Protein AF-0000000075463882 (afdb_homodimer)

Radius of gyration: 28.19 Å; Cα contacts (8 Å, |Δi|>4): 488; chains: 2; bounding box: 68×89×63 Å

Structure (mmCIF, N/CA/C/O backbone):
data_AF-0000000075463882-model_v1
#
loop_
_entity.id
_entity.type
_entity.pdbx_description
1 polymer 'BTB domain-containing protein'
#
loop_
_atom_site.group_PDB
_atom_site.id
_atom_site.type_symbol
_atom_site.label_atom_id
_atom_site.label_alt_id
_atom_site.label_comp_id
_atom_site.label_asym_id
_atom_site.label_entity_id
_atom_site.label_seq_id
_atom_site.pdbx_PDB_ins_code
_atom_site.Cartn_x
_atom_site.Cartn_y
_atom_site.Cartn_z
_atom_site.occupancy
_atom_site.B_iso_or_equiv
_atom_site.auth_seq_id
_atom_site.auth_comp_id
_atom_site.auth_asym_id
_atom_site.auth_atom_id
_atom_site.pdbx_PDB_model_num
ATOM 1 N N . MET A 1 1 ? 25.156 35.656 31.516 1 33.91 1 MET A N 1
ATOM 2 C CA . MET A 1 1 ? 25.359 34.312 30.984 1 33.91 1 MET A CA 1
ATOM 3 C C . MET A 1 1 ? 24.266 33.969 29.984 1 33.91 1 MET A C 1
ATOM 5 O O . MET A 1 1 ? 23.078 34.031 30.312 1 33.91 1 MET A O 1
ATOM 9 N N . LEU A 1 2 ? 24.516 34.094 28.703 1 40.22 2 LEU A N 1
ATOM 10 C CA . LEU A 1 2 ? 23.516 33.75 27.703 1 40.22 2 LEU A CA 1
ATOM 11 C C . LEU A 1 2 ? 22.953 32.375 27.953 1 40.22 2 LEU A C 1
ATOM 13 O O . LEU A 1 2 ? 23.688 31.375 27.969 1 40.22 2 LEU A O 1
ATOM 17 N N . LEU A 1 3 ? 21.969 32.25 28.719 1 50.84 3 LEU A N 1
ATOM 18 C CA . LEU A 1 3 ? 21.312 31 29.016 1 50.84 3 LEU A CA 1
ATOM 19 C C . LEU A 1 3 ? 20.828 30.312 27.734 1 50.84 3 LEU A C 1
ATOM 21 O O . LEU A 1 3 ? 20.047 30.891 26.984 1 50.84 3 LEU A O 1
ATOM 25 N N . VAL A 1 4 ? 21.766 29.484 27.25 1 63.72 4 VAL A N 1
ATOM 26 C CA . VAL A 1 4 ? 21.359 28.688 26.094 1 63.72 4 VAL A CA 1
ATOM 27 C C . VAL A 1 4 ? 20.578 27.469 26.562 1 63.72 4 VAL A C 1
ATOM 29 O O . VAL A 1 4 ? 21.031 26.75 27.453 1 63.72 4 VAL A O 1
ATOM 32 N N . ARG A 1 5 ? 19.359 27.438 26.453 1 72.44 5 ARG A N 1
ATOM 33 C CA . ARG A 1 5 ? 18.375 26.453 26.891 1 72.44 5 ARG A CA 1
ATOM 34 C C . ARG A 1 5 ? 18.75 25.047 26.406 1 72.44 5 ARG A C 1
ATOM 36 O O . ARG A 1 5 ? 18.359 24.047 27.016 1 72.44 5 ARG A O 1
ATOM 43 N N . GLU A 1 6 ? 19.781 25 25.625 1 82.19 6 GLU A N 1
ATOM 44 C CA . GLU A 1 6 ? 20.062 23.688 25.031 1 82.19 6 GLU A CA 1
ATOM 45 C C . GLU A 1 6 ? 21.125 22.938 25.828 1 82.19 6 GLU A C 1
ATOM 47 O O . GLU A 1 6 ? 22.062 23.547 26.344 1 82.19 6 GLU A O 1
ATOM 52 N N . HIS A 1 7 ? 20.969 21.625 25.984 1 87.56 7 HIS A N 1
ATOM 53 C CA . HIS A 1 7 ? 21.984 20.719 26.531 1 87.56 7 HIS A CA 1
ATOM 54 C C . HIS A 1 7 ? 23.297 20.828 25.75 1 87.56 7 HIS A C 1
ATOM 56 O O . HIS A 1 7 ? 23.281 21.125 24.547 1 87.56 7 HIS A O 1
ATOM 62 N N . SER A 1 8 ? 24.406 20.609 26.438 1 89.62 8 SER A N 1
ATOM 63 C CA . SER A 1 8 ? 25.719 20.781 25.844 1 89.62 8 SER A CA 1
ATOM 64 C C . SER A 1 8 ? 25.859 19.938 24.578 1 89.62 8 SER A C 1
ATOM 66 O O . SER A 1 8 ? 26.438 20.391 23.578 1 89.62 8 SER A O 1
ATOM 68 N N . GLN A 1 9 ? 25.391 18.781 24.562 1 92.81 9 GLN A N 1
ATOM 69 C CA . GLN A 1 9 ? 25.5 17.906 23.406 1 92.81 9 GLN A CA 1
ATOM 70 C C . GLN A 1 9 ? 24.766 18.484 22.203 1 92.81 9 GLN A C 1
ATOM 72 O O . GLN A 1 9 ? 25.234 18.391 21.078 1 92.81 9 GLN A O 1
ATOM 77 N N . VAL A 1 10 ? 23.688 19.062 22.453 1 95.81 10 VAL A N 1
ATOM 78 C CA . VAL A 1 10 ? 22.891 19.688 21.406 1 95.81 10 VAL A CA 1
ATOM 79 C C . VAL A 1 10 ? 23.609 20.922 20.859 1 95.81 10 VAL A C 1
ATOM 81 O O . VAL A 1 10 ? 23.703 21.109 19.641 1 95.81 10 VAL A O 1
ATOM 84 N N . LEU A 1 11 ? 24.156 21.703 21.734 1 94.69 11 LEU A N 1
ATOM 85 C CA . LEU A 1 11 ? 24.859 22.922 21.359 1 94.69 11 LEU A CA 1
ATOM 86 C C . LEU A 1 11 ? 26.062 22.594 20.484 1 94.69 11 LEU A C 1
ATOM 88 O O . LEU A 1 11 ? 26.375 23.328 19.531 1 94.69 11 LEU A O 1
ATOM 92 N N . ASN A 1 12 ? 26.719 21.516 20.812 1 94.25 12 ASN A N 1
ATOM 93 C CA . ASN A 1 12 ? 27.859 21.094 20.016 1 94.25 12 ASN A CA 1
ATOM 94 C C . ASN A 1 12 ? 27.469 20.844 18.562 1 94.25 12 ASN A C 1
ATOM 96 O O . ASN A 1 12 ? 28.141 21.312 17.641 1 94.25 12 ASN A O 1
ATOM 100 N N . VAL A 1 13 ? 26.438 20.156 18.328 1 95.56 13 VAL A N 1
ATOM 101 C CA . VAL A 1 13 ? 25.953 19.844 16.984 1 95.56 13 VAL A CA 1
ATOM 102 C C . VAL A 1 13 ? 25.562 21.141 16.281 1 95.56 13 VAL A C 1
ATOM 104 O O . VAL A 1 13 ? 25.906 21.344 15.109 1 95.56 13 VAL A O 1
ATOM 107 N N . ILE A 1 14 ? 24.859 22.062 17 1 95.81 14 ILE A N 1
ATOM 108 C CA . ILE A 1 14 ? 24.391 23.312 16.422 1 95.81 14 ILE A CA 1
ATOM 109 C C . ILE A 1 14 ? 25.578 24.156 15.961 1 95.81 14 ILE A C 1
ATOM 111 O O . ILE A 1 14 ? 25.625 24.594 14.805 1 95.81 14 ILE A O 1
ATOM 115 N N . LEU A 1 15 ? 26.531 24.312 16.812 1 94.81 15 LEU A N 1
ATOM 116 C CA . LEU A 1 15 ? 27.672 25.156 16.516 1 94.81 15 LEU A CA 1
ATOM 117 C C . LEU A 1 15 ? 28.5 24.578 15.367 1 94.81 15 LEU A C 1
ATOM 119 O O . LEU A 1 15 ? 28.875 25.312 14.445 1 94.81 15 LEU A O 1
ATOM 123 N N . HIS A 1 16 ? 28.797 23.297 15.445 1 95.56 16 HIS A N 1
ATOM 124 C CA . HIS A 1 16 ? 29.562 22.672 14.3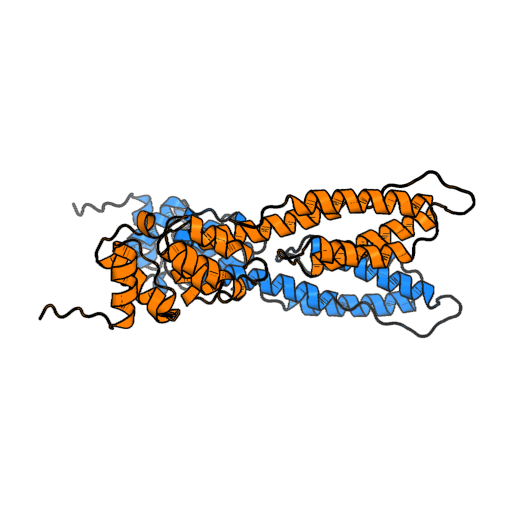91 1 95.56 16 HIS A CA 1
ATOM 125 C C . HIS A 1 16 ? 28.844 22.734 13.047 1 95.56 16 HIS A C 1
ATOM 127 O O . HIS A 1 16 ? 29.469 22.906 12 1 95.56 16 HIS A O 1
ATOM 133 N N . THR A 1 17 ? 27.562 22.625 13.055 1 95.12 17 THR A N 1
ATOM 134 C CA . THR A 1 17 ? 26.766 22.719 11.836 1 95.12 17 THR A CA 1
ATOM 135 C C . THR A 1 17 ? 26.859 24.125 11.242 1 95.12 17 THR A C 1
ATOM 137 O O . THR A 1 17 ? 27.109 24.281 10.047 1 95.12 17 THR A O 1
ATOM 140 N N . ILE A 1 18 ? 26.703 25.141 12.031 1 94.69 18 ILE A N 1
ATOM 141 C CA . ILE A 1 18 ? 26.719 26.531 11.578 1 94.69 18 ILE A CA 1
ATOM 142 C C . ILE A 1 18 ? 28.078 26.875 11 1 94.69 18 ILE A C 1
ATOM 144 O O . ILE A 1 18 ? 28.188 27.609 10.008 1 94.69 18 ILE A O 1
ATOM 148 N N . TYR A 1 19 ? 29.078 26.25 11.562 1 93.88 19 TYR A N 1
ATOM 149 C CA . TYR A 1 19 ? 30.438 26.547 11.133 1 93.88 19 TYR A CA 1
ATOM 150 C C . TYR A 1 19 ? 30.875 25.594 10.023 1 93.88 19 TYR A C 1
ATOM 152 O O . TYR A 1 19 ? 32 25.672 9.539 1 93.88 19 TYR A O 1
ATOM 160 N N . GLY A 1 20 ? 30.078 24.672 9.68 1 93.56 20 GLY A N 1
ATOM 161 C CA . GLY A 1 20 ? 30.375 23.766 8.594 1 93.56 20 GLY A CA 1
ATOM 162 C C . GLY A 1 20 ? 31.422 22.719 8.953 1 93.56 20 GLY A C 1
ATOM 163 O O . GLY A 1 20 ? 32.25 22.344 8.117 1 93.56 20 GLY A O 1
ATOM 164 N N . ARG A 1 21 ? 31.375 22.375 10.219 1 94.81 21 ARG A N 1
ATOM 165 C CA . ARG A 1 21 ? 32.344 21.406 10.711 1 94.81 21 ARG A CA 1
ATOM 166 C C . ARG A 1 21 ? 31.656 20.094 11.07 1 94.81 21 ARG A C 1
ATOM 168 O O . ARG A 1 21 ? 30.5 20.078 11.477 1 94.81 21 ARG A O 1
ATOM 175 N N . PRO A 1 22 ? 32.438 18.984 10.906 1 95 22 PRO A N 1
ATOM 176 C CA . PRO A 1 22 ? 31.859 17.688 11.289 1 95 22 PRO A CA 1
ATOM 177 C C . PRO A 1 22 ? 31.625 17.562 12.797 1 95 22 PRO A C 1
ATOM 179 O O . PRO A 1 22 ? 32.344 18.188 13.586 1 95 22 PRO A O 1
ATOM 182 N N . CYS A 1 23 ? 30.609 16.875 13.148 1 92.69 23 CYS A N 1
ATOM 183 C CA . CYS A 1 23 ? 30.312 16.672 14.562 1 92.69 23 CYS A CA 1
ATOM 184 C C . CYS A 1 23 ? 30.312 15.18 14.906 1 92.69 23 CYS A C 1
ATOM 186 O O . CYS A 1 23 ? 29.797 14.789 15.961 1 92.69 23 CYS A O 1
ATOM 188 N N . ASP A 1 24 ? 30.875 14.328 14.125 1 92.12 24 ASP A N 1
ATOM 189 C CA . ASP A 1 24 ? 30.922 12.875 14.297 1 92.12 24 ASP A CA 1
ATOM 190 C C . ASP A 1 24 ? 31.594 12.5 15.617 1 92.12 24 ASP A C 1
ATOM 192 O O . ASP A 1 24 ? 31.219 11.523 16.266 1 92.12 24 ASP A O 1
ATOM 196 N N . GLN A 1 25 ? 32.5 13.297 15.922 1 91.81 25 GLN A N 1
ATOM 197 C CA . GLN A 1 25 ? 33.312 12.969 17.078 1 91.81 25 GLN A CA 1
ATOM 198 C C . GLN A 1 25 ? 32.5 12.945 18.359 1 91.81 25 GLN A C 1
ATOM 200 O O . GLN A 1 25 ? 32.875 12.312 19.344 1 91.81 25 GLN A O 1
ATOM 205 N N . PHE A 1 26 ? 31.406 13.602 18.328 1 92.31 26 PHE A N 1
ATOM 206 C CA . PHE A 1 26 ? 30.578 13.664 19.531 1 92.31 26 PHE A CA 1
ATOM 207 C C . PHE A 1 26 ? 29.609 12.477 19.578 1 92.31 26 PHE A C 1
ATOM 209 O O . PHE A 1 26 ? 28.938 12.266 20.594 1 92.31 26 PHE A O 1
ATOM 216 N N . SER A 1 27 ? 29.453 11.703 18.531 1 91.88 27 SER A N 1
ATOM 217 C CA . SER A 1 27 ? 28.562 10.555 18.422 1 91.88 27 SER A CA 1
ATOM 218 C C . SER A 1 27 ? 27.172 10.891 18.953 1 91.88 27 SER A C 1
ATOM 220 O O . SER A 1 27 ? 26.656 10.203 19.844 1 91.88 27 SER A O 1
ATOM 222 N N . PRO A 1 28 ? 26.672 11.945 18.438 1 95 28 PRO A N 1
ATOM 223 C CA . PRO A 1 28 ? 25.359 12.352 18.953 1 95 28 PRO A CA 1
ATOM 224 C C . PRO A 1 28 ? 24.297 11.273 18.781 1 95 28 PRO A C 1
ATOM 226 O O . PRO A 1 28 ? 24.297 10.555 17.781 1 95 28 PRO A O 1
ATOM 229 N N . THR A 1 29 ? 23.438 11.117 19.766 1 95.56 29 THR A N 1
ATOM 230 C CA . THR A 1 29 ? 22.312 10.195 19.672 1 95.56 29 THR A CA 1
ATOM 231 C C . THR A 1 29 ? 21.25 10.734 18.734 1 95.56 29 THR A C 1
ATOM 233 O O . THR A 1 29 ? 21.297 11.898 18.328 1 95.56 29 THR A O 1
ATOM 236 N N . ASN A 1 30 ? 20.297 9.914 18.438 1 95.38 30 ASN A N 1
ATOM 237 C CA . ASN A 1 30 ? 19.172 10.344 17.625 1 95.38 30 ASN A CA 1
ATOM 238 C C . ASN A 1 30 ? 18.406 11.477 18.281 1 95.38 30 ASN A C 1
ATOM 240 O O . ASN A 1 30 ? 17.984 12.43 17.625 1 95.38 30 ASN A O 1
ATOM 244 N N . ASP A 1 31 ? 18.266 11.359 19.516 1 95.12 31 ASP A N 1
ATOM 245 C CA . ASP A 1 31 ? 17.562 12.398 20.266 1 95.12 31 ASP A CA 1
ATOM 246 C C . ASP A 1 31 ? 18.297 13.727 20.203 1 95.12 31 ASP A C 1
ATOM 248 O O . ASP A 1 31 ? 17.688 14.781 20.016 1 95.12 31 ASP A O 1
ATOM 252 N N . THR A 1 32 ? 19.562 13.609 20.328 1 96.12 32 THR A N 1
ATOM 253 C CA . THR A 1 32 ? 20.391 14.812 20.266 1 96.12 32 THR A CA 1
ATOM 254 C C . THR A 1 32 ? 20.297 15.461 18.875 1 96.12 32 THR A C 1
ATOM 256 O O . THR A 1 32 ? 20.156 16.672 18.766 1 96.12 32 THR A O 1
ATOM 259 N N . LEU A 1 33 ? 20.391 14.641 17.875 1 96.62 33 LEU A N 1
ATOM 260 C CA . LEU A 1 33 ? 20.281 15.141 16.5 1 96.62 33 LEU A CA 1
ATOM 261 C C . LEU A 1 33 ? 18.938 15.797 16.266 1 96.62 33 LEU A C 1
ATOM 263 O O . LEU A 1 33 ? 18.859 16.891 15.688 1 96.62 33 LEU A O 1
ATOM 267 N N . SER A 1 34 ? 17.891 15.164 16.703 1 96.44 34 SER A N 1
ATOM 268 C CA . SER A 1 34 ? 16.547 15.711 16.562 1 96.44 34 SER A CA 1
ATOM 269 C C . SER A 1 34 ? 16.422 17.062 17.25 1 96.44 34 SER A C 1
ATOM 271 O O . SER A 1 34 ? 15.906 18.016 16.656 1 96.44 34 SER A O 1
ATOM 273 N N . ALA A 1 35 ? 16.922 17.109 18.406 1 96.44 35 ALA A N 1
ATOM 274 C CA . ALA A 1 35 ? 16.859 18.359 19.172 1 96.44 35 ALA A CA 1
ATOM 275 C C . ALA A 1 35 ? 17.672 19.453 18.5 1 96.44 35 ALA A C 1
ATOM 277 O O . ALA A 1 35 ? 17.25 20.609 18.469 1 96.44 35 ALA A O 1
ATOM 278 N N . ALA A 1 36 ? 18.812 19.094 18.047 1 96.94 36 ALA A N 1
ATOM 279 C CA . ALA A 1 36 ? 19.672 20.062 17.406 1 96.94 36 ALA A CA 1
ATOM 280 C C . ALA A 1 36 ? 19.031 20.641 16.141 1 96.94 36 ALA A C 1
ATOM 282 O O . ALA A 1 36 ? 19.031 21.859 15.93 1 96.94 36 ALA A O 1
ATOM 283 N N . ILE A 1 37 ? 18.469 19.797 15.32 1 97.19 37 ILE A N 1
ATOM 284 C CA . ILE A 1 37 ? 17.844 20.234 14.078 1 97.19 37 ILE A CA 1
ATOM 285 C C . ILE A 1 37 ? 16.609 21.078 14.383 1 97.19 37 ILE A C 1
ATOM 287 O O . ILE A 1 37 ? 16.391 22.109 13.742 1 97.19 37 ILE A O 1
ATOM 291 N N . ALA A 1 38 ? 15.883 20.672 15.383 1 96.38 38 ALA A N 1
ATOM 292 C CA . ALA A 1 38 ? 14.734 21.469 15.82 1 96.38 38 ALA A CA 1
ATOM 293 C C . ALA A 1 38 ? 15.18 22.859 16.266 1 96.38 38 ALA A C 1
ATOM 295 O O . ALA A 1 38 ? 14.531 23.859 15.938 1 96.38 38 ALA A O 1
ATOM 296 N N . ALA A 1 39 ? 16.219 22.906 16.984 1 96 39 ALA A N 1
ATOM 297 C CA . ALA A 1 39 ? 16.734 24.172 17.469 1 96 39 ALA A CA 1
ATOM 298 C C . ALA A 1 39 ? 17.219 25.047 16.312 1 96 39 ALA A C 1
ATOM 300 O O . ALA A 1 39 ? 16.938 26.25 16.281 1 96 39 ALA A O 1
ATOM 301 N N . LEU A 1 40 ? 17.938 24.422 15.43 1 96.5 40 LEU A N 1
ATOM 302 C CA . LEU A 1 40 ? 18.406 25.156 14.258 1 96.5 40 LEU A CA 1
ATOM 303 C C . LEU A 1 40 ? 17.234 25.797 13.516 1 96.5 40 LEU A C 1
ATOM 305 O O . LEU A 1 40 ? 17.297 26.969 13.141 1 96.5 40 LEU A O 1
ATOM 309 N N . TYR A 1 41 ? 16.219 25.047 13.336 1 95.75 41 TYR A N 1
ATOM 310 C CA . TYR A 1 41 ? 15.023 25.531 12.664 1 95.75 41 TYR A CA 1
ATOM 311 C C . TYR A 1 41 ? 14.398 26.688 13.43 1 95.75 41 TYR A C 1
ATOM 313 O O . TYR A 1 41 ? 14.062 27.719 12.836 1 95.75 41 TYR A O 1
ATOM 321 N N . THR A 1 42 ? 14.336 26.531 14.711 1 94.88 42 THR A N 1
ATOM 322 C CA . THR A 1 42 ? 13.719 27.547 15.562 1 94.88 42 THR A CA 1
ATOM 323 C C . THR A 1 42 ? 14.516 28.844 15.539 1 94.88 42 THR A C 1
ATOM 325 O O . THR A 1 42 ? 13.945 29.938 15.594 1 94.88 42 THR A O 1
ATOM 328 N N . TYR A 1 43 ? 15.789 28.688 15.445 1 93.75 43 TYR A N 1
ATOM 329 C CA . TYR A 1 43 ? 16.688 29.844 15.461 1 93.75 43 TYR A CA 1
ATOM 330 C C . TYR A 1 43 ? 16.734 30.5 14.094 1 93.75 43 TYR A C 1
ATOM 332 O O . TYR A 1 43 ? 17.391 31.531 13.914 1 93.75 43 TYR A O 1
ATOM 340 N N . GLY A 1 44 ? 16.047 29.938 13.094 1 95.06 44 GLY A N 1
ATOM 341 C CA . GLY A 1 44 ? 15.977 30.547 11.781 1 95.06 44 GLY A CA 1
ATOM 342 C C . GLY A 1 44 ? 17.141 30.188 10.883 1 95.06 44 GLY A C 1
ATOM 343 O O . GLY A 1 44 ? 17.391 30.844 9.867 1 95.06 44 GLY A O 1
ATOM 344 N N . VAL A 1 45 ? 17.906 29.266 11.328 1 94.75 45 VAL A N 1
ATOM 345 C CA . VAL A 1 45 ? 19 28.781 10.5 1 94.75 45 VAL A CA 1
ATOM 346 C C . VAL A 1 45 ? 18.438 28.047 9.281 1 94.75 45 VAL A C 1
ATOM 348 O O . VAL A 1 45 ? 17.562 27.203 9.414 1 94.75 45 VAL A O 1
ATOM 351 N N . PRO A 1 46 ? 18.922 28.391 8.109 1 96.38 46 PRO A N 1
ATOM 352 C CA . PRO A 1 46 ? 18.422 27.719 6.91 1 96.38 46 PRO A CA 1
ATOM 353 C C . PRO A 1 46 ? 18.875 26.266 6.809 1 96.38 46 PRO A C 1
ATOM 355 O O . PRO A 1 46 ? 20 26 6.363 1 96.38 46 PRO A O 1
ATOM 358 N N . LEU A 1 47 ? 18.031 25.375 7.113 1 96.38 47 LEU A N 1
ATOM 359 C CA . LEU A 1 47 ? 18.359 23.953 7.16 1 96.38 47 LEU A CA 1
ATOM 360 C C . LEU A 1 47 ? 18.719 23.438 5.77 1 96.38 47 LEU A C 1
ATOM 362 O O . LEU A 1 47 ? 19.594 22.578 5.629 1 96.38 47 LEU A O 1
ATOM 366 N N . ALA A 1 48 ? 18.062 23.938 4.805 1 94.44 48 ALA A N 1
ATOM 367 C CA . ALA A 1 48 ? 18.281 23.484 3.432 1 94.44 48 ALA A CA 1
ATOM 368 C C . ALA A 1 48 ? 19.734 23.703 3.01 1 94.44 48 ALA A C 1
ATOM 370 O O . ALA A 1 48 ? 20.266 22.969 2.17 1 94.44 48 ALA A O 1
ATOM 371 N N . VAL A 1 49 ? 20.328 24.719 3.576 1 95 49 VAL A N 1
ATOM 372 C CA . VAL A 1 49 ? 21.719 25.047 3.262 1 95 49 VAL A CA 1
ATOM 373 C C . VAL A 1 49 ? 22.656 24.172 4.082 1 95 49 VAL A C 1
ATOM 375 O O . VAL A 1 49 ? 23.594 23.578 3.539 1 95 49 VAL A O 1
ATOM 378 N N . HIS A 1 50 ? 22.391 24.031 5.305 1 95.56 50 HIS A N 1
ATOM 379 C CA . HIS A 1 50 ? 23.312 23.375 6.227 1 95.56 50 HIS A CA 1
ATOM 380 C C . HIS A 1 50 ? 23.141 21.859 6.207 1 95.56 50 HIS A C 1
ATOM 382 O O . HIS A 1 50 ? 24 21.125 6.695 1 95.56 50 HIS A O 1
ATOM 388 N N . LEU A 1 51 ? 22.062 21.391 5.66 1 96.69 51 LEU A N 1
ATOM 389 C CA . LEU A 1 51 ? 21.797 19.953 5.527 1 96.69 51 LEU A CA 1
ATOM 390 C C . LEU A 1 51 ? 21.688 19.562 4.059 1 96.69 51 LEU A C 1
ATOM 392 O O . LEU A 1 51 ? 20.969 18.625 3.721 1 96.69 51 LEU A O 1
ATOM 396 N N . ALA A 1 52 ? 22.375 20.266 3.314 1 96.19 52 ALA A N 1
ATOM 397 C CA . ALA A 1 52 ? 22.484 19.938 1.897 1 96.19 52 ALA A CA 1
ATOM 398 C C . ALA A 1 52 ? 23.547 18.859 1.67 1 96.19 52 ALA A C 1
ATOM 400 O O . ALA A 1 52 ? 24.438 18.672 2.506 1 96.19 52 ALA A O 1
ATOM 401 N N . PRO A 1 53 ? 23.391 18.156 0.482 1 96.38 53 PRO A N 1
ATOM 402 C CA . PRO A 1 53 ? 24.484 17.234 0.136 1 96.38 53 PRO A CA 1
ATOM 403 C C . PRO A 1 53 ? 25.844 17.906 0.135 1 96.38 53 PRO A C 1
ATOM 405 O O . PRO A 1 53 ? 26 19.031 -0.356 1 96.38 53 PRO A O 1
ATOM 408 N N . GLY A 1 54 ? 26.812 17.266 0.664 1 94.81 54 GLY A N 1
ATOM 409 C CA . GLY A 1 54 ? 28.156 17.812 0.739 1 94.81 54 GLY A CA 1
ATOM 410 C C . GLY A 1 54 ? 28.484 18.422 2.094 1 94.81 54 GLY A C 1
ATOM 411 O O . GLY A 1 54 ? 29.641 18.641 2.414 1 94.81 54 GLY A O 1
ATOM 412 N N . MET A 1 55 ? 27.438 18.797 2.883 1 96.25 55 MET A N 1
ATOM 413 C CA . MET A 1 55 ? 27.641 19.375 4.207 1 96.25 55 MET A CA 1
ATOM 414 C C . MET A 1 55 ? 27.906 18.297 5.242 1 96.25 55 MET A C 1
ATOM 416 O O . MET A 1 55 ? 27.406 17.172 5.113 1 96.25 55 MET A O 1
ATOM 420 N N . PRO A 1 56 ? 28.609 18.609 6.254 1 96.81 56 PRO A N 1
ATOM 421 C CA . PRO A 1 56 ? 29.031 17.609 7.238 1 96.81 56 PRO A CA 1
ATOM 422 C C . PRO A 1 56 ? 27.844 16.969 7.957 1 96.81 56 PRO A C 1
ATOM 424 O O . PRO A 1 56 ? 27.797 15.742 8.133 1 96.81 56 PRO A O 1
ATOM 427 N N . LEU A 1 57 ? 26.906 17.719 8.367 1 96.88 57 LEU A N 1
ATOM 428 C CA . LEU A 1 57 ? 25.781 17.156 9.094 1 96.88 57 LEU A CA 1
ATOM 429 C C . LEU A 1 57 ? 24.953 16.25 8.195 1 96.88 57 LEU A C 1
ATOM 431 O O . LEU A 1 57 ? 24.422 15.227 8.641 1 96.88 57 LEU A O 1
ATOM 435 N N . PHE A 1 58 ? 24.844 16.625 6.938 1 97.31 58 PHE A N 1
ATOM 436 C CA . PHE A 1 58 ? 24.172 15.781 5.957 1 97.31 58 PHE A CA 1
ATOM 437 C C . PHE A 1 58 ? 24.859 14.422 5.859 1 97.31 58 PHE A C 1
ATOM 439 O O . PHE A 1 58 ? 24.203 13.383 5.926 1 97.31 58 PHE A O 1
ATOM 446 N N . ALA A 1 59 ? 26.109 14.484 5.742 1 97 59 ALA A N 1
ATOM 447 C CA . ALA A 1 59 ? 26.891 13.258 5.617 1 97 59 ALA A CA 1
ATOM 448 C C . ALA A 1 59 ? 26.719 12.367 6.844 1 97 59 ALA A C 1
ATOM 450 O O . ALA A 1 59 ? 26.609 11.141 6.723 1 97 59 ALA A O 1
ATOM 451 N N . LEU A 1 60 ? 26.719 12.953 7.934 1 97 60 LEU A N 1
ATOM 452 C CA . LEU A 1 60 ? 26.531 12.211 9.172 1 97 60 LEU A CA 1
ATOM 453 C C . LEU A 1 60 ? 25.172 11.516 9.188 1 97 60 LEU A C 1
ATOM 455 O O . LEU A 1 60 ? 25.078 10.336 9.531 1 97 60 LEU A O 1
ATOM 459 N N . LEU A 1 61 ? 24.156 12.227 8.844 1 97.5 61 LEU A N 1
ATOM 460 C CA . LEU A 1 61 ? 22.797 11.688 8.844 1 97.5 61 LEU A CA 1
ATOM 461 C C . LEU A 1 61 ? 22.656 10.578 7.805 1 97.5 61 LEU A C 1
ATOM 463 O O . LEU A 1 61 ? 22.031 9.547 8.07 1 97.5 61 LEU A O 1
ATOM 467 N N . VAL A 1 62 ? 23.25 10.789 6.645 1 97.31 62 VAL A N 1
ATOM 468 C CA . VAL A 1 62 ? 23.219 9.766 5.598 1 97.31 62 VAL A CA 1
ATOM 469 C C . VAL A 1 62 ? 23.891 8.492 6.098 1 97.31 62 VAL A C 1
ATOM 471 O O . VAL A 1 62 ? 23.375 7.391 5.895 1 97.31 62 VAL A O 1
ATOM 474 N N . ALA A 1 63 ? 24.922 8.648 6.762 1 96.31 63 ALA A N 1
ATOM 475 C CA . ALA A 1 63 ? 25.672 7.508 7.273 1 96.31 63 ALA A CA 1
ATOM 476 C C . ALA A 1 63 ? 24.859 6.727 8.297 1 96.31 63 ALA A C 1
ATOM 478 O O . ALA A 1 63 ? 25.062 5.531 8.492 1 96.31 63 ALA A O 1
ATOM 479 N N . ARG A 1 64 ? 23.938 7.352 8.891 1 95.94 64 ARG A N 1
ATOM 480 C CA . ARG A 1 64 ? 23.125 6.742 9.93 1 95.94 64 ARG A CA 1
ATOM 481 C C . ARG A 1 64 ? 21.891 6.074 9.336 1 95.94 64 ARG A C 1
ATOM 483 O O . ARG A 1 64 ? 21.172 5.348 10.031 1 95.94 64 ARG A O 1
ATOM 490 N N . THR A 1 65 ? 21.609 6.25 8.102 1 96.88 65 THR A N 1
ATOM 491 C CA . THR A 1 65 ? 20.375 5.84 7.465 1 96.88 65 THR A CA 1
ATOM 492 C C . THR A 1 65 ? 20.188 4.324 7.543 1 96.88 65 THR A C 1
ATOM 494 O O . THR A 1 65 ? 19.125 3.838 7.898 1 96.88 65 THR A O 1
ATOM 497 N N . PRO A 1 66 ? 21.219 3.516 7.352 1 96 66 PRO A N 1
ATOM 498 C CA . PRO A 1 66 ? 21.016 2.066 7.402 1 96 66 PRO A CA 1
ATOM 499 C C . PRO A 1 66 ? 20.562 1.583 8.781 1 96 66 PRO A C 1
ATOM 501 O O . PRO A 1 66 ? 19.75 0.664 8.883 1 96 66 PRO A O 1
ATOM 504 N N . GLY A 1 67 ? 20.953 2.244 9.75 1 96 67 GLY A N 1
ATOM 505 C CA . GLY A 1 67 ? 20.656 1.808 11.102 1 96 67 GLY A CA 1
ATOM 506 C C . GLY A 1 67 ? 19.359 2.373 11.641 1 96 67 GLY A C 1
ATOM 507 O O . GLY A 1 67 ? 18.766 1.822 12.578 1 96 67 GLY A O 1
ATOM 508 N N . ALA A 1 68 ? 18.922 3.428 11.055 1 97 68 ALA A N 1
ATOM 509 C CA . ALA A 1 68 ? 17.719 4.094 11.547 1 97 68 ALA A CA 1
ATOM 510 C C . ALA A 1 68 ? 16.984 4.812 10.414 1 97 68 ALA A C 1
ATOM 512 O O . ALA A 1 68 ? 16.75 6.02 10.492 1 97 68 ALA A O 1
ATOM 513 N N . PRO A 1 69 ? 16.578 4.059 9.445 1 97.19 69 PRO A N 1
ATOM 514 C CA . PRO A 1 69 ? 16.031 4.695 8.234 1 97.19 69 PRO A CA 1
ATOM 515 C C . PRO A 1 69 ? 14.742 5.461 8.492 1 97.19 69 PRO A C 1
ATOM 517 O O . PRO A 1 69 ? 14.57 6.57 7.988 1 97.19 69 PRO A O 1
ATOM 520 N N . LEU A 1 70 ? 13.859 4.926 9.305 1 97.56 70 LEU A N 1
ATOM 521 C CA . LEU A 1 70 ? 12.586 5.598 9.555 1 97.56 70 LEU A CA 1
ATOM 522 C C . LEU A 1 70 ? 12.805 6.891 10.336 1 97.56 70 LEU A C 1
ATOM 524 O O . LEU A 1 70 ? 12.148 7.898 10.078 1 97.56 70 LEU A O 1
ATOM 528 N N . PHE A 1 71 ? 13.711 6.871 11.258 1 97.38 71 PHE A N 1
ATOM 529 C CA . PHE A 1 71 ? 14.039 8.062 12.023 1 97.38 71 PHE A CA 1
ATOM 530 C C . PHE A 1 71 ? 14.547 9.172 11.102 1 97.38 71 PHE A C 1
ATOM 532 O O . PHE A 1 71 ? 14.047 10.305 11.156 1 97.38 71 PHE A O 1
ATOM 539 N N . ILE A 1 72 ? 15.484 8.812 10.273 1 98.25 72 ILE A N 1
ATOM 540 C CA . ILE A 1 72 ? 16.094 9.805 9.391 1 98.25 72 ILE A CA 1
ATOM 541 C C . ILE A 1 72 ? 15.047 10.32 8.406 1 98.25 72 ILE A C 1
ATOM 543 O O . ILE A 1 72 ? 14.984 11.523 8.133 1 98.25 72 ILE A O 1
ATOM 547 N N . TYR A 1 73 ? 14.258 9.43 7.863 1 98.38 73 TYR A N 1
ATOM 548 C CA . TYR A 1 73 ? 13.211 9.828 6.93 1 98.38 73 TYR A CA 1
ATOM 549 C C . TYR A 1 73 ? 12.219 10.781 7.59 1 98.38 73 TYR A C 1
ATOM 551 O O . TYR A 1 73 ? 11.836 11.797 7 1 98.38 73 TYR A O 1
ATOM 559 N N . THR A 1 74 ? 11.812 10.461 8.773 1 97.94 74 THR A N 1
ATOM 560 C CA . THR A 1 74 ? 10.875 11.305 9.508 1 97.94 74 THR A CA 1
ATOM 561 C C . THR A 1 74 ? 11.469 12.688 9.758 1 97.94 74 THR A C 1
ATOM 563 O O . THR A 1 74 ? 10.805 13.703 9.547 1 97.94 74 THR A O 1
ATOM 566 N N . LEU A 1 75 ? 12.695 12.672 10.195 1 97.62 75 LEU A N 1
ATOM 567 C CA . LEU A 1 75 ? 13.398 13.93 10.445 1 97.62 75 LEU A CA 1
ATOM 568 C C . LEU A 1 75 ? 13.492 14.766 9.18 1 97.62 75 LEU A C 1
ATOM 570 O O . LEU A 1 75 ? 13.211 15.969 9.195 1 97.62 75 LEU A O 1
ATOM 574 N N . ALA A 1 76 ? 13.867 14.156 8.117 1 98.19 76 ALA A N 1
ATOM 575 C CA . ALA A 1 76 ? 14 14.836 6.832 1 98.19 76 ALA A CA 1
ATOM 576 C C . ALA A 1 76 ? 12.648 15.383 6.363 1 98.19 76 ALA A C 1
ATOM 578 O O . ALA A 1 76 ? 12.562 16.531 5.922 1 98.19 76 ALA A O 1
ATOM 579 N N . ALA A 1 77 ? 11.656 14.609 6.488 1 97.06 77 ALA A N 1
ATOM 580 C CA . ALA A 1 77 ? 10.312 14.984 6.031 1 97.06 77 ALA A CA 1
ATOM 581 C C . ALA A 1 77 ? 9.773 16.156 6.836 1 97.06 77 ALA A C 1
ATOM 583 O O . ALA A 1 77 ? 9.172 17.078 6.273 1 97.06 77 ALA A O 1
ATOM 584 N N . GLN A 1 78 ? 9.977 16.109 8.094 1 96.25 78 GLN A N 1
ATOM 585 C CA . GLN A 1 78 ? 9.461 17.125 9 1 96.25 78 GLN A CA 1
ATOM 586 C C . GLN A 1 78 ? 9.953 18.516 8.594 1 96.25 78 GLN A C 1
ATOM 588 O O . GLN A 1 78 ? 9.234 19.5 8.766 1 96.25 78 GLN A O 1
ATOM 593 N N . TYR A 1 79 ? 11.094 18.562 8.039 1 96.88 79 TYR A N 1
ATOM 594 C CA . TYR A 1 79 ? 11.68 19.859 7.711 1 96.88 79 TYR A CA 1
ATOM 595 C C . TYR A 1 79 ? 11.859 20 6.203 1 96.88 79 TYR A C 1
ATOM 597 O O . TYR A 1 79 ? 12.648 20.844 5.75 1 96.88 79 TYR A O 1
ATOM 605 N N . ASP A 1 80 ? 11.211 19.109 5.438 1 95.81 80 ASP A N 1
ATOM 606 C CA . ASP A 1 80 ? 11.172 19.156 3.979 1 95.81 80 ASP A CA 1
ATOM 607 C C . ASP A 1 80 ? 12.578 19.125 3.383 1 95.81 80 ASP A C 1
ATOM 609 O O . ASP A 1 80 ? 12.914 19.938 2.521 1 95.81 80 ASP A O 1
ATOM 613 N N . LEU A 1 81 ? 13.391 18.297 3.934 1 97.5 81 LEU A N 1
ATOM 614 C CA . LEU A 1 81 ? 14.727 18.047 3.396 1 97.5 81 LEU A CA 1
ATOM 615 C C . LEU A 1 81 ? 14.703 16.891 2.396 1 97.5 81 LEU A C 1
ATOM 617 O O . LEU A 1 81 ? 15.047 15.758 2.738 1 97.5 81 LEU A O 1
ATOM 621 N N . TYR A 1 82 ? 14.492 17.188 1.181 1 97.31 82 TYR A N 1
ATOM 622 C CA . TYR A 1 82 ? 14.172 16.172 0.168 1 97.31 82 TYR A CA 1
ATOM 623 C C . TYR A 1 82 ? 15.367 15.266 -0.084 1 97.31 82 TYR A C 1
ATOM 625 O O . TYR A 1 82 ? 15.219 14.039 -0.155 1 97.31 82 TYR A O 1
ATOM 633 N N . ASP A 1 83 ? 16.5 15.867 -0.242 1 97.81 83 ASP A N 1
ATOM 634 C CA . ASP A 1 83 ? 17.672 15.062 -0.587 1 97.81 83 ASP A CA 1
ATOM 635 C C . ASP A 1 83 ? 17.969 14.023 0.492 1 97.81 83 ASP A C 1
ATOM 637 O O . ASP A 1 83 ? 18.312 12.883 0.184 1 97.81 83 ASP A O 1
ATOM 641 N N . LEU A 1 84 ? 17.812 14.438 1.705 1 98.19 84 LEU A N 1
ATOM 642 C CA . LEU A 1 84 ? 18.031 13.516 2.814 1 98.19 84 LEU A CA 1
ATOM 643 C C . LEU A 1 84 ? 16.938 12.453 2.857 1 98.19 84 LEU A C 1
ATOM 645 O O . LEU A 1 84 ? 17.219 11.273 3.074 1 98.19 84 LEU A O 1
ATOM 649 N N . ALA A 1 85 ? 15.695 12.844 2.645 1 98.12 85 ALA A N 1
ATOM 650 C CA . ALA A 1 85 ? 14.578 11.898 2.604 1 98.12 85 ALA A CA 1
ATOM 651 C C . ALA A 1 85 ? 14.766 10.867 1.492 1 98.12 85 ALA A C 1
ATOM 653 O O . ALA A 1 85 ? 14.484 9.688 1.681 1 98.12 85 ALA A O 1
ATOM 654 N N . ALA A 1 86 ? 15.258 11.352 0.375 1 97.94 86 ALA A N 1
ATOM 655 C CA . ALA A 1 86 ? 15.5 10.469 -0.764 1 97.94 86 ALA A CA 1
ATOM 656 C C . ALA A 1 86 ? 16.547 9.414 -0.426 1 97.94 86 ALA A C 1
ATOM 658 O O . ALA A 1 86 ? 16.359 8.234 -0.738 1 97.94 86 ALA A O 1
ATOM 659 N N . GLN A 1 87 ? 17.531 9.789 0.252 1 97.06 87 GLN A N 1
ATOM 660 C CA . GLN A 1 87 ? 18.578 8.844 0.644 1 97.06 87 GLN A CA 1
ATOM 661 C C . GLN A 1 87 ? 18.047 7.812 1.629 1 97.06 87 GLN A C 1
ATOM 663 O O . GLN A 1 87 ? 18.344 6.625 1.516 1 97.06 87 GLN A O 1
ATOM 668 N N . ALA A 1 88 ? 17.234 8.242 2.488 1 97.88 88 ALA A N 1
ATOM 669 C CA . ALA A 1 88 ? 16.688 7.352 3.514 1 97.88 88 ALA A CA 1
ATOM 670 C C . ALA A 1 88 ? 15.664 6.395 2.92 1 97.88 88 ALA A C 1
ATOM 672 O O . ALA A 1 88 ? 15.5 5.27 3.402 1 97.88 88 ALA A O 1
ATOM 673 N N . SER A 1 89 ? 14.969 6.828 1.88 1 97.69 89 SER A N 1
ATOM 674 C CA . SER A 1 89 ? 13.867 6.062 1.313 1 97.69 89 SER A CA 1
ATOM 675 C C . SER A 1 89 ? 14.352 4.734 0.741 1 97.69 89 SER A C 1
ATOM 677 O O . SER A 1 89 ? 13.617 3.748 0.728 1 97.69 89 SER A O 1
ATOM 679 N N . THR A 1 90 ? 15.602 4.664 0.333 1 95.75 90 THR A N 1
ATOM 680 C CA . THR A 1 90 ? 16.156 3.438 -0.225 1 95.75 90 THR A CA 1
ATOM 681 C C . THR A 1 90 ? 16.156 2.318 0.814 1 95.75 90 THR A C 1
ATOM 683 O O . THR A 1 90 ? 15.969 1.148 0.472 1 95.75 90 THR A O 1
ATOM 686 N N . PHE A 1 91 ? 16.234 2.725 2.008 1 96.56 91 PHE A N 1
ATOM 687 C CA . PHE A 1 91 ? 16.328 1.754 3.092 1 96.56 91 PHE A CA 1
ATOM 688 C C . PHE A 1 91 ? 14.945 1.452 3.666 1 96.56 91 PHE A C 1
ATOM 690 O O . PHE A 1 91 ? 14.82 0.669 4.609 1 96.56 91 PHE A O 1
ATOM 697 N N . LEU A 1 92 ? 13.938 2.08 3.113 1 96.94 92 LEU A N 1
ATOM 698 C CA . LEU A 1 92 ? 12.586 1.901 3.631 1 96.94 92 LEU A CA 1
ATOM 699 C C . LEU A 1 92 ? 11.758 1.021 2.701 1 96.94 92 LEU A C 1
ATOM 701 O O . LEU A 1 92 ? 10.555 0.854 2.906 1 96.94 92 LEU A O 1
ATOM 705 N N . LEU A 1 93 ? 12.367 0.446 1.774 1 95.56 93 LEU A N 1
ATOM 706 C CA . LEU A 1 93 ? 11.656 -0.409 0.834 1 95.56 93 LEU A CA 1
ATOM 707 C C . LEU A 1 93 ? 11.156 -1.675 1.521 1 95.56 93 LEU A C 1
ATOM 709 O O . LEU A 1 93 ? 10.156 -2.264 1.099 1 95.56 93 LEU A O 1
ATOM 713 N N . SER A 1 94 ? 11.82 -2.049 2.549 1 92.12 94 SER A N 1
ATOM 714 C CA . SER A 1 94 ? 11.43 -3.262 3.26 1 92.12 94 SER A CA 1
ATOM 715 C C . SER A 1 94 ? 10.406 -2.959 4.348 1 92.12 94 SER A C 1
ATOM 717 O O . SER A 1 94 ? 9.867 -3.875 4.977 1 92.12 94 SER A O 1
ATOM 719 N N . LEU A 1 95 ? 10.172 -1.73 4.574 1 93.75 95 LEU A N 1
ATOM 720 C CA . LEU A 1 95 ? 9.242 -1.332 5.625 1 93.75 95 LEU A CA 1
ATOM 721 C C . LEU A 1 95 ? 7.797 -1.552 5.191 1 93.75 95 LEU A C 1
ATOM 723 O O . LEU A 1 95 ? 7.422 -1.199 4.074 1 93.75 95 LEU A O 1
ATOM 727 N N . LYS A 1 96 ? 7 -2.18 6.074 1 92.75 96 LYS A N 1
ATOM 728 C CA . LYS A 1 96 ? 5.555 -2.154 5.863 1 92.75 96 LYS A CA 1
ATOM 729 C C . LYS A 1 96 ? 4.961 -0.81 6.277 1 92.75 96 LYS A C 1
ATOM 731 O O . LYS A 1 96 ? 5.176 -0.352 7.402 1 92.75 96 LYS A O 1
ATOM 736 N N . LEU A 1 97 ? 4.25 -0.28 5.359 1 93.06 97 LEU A N 1
ATOM 737 C CA . LEU A 1 97 ? 3.711 1.053 5.609 1 93.06 97 LEU A CA 1
ATOM 738 C C . LEU A 1 97 ? 2.84 1.06 6.863 1 93.06 97 LEU A C 1
ATOM 740 O O . LEU A 1 97 ? 2.77 2.068 7.57 1 93.06 97 LEU A O 1
ATOM 744 N N . VAL A 1 98 ? 2.234 -0.031 7.172 1 91.75 98 VAL A N 1
ATOM 745 C CA . VAL A 1 98 ? 1.359 -0.156 8.328 1 91.75 98 VAL A CA 1
ATOM 746 C C . VAL A 1 98 ? 2.182 -0.044 9.617 1 91.75 98 VAL A C 1
ATOM 748 O O . VAL A 1 98 ? 1.641 0.249 10.68 1 91.75 98 VAL A O 1
ATOM 751 N N . ASP A 1 99 ? 3.443 -0.244 9.484 1 92.94 99 ASP A N 1
ATOM 752 C CA . ASP A 1 99 ? 4.309 -0.217 10.664 1 92.94 99 ASP A CA 1
ATOM 753 C C . ASP A 1 99 ? 4.684 1.216 11.039 1 92.94 99 ASP A C 1
ATOM 755 O O . ASP A 1 99 ? 5.27 1.454 12.094 1 92.94 99 ASP A O 1
ATOM 759 N N . ILE A 1 100 ? 4.324 2.088 10.188 1 93.81 100 ILE A N 1
ATOM 760 C CA . ILE A 1 100 ? 4.492 3.496 10.531 1 93.81 100 ILE A CA 1
ATOM 761 C C . ILE A 1 100 ? 3.416 3.91 11.531 1 93.81 100 ILE A C 1
ATOM 763 O O . ILE A 1 100 ? 2.236 4.008 11.188 1 93.81 100 ILE A O 1
ATOM 767 N N . GLY A 1 101 ? 3.803 4.047 12.766 1 87.25 101 GLY A N 1
ATOM 768 C CA . GLY A 1 101 ? 2.855 4.461 13.789 1 87.25 101 GLY A CA 1
ATOM 769 C C . GLY A 1 101 ? 2.258 5.832 13.531 1 87.25 101 GLY A C 1
ATOM 770 O O . GLY A 1 101 ? 2.771 6.594 12.711 1 87.25 101 GLY A O 1
ATOM 771 N N . GLN A 1 102 ? 1.24 6.156 14.242 1 86.31 102 GLN A N 1
ATOM 772 C CA . GLN A 1 102 ? 0.5 7.398 14.055 1 86.31 102 GLN A CA 1
ATOM 773 C C . GLN A 1 102 ? 1.383 8.609 14.328 1 86.31 102 GLN A C 1
ATOM 775 O O . GLN A 1 102 ? 1.374 9.578 13.562 1 86.31 102 GLN A O 1
ATOM 780 N N . GLU A 1 103 ? 2.043 8.57 15.375 1 89.38 103 GLU A N 1
ATOM 781 C CA . GLU A 1 103 ? 2.904 9.695 15.734 1 89.38 103 GLU A CA 1
ATOM 782 C C . GLU A 1 103 ? 3.953 9.953 14.656 1 89.38 103 GLU A C 1
ATOM 784 O O . GLU A 1 103 ? 4.188 11.094 14.266 1 89.38 103 GLU A O 1
ATOM 789 N N . CYS A 1 104 ? 4.559 8.867 14.25 1 93 104 CYS A N 1
ATOM 790 C CA . CYS A 1 104 ? 5.559 8.977 13.188 1 93 104 CYS A CA 1
ATOM 791 C C . CYS A 1 104 ? 4.938 9.508 11.906 1 93 104 CYS A C 1
ATOM 793 O O . CYS A 1 104 ? 5.512 10.375 11.25 1 93 104 CYS A O 1
ATOM 795 N N . ALA A 1 105 ? 3.789 9.062 11.602 1 92.56 105 ALA A N 1
ATOM 796 C CA . ALA A 1 105 ? 3.078 9.508 10.406 1 92.56 105 ALA A CA 1
ATOM 797 C C . ALA A 1 105 ? 2.789 11.008 10.469 1 92.56 105 ALA A C 1
ATOM 799 O O . ALA A 1 105 ? 2.914 11.711 9.469 1 92.56 105 ALA A O 1
ATOM 800 N N . ASP A 1 106 ? 2.432 11.469 11.586 1 92.31 106 ASP A N 1
ATOM 801 C CA . ASP A 1 106 ? 2.148 12.883 11.781 1 92.31 106 ASP A CA 1
ATOM 802 C C . ASP A 1 106 ? 3.387 13.734 11.508 1 92.31 106 ASP A C 1
ATOM 804 O O . ASP A 1 106 ? 3.291 14.812 10.914 1 92.31 106 ASP A O 1
ATOM 808 N N . ARG A 1 107 ? 4.438 13.211 11.922 1 93.94 107 ARG A N 1
ATOM 809 C CA . ARG A 1 107 ? 5.688 13.938 11.734 1 93.94 107 ARG A CA 1
ATOM 810 C C . ARG A 1 107 ? 6.129 13.898 10.273 1 93.94 107 ARG A C 1
ATOM 812 O O . ARG A 1 107 ? 6.645 14.883 9.742 1 93.94 107 ARG A O 1
ATOM 819 N N . ILE A 1 108 ? 5.992 12.766 9.688 1 95.12 108 ILE A N 1
ATOM 820 C CA . ILE A 1 108 ? 6.367 12.609 8.289 1 95.12 108 ILE A CA 1
ATOM 821 C C . ILE A 1 108 ? 5.516 13.531 7.414 1 95.12 108 ILE A C 1
ATOM 823 O O . ILE A 1 108 ? 6.023 14.156 6.484 1 95.12 108 ILE A O 1
ATOM 827 N N . GLY A 1 109 ? 4.215 13.633 7.777 1 92.62 109 GLY A N 1
ATOM 828 C CA . GLY A 1 109 ? 3.301 14.453 6.992 1 92.62 109 GLY A CA 1
ATOM 829 C C . GLY A 1 109 ? 2.771 13.734 5.762 1 92.62 109 GLY A C 1
ATOM 830 O O . GLY A 1 109 ? 3.293 12.688 5.371 1 92.62 109 GLY A O 1
ATOM 831 N N . PRO A 1 110 ? 1.766 14.219 5.164 1 89.81 110 PRO A N 1
ATOM 832 C CA . PRO A 1 110 ? 1.061 13.539 4.078 1 89.81 110 PRO A CA 1
ATOM 833 C C . PRO A 1 110 ? 1.876 13.484 2.787 1 89.81 110 PRO A C 1
ATOM 835 O O . PRO A 1 110 ? 1.808 12.5 2.047 1 89.81 110 PRO A O 1
ATOM 838 N N . VAL A 1 111 ? 2.656 14.508 2.543 1 91.19 111 VAL A N 1
ATOM 839 C CA . VAL A 1 111 ? 3.395 14.594 1.286 1 91.19 111 VAL A CA 1
ATOM 840 C C . VAL A 1 111 ? 4.434 13.477 1.215 1 91.19 111 VAL A C 1
ATOM 842 O O . VAL A 1 111 ? 4.453 12.703 0.257 1 91.19 111 VAL A O 1
ATOM 845 N N . TYR A 1 112 ? 5.262 13.406 2.195 1 93.62 112 TYR A N 1
ATOM 846 C CA . TYR A 1 112 ? 6.336 12.422 2.182 1 93.62 112 TYR A CA 1
ATOM 847 C C . TYR A 1 112 ? 5.789 11.016 2.414 1 93.62 112 TYR A C 1
ATOM 849 O O . TYR A 1 112 ? 6.363 10.031 1.945 1 93.62 112 TYR A O 1
ATOM 857 N N . LEU A 1 113 ? 4.68 10.922 3.121 1 93.62 113 LEU A N 1
ATOM 858 C CA . LEU A 1 113 ? 4.016 9.625 3.223 1 93.62 113 LEU A CA 1
ATOM 859 C C . LEU A 1 113 ? 3.541 9.156 1.854 1 93.62 113 LEU A C 1
ATOM 861 O O . LEU A 1 113 ? 3.74 7.992 1.491 1 93.62 113 LEU A O 1
ATOM 865 N N . GLN A 1 114 ? 3 10.062 1.159 1 92 114 GLN A N 1
ATOM 866 C CA . GLN A 1 114 ? 2.512 9.734 -0.176 1 92 114 GLN A CA 1
ATOM 867 C C . GLN A 1 114 ? 3.662 9.367 -1.106 1 92 114 GLN A C 1
ATOM 869 O O . GLN A 1 114 ? 3.52 8.484 -1.957 1 92 114 GLN A O 1
ATOM 874 N N . ARG A 1 115 ? 4.746 9.977 -0.984 1 93.81 115 ARG A N 1
ATOM 875 C CA . ARG A 1 115 ? 5.906 9.648 -1.806 1 93.81 115 ARG A CA 1
ATOM 876 C C . ARG A 1 115 ? 6.414 8.242 -1.506 1 93.81 115 ARG A C 1
ATOM 878 O O . ARG A 1 115 ? 6.793 7.508 -2.418 1 93.81 115 ARG A O 1
ATOM 885 N N . LEU A 1 116 ? 6.387 7.969 -0.256 1 94.75 116 LEU A N 1
ATOM 886 C CA . LEU A 1 116 ? 6.828 6.633 0.131 1 94.75 116 LEU A CA 1
ATOM 887 C C . LEU A 1 116 ? 5.859 5.57 -0.378 1 94.75 116 LEU A C 1
ATOM 889 O O . LEU A 1 116 ? 6.281 4.531 -0.887 1 94.75 116 LEU A O 1
ATOM 893 N N . ILE A 1 117 ? 4.586 5.832 -0.288 1 93.62 117 ILE A N 1
ATOM 894 C CA . ILE A 1 117 ? 3.553 4.949 -0.816 1 93.62 117 ILE A CA 1
ATOM 895 C C . ILE A 1 117 ? 3.756 4.758 -2.316 1 93.62 117 ILE A C 1
ATOM 897 O O . ILE A 1 117 ? 3.725 3.631 -2.814 1 93.62 117 ILE A O 1
ATOM 901 N N . SER A 1 118 ? 3.959 5.832 -2.992 1 94.38 118 SER A N 1
ATOM 902 C CA . SER A 1 118 ? 4.145 5.809 -4.441 1 94.38 118 SER A CA 1
ATOM 903 C C . SER A 1 118 ? 5.375 4.996 -4.828 1 94.38 118 SER A C 1
ATOM 905 O O . SER A 1 118 ? 5.34 4.227 -5.789 1 94.38 118 SER A O 1
ATOM 907 N N . LEU A 1 119 ? 6.391 5.184 -4.105 1 96.38 119 LEU A N 1
ATOM 908 C CA . LEU A 1 119 ? 7.625 4.461 -4.391 1 96.38 119 LEU A CA 1
ATOM 909 C C . LEU A 1 119 ? 7.414 2.955 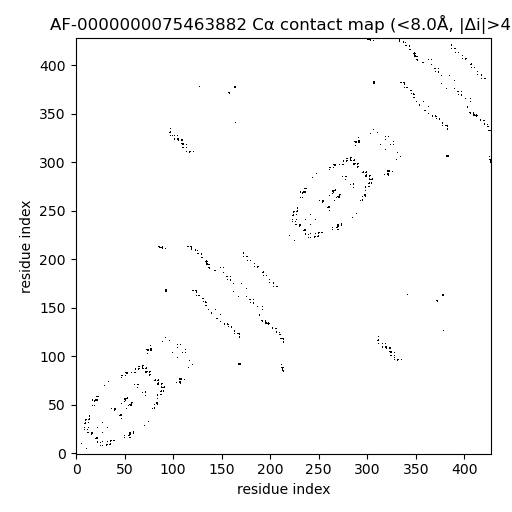-4.258 1 96.38 119 LEU A C 1
ATOM 911 O O . LEU A 1 119 ? 7.742 2.195 -5.172 1 96.38 119 LEU A O 1
ATOM 915 N N . GLN A 1 120 ? 6.879 2.504 -3.172 1 94.81 120 GLN A N 1
ATOM 916 C CA . GLN A 1 120 ? 6.699 1.074 -2.939 1 94.81 120 GLN A CA 1
ATOM 917 C C . GLN A 1 120 ? 5.684 0.483 -3.912 1 94.81 120 GLN A C 1
ATOM 919 O O . GLN A 1 120 ? 5.871 -0.625 -4.418 1 94.81 120 GLN A O 1
ATOM 924 N N . HIS A 1 121 ? 4.691 1.222 -4.172 1 93.19 121 HIS A N 1
ATOM 925 C CA . HIS A 1 121 ? 3.699 0.776 -5.145 1 93.19 121 HIS A CA 1
ATOM 926 C C . HIS A 1 121 ? 4.316 0.615 -6.531 1 93.19 121 HIS A C 1
ATOM 928 O O . HIS A 1 121 ? 4.07 -0.383 -7.211 1 93.19 121 HIS A O 1
ATOM 934 N N . ALA A 1 122 ? 5.039 1.586 -6.93 1 95.12 122 ALA A N 1
ATOM 935 C CA . ALA A 1 122 ? 5.66 1.56 -8.25 1 95.12 122 ALA A CA 1
ATOM 936 C C . ALA A 1 122 ? 6.578 0.35 -8.406 1 95.12 122 ALA A C 1
ATOM 938 O O . ALA A 1 122 ? 6.613 -0.281 -9.461 1 95.12 122 ALA A O 1
ATOM 939 N N . ARG A 1 123 ? 7.262 0.035 -7.434 1 95.19 123 ARG A N 1
ATOM 940 C CA . ARG A 1 123 ? 8.188 -1.089 -7.5 1 95.19 123 ARG A CA 1
ATOM 941 C C . ARG A 1 123 ? 7.438 -2.414 -7.59 1 95.19 123 ARG A C 1
ATOM 943 O O . ARG A 1 123 ? 7.801 -3.287 -8.383 1 95.19 123 ARG A O 1
ATOM 950 N N . VAL A 1 124 ? 6.391 -2.57 -6.812 1 93.19 124 VAL A N 1
ATOM 951 C CA . VAL A 1 124 ? 5.605 -3.799 -6.855 1 93.19 124 VAL A CA 1
ATOM 952 C C . VAL A 1 124 ? 4.941 -3.939 -8.227 1 93.19 124 VAL A C 1
ATOM 954 O O . VAL A 1 124 ? 4.953 -5.02 -8.82 1 93.19 124 VAL A O 1
ATOM 957 N N . GLU A 1 125 ? 4.434 -2.861 -8.695 1 93.75 125 GLU A N 1
ATOM 958 C CA . GLU A 1 125 ? 3.791 -2.887 -10 1 93.75 125 GLU A CA 1
ATOM 959 C C . GLU A 1 125 ? 4.801 -3.201 -11.102 1 93.75 125 GLU A C 1
ATOM 961 O O . GLU A 1 125 ? 4.488 -3.928 -12.047 1 93.75 125 GLU A O 1
ATOM 966 N N . ALA A 1 126 ? 5.93 -2.619 -10.984 1 95.88 126 ALA A N 1
ATOM 967 C CA . ALA A 1 126 ? 6.98 -2.922 -11.953 1 95.88 126 ALA A CA 1
ATOM 968 C C . ALA A 1 126 ? 7.352 -4.402 -11.914 1 95.88 126 ALA A C 1
ATOM 970 O O . ALA A 1 126 ? 7.555 -5.023 -12.961 1 95.88 126 ALA A O 1
ATOM 971 N N . MET A 1 127 ? 7.449 -4.941 -10.727 1 94.5 127 MET A N 1
ATOM 972 C CA . MET A 1 127 ? 7.754 -6.363 -10.594 1 94.5 127 MET A CA 1
ATOM 973 C C . MET A 1 127 ? 6.703 -7.215 -11.297 1 94.5 127 MET A C 1
ATOM 975 O O . MET A 1 127 ? 7.039 -8.133 -12.047 1 94.5 127 MET A O 1
ATOM 979 N N . LYS A 1 128 ? 5.469 -6.93 -11.07 1 93.81 128 LYS A N 1
ATOM 980 C CA . LYS A 1 128 ? 4.375 -7.652 -11.711 1 93.81 128 LYS A CA 1
ATOM 981 C C . LYS A 1 128 ? 4.484 -7.59 -13.234 1 93.81 128 LYS A C 1
ATOM 983 O O . LYS A 1 128 ? 4.34 -8.609 -13.914 1 93.81 128 LYS A O 1
ATOM 988 N N . GLU A 1 129 ? 4.742 -6.438 -13.695 1 95.25 129 GLU A N 1
ATOM 989 C CA . GLU A 1 129 ? 4.816 -6.234 -15.133 1 95.25 129 GLU A CA 1
ATOM 990 C C . GLU A 1 129 ? 6 -6.988 -15.734 1 95.25 129 GLU A C 1
ATOM 992 O O . GLU A 1 129 ? 5.863 -7.641 -16.781 1 95.25 129 GLU A O 1
ATOM 997 N N . ILE A 1 130 ? 7.066 -6.891 -15.086 1 96.38 130 ILE A N 1
ATOM 998 C CA . ILE A 1 130 ? 8.297 -7.5 -15.57 1 96.38 130 ILE A CA 1
ATOM 999 C C . ILE A 1 130 ? 8.141 -9.023 -15.602 1 96.38 130 ILE A C 1
ATOM 1001 O O . ILE A 1 130 ? 8.633 -9.68 -16.516 1 96.38 130 ILE A O 1
ATOM 1005 N N . LEU A 1 131 ? 7.438 -9.586 -14.633 1 94.94 131 LEU A N 1
ATOM 1006 C CA . LEU A 1 131 ? 7.398 -11.039 -14.469 1 94.94 131 LEU A CA 1
ATOM 1007 C C . LEU A 1 131 ? 6.164 -11.625 -15.148 1 94.94 131 LEU A C 1
ATOM 1009 O O . LEU A 1 131 ? 5.992 -12.844 -15.18 1 94.94 131 LEU A O 1
ATOM 1013 N N . ARG A 1 132 ? 5.371 -10.789 -15.695 1 92.5 132 ARG A N 1
ATOM 1014 C CA . ARG A 1 132 ? 4.078 -11.188 -16.234 1 92.5 132 ARG A CA 1
ATOM 1015 C C . ARG A 1 132 ? 4.254 -12.188 -17.375 1 92.5 132 ARG A C 1
ATOM 1017 O O . ARG A 1 132 ? 3.523 -13.172 -17.469 1 92.5 132 ARG A O 1
ATOM 1024 N N . GLU A 1 133 ? 5.258 -11.938 -18.219 1 93.31 133 GLU A N 1
ATOM 1025 C CA . GLU A 1 133 ? 5.414 -12.734 -19.422 1 93.31 133 GLU A CA 1
ATOM 1026 C C . GLU A 1 133 ? 6.402 -13.875 -19.203 1 93.31 133 GLU A C 1
ATOM 1028 O O . GLU A 1 133 ? 7.551 -13.648 -18.828 1 93.31 133 GLU A O 1
ATOM 1033 N N . PRO A 1 134 ? 5.988 -15.055 -19.484 1 94.62 134 PRO A N 1
ATOM 1034 C CA . PRO A 1 134 ? 6.91 -16.188 -19.375 1 94.62 134 PRO A CA 1
ATOM 1035 C C . PRO A 1 134 ? 7.855 -16.281 -20.578 1 94.62 134 PRO A C 1
ATOM 1037 O O . PRO A 1 134 ? 7.734 -15.516 -21.531 1 94.62 134 PRO A O 1
ATOM 1040 N N . PRO A 1 135 ? 8.828 -17.219 -20.438 1 94.06 135 PRO A N 1
ATOM 1041 C CA . PRO A 1 135 ? 9.711 -17.438 -21.578 1 94.06 135 PRO A CA 1
ATOM 1042 C C . PRO A 1 135 ? 8.961 -17.844 -22.844 1 94.06 135 PRO A C 1
ATOM 1044 O O . PRO A 1 135 ? 7.91 -18.484 -22.75 1 94.06 135 PRO A O 1
ATOM 1047 N N . GLY A 1 136 ? 9.492 -17.438 -23.922 1 92.25 136 GLY A N 1
ATOM 1048 C CA . GLY A 1 136 ? 8.898 -17.797 -25.203 1 92.25 136 GLY A CA 1
ATOM 1049 C C . GLY A 1 136 ? 9 -19.281 -25.5 1 92.25 136 GLY A C 1
ATOM 1050 O O . GLY A 1 136 ? 9.656 -20.031 -24.766 1 92.25 136 GLY A O 1
ATOM 1051 N N . GLU A 1 137 ? 8.336 -19.625 -26.562 1 91.19 137 GLU A N 1
ATOM 1052 C CA . GLU A 1 137 ? 8.352 -21.016 -27.016 1 91.19 137 GLU A CA 1
ATOM 1053 C C . GLU A 1 137 ? 9.344 -21.234 -28.156 1 91.19 137 GLU A C 1
ATOM 1055 O O . GLU A 1 137 ? 9.766 -20.266 -28.797 1 91.19 137 GLU A O 1
ATOM 1060 N N . HIS A 1 138 ? 9.859 -22.438 -28.234 1 91.31 138 HIS A N 1
ATOM 1061 C CA . HIS A 1 138 ? 10.656 -22.844 -29.391 1 91.31 138 HIS A CA 1
ATOM 1062 C C . HIS A 1 138 ? 9.953 -23.906 -30.203 1 91.31 138 HIS A C 1
ATOM 1064 O O . HIS A 1 138 ? 9.008 -24.547 -29.719 1 91.31 138 HIS A O 1
ATOM 1070 N N . PRO A 1 139 ? 10.305 -24.094 -31.531 1 91.38 139 PRO A N 1
ATOM 1071 C CA . PRO A 1 139 ? 9.695 -25.156 -32.312 1 91.38 139 PRO A CA 1
ATOM 1072 C C . PRO A 1 139 ? 9.891 -26.547 -31.703 1 91.38 139 PRO A C 1
ATOM 1074 O O . PRO A 1 139 ? 10.945 -26.828 -31.125 1 91.38 139 PRO A O 1
ATOM 1077 N N . PRO A 1 140 ? 8.828 -27.391 -31.797 1 90.31 140 PRO A N 1
ATOM 1078 C CA . PRO A 1 140 ? 8.938 -28.719 -31.203 1 90.31 140 PRO A CA 1
ATOM 1079 C C . PRO A 1 140 ? 10.086 -29.531 -31.797 1 90.31 140 PRO A C 1
ATOM 1081 O O . PRO A 1 140 ? 10.406 -29.406 -32.969 1 90.31 140 PRO A O 1
ATOM 1084 N N . THR A 1 141 ? 10.758 -30.203 -30.906 1 88.88 141 THR A N 1
ATOM 1085 C CA . THR A 1 141 ? 11.812 -31.141 -31.297 1 88.88 141 THR A CA 1
ATOM 1086 C C . THR A 1 141 ? 11.453 -32.562 -30.891 1 88.88 141 THR A C 1
ATOM 1088 O O . THR A 1 141 ? 10.367 -32.812 -30.359 1 88.88 141 THR A O 1
ATOM 1091 N N . ASP A 1 142 ? 12.305 -33.594 -31.203 1 86.88 142 ASP A N 1
ATOM 1092 C CA . ASP A 1 142 ? 12.07 -35 -30.891 1 86.88 142 ASP A CA 1
ATOM 1093 C C . ASP A 1 142 ? 11.992 -35.219 -29.391 1 86.88 142 ASP A C 1
ATOM 1095 O O . ASP A 1 142 ? 11.344 -36.188 -28.922 1 86.88 142 ASP A O 1
ATOM 1099 N N . HIS A 1 143 ? 12.594 -34.312 -28.578 1 87.75 143 HIS A N 1
ATOM 1100 C CA . HIS A 1 143 ? 12.703 -34.562 -27.156 1 87.75 143 HIS A CA 1
ATOM 1101 C C . HIS A 1 143 ? 11.984 -33.5 -26.344 1 87.75 143 HIS A C 1
ATOM 1103 O O . HIS A 1 143 ? 11.992 -33.531 -25.109 1 87.75 143 HIS A O 1
ATOM 1109 N N . CYS A 1 144 ? 11.359 -32.531 -27.031 1 92.5 144 CYS A N 1
ATOM 1110 C CA . CYS A 1 144 ? 10.672 -31.438 -26.328 1 92.5 144 CYS A CA 1
ATOM 1111 C C . CYS A 1 144 ? 9.398 -31.047 -27.062 1 92.5 144 CYS A C 1
ATOM 1113 O O . CYS A 1 144 ? 9.453 -30.453 -28.141 1 92.5 144 CYS A O 1
ATOM 1115 N N . ASP A 1 145 ? 8.336 -31.375 -26.5 1 90.88 145 ASP A N 1
ATOM 1116 C CA . ASP A 1 145 ? 7.047 -31.125 -27.125 1 90.88 145 ASP A CA 1
ATOM 1117 C C . ASP A 1 145 ? 6.309 -29.984 -26.422 1 90.88 145 ASP A C 1
ATOM 1119 O O . ASP A 1 145 ? 6.879 -29.312 -25.562 1 90.88 145 ASP A O 1
ATOM 1123 N N . ALA A 1 146 ? 5.102 -29.766 -26.891 1 89.88 146 ALA A N 1
ATOM 1124 C CA . ALA A 1 146 ? 4.285 -28.672 -26.375 1 89.88 146 ALA A CA 1
ATOM 1125 C C . ALA A 1 146 ? 4.02 -28.828 -24.891 1 89.88 146 ALA A C 1
ATOM 1127 O O . ALA A 1 146 ? 3.975 -27.844 -24.141 1 89.88 146 ALA A O 1
ATOM 1128 N N . GLU A 1 147 ? 3.926 -30 -24.484 1 86.62 147 GLU A N 1
ATOM 1129 C CA . GLU A 1 147 ? 3.633 -30.266 -23.078 1 86.62 147 GLU A CA 1
ATOM 1130 C C . GLU A 1 147 ? 4.828 -29.922 -22.188 1 86.62 147 GLU A C 1
ATOM 1132 O O . GLU A 1 147 ? 4.66 -29.359 -21.109 1 86.62 147 GLU A O 1
ATOM 1137 N N . THR A 1 148 ? 5.953 -30.312 -22.656 1 87.56 148 THR A N 1
ATOM 1138 C CA . THR A 1 148 ? 7.172 -29.969 -21.922 1 87.56 148 THR A CA 1
ATOM 1139 C C . THR A 1 148 ? 7.336 -28.469 -21.797 1 87.56 148 THR A C 1
ATOM 1141 O O . THR A 1 148 ? 7.656 -27.953 -20.719 1 87.56 148 THR A O 1
ATOM 1144 N N . GLN A 1 149 ? 7.031 -27.781 -22.859 1 91.5 149 GLN A N 1
ATOM 1145 C CA . GLN A 1 149 ? 7.18 -26.328 -22.844 1 91.5 149 GLN A CA 1
ATOM 1146 C C . GLN A 1 149 ? 6.121 -25.672 -21.969 1 91.5 149 GLN A C 1
ATOM 1148 O O . GLN A 1 149 ? 6.387 -24.656 -21.312 1 91.5 149 GLN A O 1
ATOM 1153 N N . ALA A 1 150 ? 4.965 -26.25 -21.984 1 88.12 150 ALA A N 1
ATOM 1154 C CA . ALA A 1 150 ? 3.926 -25.766 -21.078 1 88.12 150 ALA A CA 1
ATOM 1155 C C . ALA A 1 150 ? 4.355 -25.922 -19.625 1 88.12 150 ALA A C 1
ATOM 1157 O O . ALA A 1 150 ? 4.008 -25.094 -18.781 1 88.12 150 ALA A O 1
ATOM 1158 N N . GLY A 1 151 ? 5.051 -26.953 -19.359 1 86.62 151 GLY A N 1
ATOM 1159 C CA . GLY A 1 151 ? 5.59 -27.156 -18.031 1 86.62 151 GLY A CA 1
ATOM 1160 C C . GLY A 1 151 ? 6.543 -26.062 -17.594 1 86.62 151 GLY A C 1
ATOM 1161 O O . GLY A 1 151 ? 6.5 -25.594 -16.453 1 86.62 151 GLY A O 1
ATOM 1162 N N . MET A 1 152 ? 7.363 -25.672 -18.484 1 89.38 152 MET A N 1
ATOM 1163 C CA . MET A 1 152 ? 8.297 -24.578 -18.219 1 89.38 152 MET A CA 1
ATOM 1164 C C . MET A 1 152 ? 7.547 -23.281 -17.938 1 89.38 152 MET A C 1
ATOM 1166 O O . MET A 1 152 ? 7.891 -22.547 -17.016 1 89.38 152 MET A O 1
ATOM 1170 N N . THR A 1 153 ? 6.543 -23.016 -18.75 1 90.81 153 THR A N 1
ATOM 1171 C CA . THR A 1 153 ? 5.711 -21.828 -18.578 1 90.81 153 THR A CA 1
ATOM 1172 C C . THR A 1 153 ? 5.051 -21.844 -17.188 1 90.81 153 THR A C 1
ATOM 1174 O O . THR A 1 153 ? 5.051 -20.828 -16.5 1 90.81 153 THR A O 1
ATOM 1177 N N . ARG A 1 154 ? 4.57 -22.953 -16.859 1 87.88 154 ARG A N 1
ATOM 1178 C CA . ARG A 1 154 ? 3.93 -23.078 -15.555 1 87.88 154 ARG A CA 1
ATOM 1179 C C . ARG A 1 154 ? 4.93 -22.844 -14.43 1 87.88 154 ARG A C 1
ATOM 1181 O O . ARG A 1 154 ? 4.609 -22.203 -13.43 1 87.88 154 ARG A O 1
ATOM 1188 N N . ALA A 1 155 ? 6.062 -23.391 -14.586 1 89.25 155 ALA A N 1
ATOM 1189 C CA . ALA A 1 155 ? 7.098 -23.203 -13.578 1 89.25 155 ALA A CA 1
ATOM 1190 C C . ALA A 1 155 ? 7.457 -21.734 -13.414 1 89.25 155 ALA A C 1
ATOM 1192 O O . ALA A 1 155 ? 7.637 -21.25 -12.297 1 89.25 155 ALA A O 1
ATOM 1193 N N . TRP A 1 156 ? 7.574 -21.031 -14.523 1 93 156 TRP A N 1
ATOM 1194 C CA . TRP A 1 156 ? 7.836 -19.594 -14.484 1 93 156 TRP A CA 1
ATOM 1195 C C . TRP A 1 156 ? 6.719 -18.859 -13.75 1 93 156 TRP A C 1
ATOM 1197 O O . TRP A 1 156 ? 6.98 -18.062 -12.859 1 93 156 TRP A O 1
ATOM 1207 N N . MET A 1 157 ? 5.555 -19.203 -14.141 1 90.94 157 MET A N 1
ATOM 1208 C CA . MET A 1 157 ? 4.402 -18.5 -13.578 1 90.94 157 MET A CA 1
ATOM 1209 C C . MET A 1 157 ? 4.293 -18.734 -12.078 1 90.94 157 MET A C 1
ATOM 1211 O O . MET A 1 157 ? 3.98 -17.828 -11.312 1 90.94 157 MET A O 1
ATOM 1215 N N . LEU A 1 158 ? 4.562 -19.875 -11.672 1 89.12 158 LEU A N 1
ATOM 1216 C CA . LEU A 1 158 ? 4.496 -20.203 -10.25 1 89.12 158 LEU A CA 1
ATOM 1217 C C . LEU A 1 158 ? 5.602 -19.5 -9.477 1 89.12 158 LEU A C 1
ATOM 1219 O O . LEU A 1 158 ? 5.371 -19 -8.367 1 89.12 158 LEU A O 1
ATOM 1223 N N . THR A 1 159 ? 6.77 -19.5 -10.055 1 91.06 159 THR A N 1
ATOM 1224 C CA . THR A 1 159 ? 7.875 -18.812 -9.398 1 91.06 159 THR A CA 1
ATOM 1225 C C . THR A 1 159 ? 7.59 -17.312 -9.305 1 91.06 159 THR A C 1
ATOM 1227 O O . THR A 1 159 ? 7.812 -16.688 -8.266 1 91.06 159 THR A O 1
ATOM 1230 N N . ALA A 1 160 ? 7.102 -16.734 -10.398 1 92 160 ALA A N 1
ATOM 1231 C CA . ALA A 1 160 ? 6.711 -15.32 -10.406 1 92 160 ALA A CA 1
ATOM 1232 C C . ALA A 1 160 ? 5.645 -15.039 -9.352 1 92 160 ALA A C 1
ATOM 1234 O O . ALA A 1 160 ? 5.715 -14.039 -8.633 1 92 160 ALA A O 1
ATOM 1235 N N . ALA A 1 161 ? 4.719 -15.938 -9.305 1 89.25 161 ALA A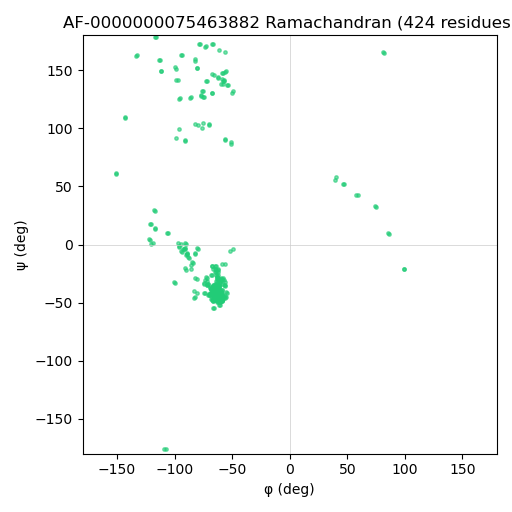 N 1
ATOM 1236 C CA . ALA A 1 161 ? 3.648 -15.797 -8.328 1 89.25 161 ALA A CA 1
ATOM 1237 C C . ALA A 1 161 ? 4.203 -15.797 -6.902 1 89.25 161 ALA A C 1
ATOM 1239 O O . ALA A 1 161 ? 3.74 -15.039 -6.051 1 89.25 161 ALA A O 1
ATOM 1240 N N . TYR A 1 162 ? 5.145 -16.641 -6.699 1 87.19 162 TYR A N 1
ATOM 1241 C CA . TYR A 1 162 ? 5.785 -16.688 -5.391 1 87.19 162 TYR A CA 1
ATOM 1242 C C . TYR A 1 162 ? 6.438 -15.352 -5.047 1 87.19 162 TYR A C 1
ATOM 1244 O O . TYR A 1 162 ? 6.289 -14.852 -3.93 1 87.19 162 TYR A O 1
ATOM 1252 N N . LEU A 1 163 ? 7.059 -14.758 -5.938 1 89.56 163 LEU A N 1
ATOM 1253 C CA . LEU A 1 163 ? 7.727 -13.484 -5.707 1 89.56 163 LEU A CA 1
ATOM 1254 C C . LEU A 1 163 ? 6.707 -12.375 -5.461 1 89.56 163 LEU A C 1
ATOM 1256 O O . LEU A 1 163 ? 6.898 -11.531 -4.578 1 89.56 163 LEU A O 1
ATOM 1260 N N . ILE A 1 164 ? 5.648 -12.477 -6.195 1 87.94 164 ILE A N 1
ATOM 1261 C CA . ILE A 1 164 ? 4.629 -11.438 -6.082 1 87.94 164 ILE A CA 1
ATOM 1262 C C . ILE A 1 164 ? 3.857 -11.617 -4.773 1 87.94 164 ILE A C 1
ATOM 1264 O O . ILE A 1 164 ? 3.457 -10.633 -4.145 1 87.94 164 ILE A O 1
ATOM 1268 N N . TRP A 1 165 ? 3.695 -12.82 -4.359 1 86.19 165 TRP A N 1
ATOM 1269 C CA . TRP A 1 165 ? 3.041 -13.125 -3.092 1 86.19 165 TRP A CA 1
ATOM 1270 C C . TRP A 1 165 ? 3.748 -12.43 -1.935 1 86.19 165 TRP A C 1
ATOM 1272 O O . TRP A 1 165 ? 3.098 -11.898 -1.028 1 86.19 165 TRP A O 1
ATOM 1282 N N . GLU A 1 166 ? 4.934 -12.336 -2.051 1 81.44 166 GLU A N 1
ATOM 1283 C CA . GLU A 1 166 ? 5.703 -11.695 -0.99 1 81.44 166 GLU A CA 1
ATOM 1284 C C . GLU A 1 166 ? 5.734 -10.18 -1.173 1 81.44 166 GLU A C 1
ATOM 1286 O O . GLU A 1 166 ? 5.918 -9.438 -0.207 1 81.44 166 GLU A O 1
ATOM 1291 N N . ALA A 1 167 ? 5.477 -9.734 -2.432 1 75.56 167 ALA A N 1
ATOM 1292 C CA . ALA A 1 167 ? 5.391 -8.328 -2.801 1 75.56 167 ALA A CA 1
ATOM 1293 C C . ALA A 1 167 ? 6.453 -7.5 -2.084 1 75.56 167 ALA A C 1
ATOM 1295 O O . ALA A 1 167 ? 6.137 -6.5 -1.433 1 75.56 167 ALA A O 1
ATOM 1296 N N . ARG A 1 168 ? 7.723 -7.855 -2.223 1 83.44 168 ARG A N 1
ATOM 1297 C CA . ARG A 1 168 ? 8.836 -7.215 -1.526 1 83.44 168 ARG A CA 1
ATOM 1298 C C . ARG A 1 168 ? 9.484 -6.148 -2.398 1 83.44 168 ARG A C 1
ATOM 1300 O O . ARG A 1 168 ? 10.32 -6.465 -3.252 1 83.44 168 ARG A O 1
ATOM 1307 N N . PRO A 1 169 ? 9.086 -4.863 -2.121 1 90.75 169 PRO A N 1
ATOM 1308 C CA . PRO A 1 169 ? 9.703 -3.795 -2.916 1 90.75 169 PRO A CA 1
ATOM 1309 C C . PRO A 1 169 ? 11.219 -3.766 -2.791 1 90.75 169 PRO A C 1
ATOM 1311 O O . PRO A 1 169 ? 11.898 -3.15 -3.617 1 90.75 169 PRO A O 1
ATOM 1314 N N . GLU A 1 170 ? 11.727 -4.402 -1.812 1 91.69 170 GLU A N 1
ATOM 1315 C CA . GLU A 1 170 ? 13.164 -4.371 -1.545 1 91.69 170 GLU A CA 1
ATOM 1316 C C . GLU A 1 170 ? 13.883 -5.516 -2.258 1 91.69 170 GLU A C 1
ATOM 1318 O O . GLU A 1 170 ? 15.094 -5.684 -2.109 1 91.69 170 GLU A O 1
ATOM 1323 N N . LEU A 1 171 ? 13.164 -6.34 -3.02 1 93.19 171 LEU A N 1
ATOM 1324 C CA . LEU A 1 171 ? 13.75 -7.48 -3.721 1 93.19 171 LEU A CA 1
ATOM 1325 C C . LEU A 1 171 ? 14.992 -7.062 -4.496 1 93.19 171 LEU A C 1
ATOM 1327 O O . LEU A 1 171 ? 14.984 -6.039 -5.188 1 93.19 171 LEU A O 1
ATOM 1331 N N . THR A 1 172 ? 16.031 -7.789 -4.355 1 93.5 172 THR A N 1
ATOM 1332 C CA . THR A 1 172 ? 17.266 -7.512 -5.09 1 93.5 172 THR A CA 1
ATOM 1333 C C . THR A 1 172 ? 17.328 -8.344 -6.367 1 93.5 172 THR A C 1
ATOM 1335 O O . THR A 1 172 ? 16.625 -9.344 -6.5 1 93.5 172 THR A O 1
ATOM 1338 N N . THR A 1 173 ? 18.172 -7.953 -7.25 1 95.06 173 THR A N 1
ATOM 1339 C CA . THR A 1 173 ? 18.375 -8.711 -8.484 1 95.06 173 THR A CA 1
ATOM 1340 C C . THR A 1 173 ? 18.953 -10.086 -8.18 1 95.06 173 THR A C 1
ATOM 1342 O O . THR A 1 173 ? 18.594 -11.078 -8.812 1 95.06 173 THR A O 1
ATOM 1345 N N . THR A 1 174 ? 19.75 -10.156 -7.23 1 94.94 174 THR A N 1
ATOM 1346 C CA . THR A 1 174 ? 20.391 -11.414 -6.848 1 94.94 174 THR A CA 1
ATOM 1347 C C . THR A 1 174 ? 19.359 -12.391 -6.301 1 94.94 174 THR A C 1
ATOM 1349 O O . THR A 1 174 ? 19.344 -13.562 -6.684 1 94.94 174 THR A O 1
ATOM 1352 N N . SER A 1 175 ? 18.547 -11.953 -5.434 1 93.12 175 SER A N 1
ATOM 1353 C CA . SER A 1 175 ? 17.516 -12.805 -4.855 1 93.12 175 SER A CA 1
ATOM 1354 C C . SER A 1 175 ? 16.547 -13.312 -5.93 1 93.12 175 SER A C 1
ATOM 1356 O O . SER A 1 175 ? 16.125 -14.469 -5.902 1 93.12 175 SER A O 1
ATOM 1358 N N . MET A 1 176 ? 16.172 -12.438 -6.836 1 94.19 176 MET A N 1
ATOM 1359 C CA . MET A 1 176 ? 15.32 -12.836 -7.953 1 94.19 176 MET A CA 1
ATOM 1360 C C . MET A 1 176 ? 15.992 -13.914 -8.797 1 94.19 176 MET A C 1
ATOM 1362 O O . MET A 1 176 ? 15.367 -14.922 -9.141 1 94.19 176 MET A O 1
ATOM 1366 N N . GLU A 1 177 ? 17.219 -13.711 -9.055 1 94.88 177 GLU A N 1
ATOM 1367 C CA . GLU A 1 177 ? 17.984 -14.656 -9.859 1 94.88 177 GLU A CA 1
ATOM 1368 C C . GLU A 1 177 ? 18.047 -16.031 -9.203 1 94.88 177 GLU A C 1
ATOM 1370 O O . GLU A 1 177 ? 17.781 -17.047 -9.852 1 94.88 177 GLU A O 1
ATOM 1375 N N . VAL A 1 178 ? 18.312 -16.062 -7.992 1 93.69 178 VAL A N 1
ATOM 1376 C CA . VAL A 1 178 ? 18.438 -17.312 -7.25 1 93.69 178 VAL A CA 1
ATOM 1377 C C . VAL A 1 178 ? 17.094 -18.047 -7.262 1 93.69 178 VAL A C 1
ATOM 1379 O O . VAL A 1 178 ? 17.062 -19.281 -7.434 1 93.69 178 VAL A O 1
ATOM 1382 N N . THR A 1 179 ? 16.047 -17.359 -7.098 1 92.12 179 THR A N 1
ATOM 1383 C CA . THR A 1 179 ? 14.711 -17.938 -7.074 1 92.12 179 THR A CA 1
ATOM 1384 C C . THR A 1 179 ? 14.391 -18.625 -8.398 1 92.12 179 THR A C 1
ATOM 1386 O O . THR A 1 179 ? 13.883 -19.75 -8.422 1 92.12 179 THR A O 1
ATOM 1389 N N . PHE A 1 180 ? 14.766 -18 -9.484 1 93.88 180 PHE A N 1
ATOM 1390 C CA . PHE A 1 180 ? 14.453 -18.547 -10.797 1 93.88 180 PHE A CA 1
ATOM 1391 C C . PHE A 1 180 ? 15.469 -19.609 -11.188 1 93.88 180 PHE A C 1
ATOM 1393 O O . PHE A 1 180 ? 15.164 -20.516 -11.969 1 93.88 180 PHE A O 1
ATOM 1400 N N . GLU A 1 181 ? 16.672 -19.531 -10.727 1 88.88 181 GLU A N 1
ATOM 1401 C CA . GLU A 1 181 ? 17.688 -20.531 -11.023 1 88.88 181 GLU A CA 1
ATOM 1402 C C . GLU A 1 181 ? 17.297 -21.906 -10.484 1 88.88 181 GLU A C 1
ATOM 1404 O O . GLU A 1 181 ? 17.594 -22.922 -11.102 1 88.88 181 GLU A O 1
ATOM 1409 N N . ASN A 1 182 ? 16.625 -21.922 -9.406 1 85.06 182 ASN A N 1
ATOM 1410 C CA . ASN A 1 182 ? 16.109 -23.172 -8.852 1 85.06 182 ASN A CA 1
ATOM 1411 C C . ASN A 1 182 ? 15.125 -23.844 -9.812 1 85.06 182 ASN A C 1
ATOM 1413 O O . ASN A 1 182 ? 15.094 -25.062 -9.914 1 85.06 182 ASN A O 1
ATOM 1417 N N . VAL A 1 183 ? 14.453 -23.109 -10.562 1 85.44 183 VAL A N 1
ATOM 1418 C CA . VAL A 1 183 ? 13.508 -23.609 -11.555 1 85.44 183 VAL A CA 1
ATOM 1419 C C . VAL A 1 183 ? 14.266 -24.047 -12.812 1 85.44 183 VAL A C 1
ATOM 1421 O O . VAL A 1 183 ? 13.977 -25.094 -13.383 1 85.44 183 VAL A O 1
ATOM 1424 N N . ALA A 1 184 ? 15.234 -23.281 -13.219 1 85.94 184 ALA A N 1
ATOM 1425 C CA . ALA A 1 184 ? 16.031 -23.531 -14.422 1 85.94 184 ALA A CA 1
ATOM 1426 C C . ALA A 1 184 ? 16.75 -24.859 -14.328 1 85.94 184 ALA A C 1
ATOM 1428 O O . ALA A 1 184 ? 16.938 -25.547 -15.344 1 85.94 184 ALA A O 1
ATOM 1429 N N . GLY A 1 185 ? 17.047 -25.203 -13.133 1 85.56 185 GLY A N 1
ATOM 1430 C CA . GLY A 1 185 ? 17.766 -26.438 -12.93 1 85.56 185 GLY A CA 1
ATOM 1431 C C . GLY A 1 185 ? 16.969 -27.672 -13.297 1 85.56 185 GLY A C 1
ATOM 1432 O O . GLY A 1 185 ? 17.531 -28.734 -13.594 1 85.56 185 GLY A O 1
ATOM 1433 N N . SER A 1 186 ? 15.703 -27.562 -13.328 1 83.75 186 SER A N 1
ATOM 1434 C CA . SER A 1 186 ? 14.836 -28.703 -13.602 1 83.75 186 SER A CA 1
ATOM 1435 C C . SER A 1 186 ? 14.555 -28.828 -15.094 1 83.75 186 SER A C 1
ATOM 1437 O O . SER A 1 186 ? 13.961 -29.828 -15.531 1 83.75 186 SER A O 1
ATOM 1439 N N . ILE A 1 187 ? 15.047 -27.891 -15.859 1 88.81 187 ILE A N 1
ATOM 1440 C CA . ILE A 1 187 ? 14.797 -27.891 -17.297 1 88.81 187 ILE A CA 1
ATOM 1441 C C . ILE A 1 187 ? 15.836 -28.766 -18 1 88.81 187 ILE A C 1
ATOM 1443 O O . ILE A 1 187 ? 17.031 -28.562 -17.828 1 88.81 187 ILE A O 1
ATOM 1447 N N . ARG A 1 188 ? 15.414 -29.734 -18.812 1 88.12 188 ARG A N 1
ATOM 1448 C CA . ARG A 1 188 ? 16.297 -30.703 -19.453 1 88.12 188 ARG A CA 1
ATOM 1449 C C . ARG A 1 188 ? 16.578 -30.328 -20.906 1 88.12 188 ARG A C 1
ATOM 1451 O O . ARG A 1 188 ? 17.688 -30.516 -21.391 1 88.12 188 ARG A O 1
ATOM 1458 N N . CYS A 1 189 ? 15.648 -29.734 -21.531 1 91.56 189 CYS A N 1
ATOM 1459 C CA . CYS A 1 189 ? 15.789 -29.359 -22.938 1 91.56 189 CYS A CA 1
ATOM 1460 C C . CYS A 1 189 ? 16.703 -28.141 -23.094 1 91.56 189 CYS A C 1
ATOM 1462 O O . CYS A 1 189 ? 16.484 -27.109 -22.453 1 91.56 189 CYS A O 1
ATOM 1464 N N . THR A 1 190 ? 17.703 -28.297 -23.953 1 91.5 190 THR A N 1
ATOM 1465 C CA . THR A 1 190 ? 18.703 -27.25 -24.141 1 91.5 190 THR A CA 1
ATOM 1466 C C . THR A 1 190 ? 18.062 -26 -24.719 1 91.5 190 THR A C 1
ATOM 1468 O O . THR A 1 190 ? 18.406 -24.875 -24.344 1 91.5 190 THR A O 1
ATOM 1471 N N . ALA A 1 191 ? 17.141 -26.172 -25.656 1 93.12 191 ALA A N 1
ATOM 1472 C CA . ALA A 1 191 ? 16.453 -25.031 -26.234 1 93.12 191 ALA A CA 1
ATOM 1473 C C . ALA A 1 191 ? 15.609 -24.297 -25.203 1 93.12 191 ALA A C 1
ATOM 1475 O O . ALA A 1 191 ? 15.57 -23.062 -25.172 1 93.12 191 ALA A O 1
ATOM 1476 N N . CYS A 1 192 ? 14.938 -25 -24.375 1 94 192 CYS A N 1
ATOM 1477 C CA . CYS A 1 192 ? 14.148 -24.422 -23.297 1 94 192 CYS A CA 1
ATOM 1478 C C . CYS A 1 192 ? 15.039 -23.641 -22.344 1 94 192 CYS A C 1
ATOM 1480 O O . CYS A 1 192 ? 14.672 -22.547 -21.906 1 94 192 CYS A O 1
ATOM 1482 N N . LYS A 1 193 ? 16.203 -24.188 -22.047 1 92.75 193 LYS A N 1
ATOM 1483 C CA . LYS A 1 193 ? 17.141 -23.531 -21.141 1 92.75 193 LYS A CA 1
ATOM 1484 C C . LYS A 1 193 ? 17.594 -22.172 -21.703 1 92.75 193 LYS A C 1
ATOM 1486 O O . LYS A 1 193 ? 17.703 -21.203 -20.969 1 92.75 193 LYS A O 1
ATOM 1491 N N . THR A 1 194 ? 17.781 -22.203 -22.969 1 93.56 194 THR A N 1
ATOM 1492 C CA . THR A 1 194 ? 18.25 -20.984 -23.625 1 93.56 194 THR A CA 1
ATOM 1493 C C . THR A 1 194 ? 17.172 -19.906 -23.562 1 93.56 194 THR A C 1
ATOM 1495 O O . THR A 1 194 ? 17.453 -18.766 -23.172 1 93.56 194 THR A O 1
ATOM 1498 N N . VAL A 1 195 ? 15.953 -20.234 -23.906 1 94.12 195 VAL A N 1
ATOM 1499 C CA . VAL A 1 195 ? 14.883 -19.25 -23.938 1 94.12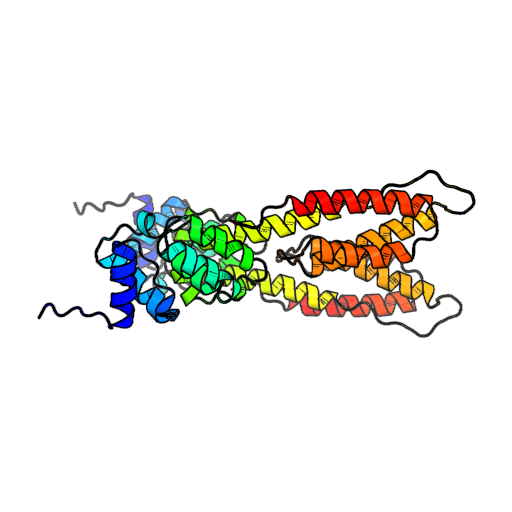 195 VAL A CA 1
ATOM 1500 C C . VAL A 1 195 ? 14.57 -18.781 -22.516 1 94.12 195 VAL A C 1
ATOM 1502 O O . VAL A 1 195 ? 14.266 -17.609 -22.297 1 94.12 195 VAL A O 1
ATOM 1505 N N . PHE A 1 196 ? 14.641 -19.688 -21.594 1 95.62 196 PHE A N 1
ATOM 1506 C CA . PHE A 1 196 ? 14.43 -19.359 -20.188 1 95.62 196 PHE A CA 1
ATOM 1507 C C . PHE A 1 196 ? 15.484 -18.375 -19.703 1 95.62 196 PHE A C 1
ATOM 1509 O O . PHE A 1 196 ? 15.156 -17.375 -19.062 1 95.62 196 PHE A O 1
ATOM 1516 N N . GLY A 1 197 ? 16.734 -18.672 -20 1 94.88 197 GLY A N 1
ATOM 1517 C CA . GLY A 1 197 ? 17.828 -17.812 -19.594 1 94.88 197 GLY A CA 1
ATOM 1518 C C . GLY A 1 197 ? 17.734 -16.406 -20.188 1 94.88 197 GLY A C 1
ATOM 1519 O O . GLY A 1 197 ? 18.016 -15.43 -19.5 1 94.88 197 GLY A O 1
ATOM 1520 N N . GLU A 1 198 ? 17.359 -16.359 -21.406 1 96 198 GLU A N 1
ATOM 1521 C CA . GLU A 1 198 ? 17.219 -15.055 -22.062 1 96 198 GLU A CA 1
ATOM 1522 C C . GLU A 1 198 ? 16.109 -14.234 -21.406 1 96 198 GLU A C 1
ATOM 1524 O O . GLU A 1 198 ? 16.266 -13.031 -21.172 1 96 198 GLU A O 1
ATOM 1529 N N . ARG A 1 199 ? 15.023 -14.844 -21.141 1 96.81 199 ARG A N 1
ATOM 1530 C CA . ARG A 1 199 ? 13.906 -14.164 -20.5 1 96.81 199 ARG A CA 1
ATOM 1531 C C . ARG A 1 199 ? 14.289 -13.672 -19.109 1 96.81 199 ARG A C 1
ATOM 1533 O O . ARG A 1 199 ? 13.969 -12.547 -18.734 1 96.81 199 ARG A O 1
ATOM 1540 N N . LEU A 1 200 ? 14.961 -14.477 -18.391 1 96.75 200 LEU A N 1
ATOM 1541 C CA . LEU A 1 200 ? 15.398 -14.109 -17.047 1 96.75 200 LEU A CA 1
ATOM 1542 C C . LEU A 1 200 ? 16.359 -12.93 -17.078 1 96.75 200 LEU A C 1
ATOM 1544 O O . LEU A 1 200 ? 16.234 -12 -16.281 1 96.75 200 LEU A O 1
ATOM 1548 N N . ALA A 1 201 ? 17.266 -12.992 -18.047 1 97 201 ALA A N 1
ATOM 1549 C CA . ALA A 1 201 ? 18.219 -11.898 -18.188 1 97 201 ALA A CA 1
ATOM 1550 C C . ALA A 1 201 ? 17.5 -10.578 -18.453 1 97 201 ALA A C 1
ATOM 1552 O O . ALA A 1 201 ? 17.859 -9.539 -17.891 1 97 201 ALA A O 1
ATOM 1553 N N . ARG A 1 202 ? 16.516 -10.641 -19.266 1 97.5 202 ARG A N 1
ATOM 1554 C CA . ARG A 1 202 ? 15.742 -9.438 -19.578 1 97.5 202 ARG A CA 1
ATOM 1555 C C . ARG A 1 202 ? 15.008 -8.938 -18.344 1 97.5 202 ARG A C 1
ATOM 1557 O O . ARG A 1 202 ? 14.961 -7.727 -18.094 1 97.5 202 ARG A O 1
ATOM 1564 N N . ALA A 1 203 ? 14.461 -9.852 -17.641 1 97.56 203 ALA A N 1
ATOM 1565 C CA . ALA A 1 203 ? 13.742 -9.492 -16.422 1 97.56 203 ALA A CA 1
ATOM 1566 C C . ALA A 1 203 ? 14.68 -8.844 -15.398 1 97.56 203 ALA A C 1
ATOM 1568 O O . ALA A 1 203 ? 14.344 -7.816 -14.805 1 97.56 203 ALA A O 1
ATOM 1569 N N . LEU A 1 204 ? 15.836 -9.406 -15.25 1 97.44 204 LEU A N 1
ATOM 1570 C CA . LEU A 1 204 ? 16.812 -8.898 -14.289 1 97.44 204 LEU A CA 1
ATOM 1571 C C . LEU A 1 204 ? 17.297 -7.504 -14.688 1 97.44 204 LEU A C 1
ATOM 1573 O O . LEU A 1 204 ? 17.438 -6.625 -13.828 1 97.44 204 LEU A O 1
ATOM 1577 N N . ASN A 1 205 ? 17.5 -7.332 -15.93 1 97.94 205 ASN A N 1
ATOM 1578 C CA . ASN A 1 205 ? 17.938 -6.027 -16.422 1 97.94 205 ASN A CA 1
ATOM 1579 C C . ASN A 1 205 ? 16.859 -4.961 -16.188 1 97.94 205 ASN A C 1
ATOM 1581 O O . ASN A 1 205 ? 17.172 -3.848 -15.766 1 97.94 205 ASN A O 1
ATOM 1585 N N . SER A 1 206 ? 15.648 -5.309 -16.531 1 97.69 206 SER A N 1
ATOM 1586 C CA . SER A 1 206 ? 14.539 -4.375 -16.328 1 97.69 206 SER A CA 1
ATOM 1587 C C . SER A 1 206 ? 14.375 -4.047 -14.844 1 97.69 206 SER A C 1
ATOM 1589 O O . SER A 1 206 ? 14.133 -2.895 -14.484 1 97.69 206 SER A O 1
ATOM 1591 N N . TRP A 1 207 ? 14.547 -5.031 -13.984 1 96.75 207 TRP A N 1
ATOM 1592 C CA . TRP A 1 207 ? 14.367 -4.836 -12.547 1 96.75 207 TRP A CA 1
ATOM 1593 C C . TRP A 1 207 ? 15.469 -3.945 -11.977 1 96.75 207 TRP A C 1
ATOM 1595 O O . TRP A 1 207 ? 15.203 -3.082 -11.141 1 96.75 207 TRP A O 1
ATOM 1605 N N . ALA A 1 208 ? 16.656 -4.094 -12.484 1 96.38 208 ALA A N 1
ATOM 1606 C CA . ALA A 1 208 ? 17.812 -3.33 -12.008 1 96.38 208 ALA A CA 1
ATOM 1607 C C . ALA A 1 208 ? 17.641 -1.841 -12.289 1 96.38 208 ALA A C 1
ATOM 1609 O O . ALA A 1 208 ? 18.25 -1.001 -11.625 1 96.38 208 ALA A O 1
ATOM 1610 N N . GLN A 1 209 ? 16.766 -1.498 -13.172 1 96.88 209 GLN A N 1
ATOM 1611 C CA . GLN A 1 209 ? 16.578 -0.112 -13.594 1 96.88 209 GLN A CA 1
ATOM 1612 C C . GLN A 1 209 ? 15.484 0.574 -12.781 1 96.88 209 GLN A C 1
ATOM 1614 O O . GLN A 1 209 ? 15.289 1.786 -12.891 1 96.88 209 GLN A O 1
ATOM 1619 N N . GLN A 1 210 ? 14.828 -0.189 -11.969 1 96.5 210 GLN A N 1
ATOM 1620 C CA . GLN A 1 210 ? 13.719 0.393 -11.227 1 96.5 210 GLN A CA 1
ATOM 1621 C C . GLN A 1 210 ? 14.219 1.336 -10.133 1 96.5 210 GLN A C 1
ATOM 1623 O O . GLN A 1 210 ? 15.227 1.062 -9.484 1 96.5 210 GLN A O 1
ATOM 1628 N N . ARG A 1 211 ? 13.5 2.418 -9.992 1 94.88 211 ARG A N 1
ATOM 1629 C CA . ARG A 1 211 ? 13.844 3.438 -9 1 94.88 211 ARG A CA 1
ATOM 1630 C C . ARG A 1 211 ? 13.773 2.873 -7.586 1 94.88 211 ARG A C 1
ATOM 1632 O O . ARG A 1 211 ? 12.875 2.096 -7.266 1 94.88 211 ARG A O 1
ATOM 1639 N N . ARG A 1 212 ? 14.758 3.383 -6.746 1 94.62 212 ARG A N 1
ATOM 1640 C CA . ARG A 1 212 ? 14.812 2.869 -5.383 1 94.62 212 ARG A CA 1
ATOM 1641 C C . ARG A 1 212 ? 14.656 3.996 -4.367 1 94.62 212 ARG A C 1
ATOM 1643 O O . ARG A 1 212 ? 14.812 3.779 -3.162 1 94.62 212 ARG A O 1
ATOM 1650 N N . THR A 1 213 ? 14.422 5.203 -4.879 1 95.38 213 THR A N 1
ATOM 1651 C CA . THR A 1 213 ? 14.227 6.34 -3.986 1 95.38 213 THR A CA 1
ATOM 1652 C C . THR A 1 213 ? 13 7.145 -4.395 1 95.38 213 THR A C 1
ATOM 1654 O O . THR A 1 213 ? 12.5 7.004 -5.512 1 95.38 213 THR A O 1
ATOM 1657 N N . ILE A 1 214 ? 12.562 7.891 -3.588 1 95.94 214 ILE A N 1
ATOM 1658 C CA . ILE A 1 214 ? 11.398 8.734 -3.848 1 95.94 214 ILE A CA 1
ATOM 1659 C C . ILE A 1 214 ? 11.766 9.828 -4.848 1 95.94 214 ILE A C 1
ATOM 1661 O O . ILE A 1 214 ? 12.945 10.148 -5.02 1 95.94 214 ILE A O 1
ATOM 1665 N N . MET B 1 1 ? -29.516 43.938 8.305 1 33.56 1 MET B N 1
ATOM 1666 C CA . MET B 1 1 ? -29.547 42.656 7.551 1 33.56 1 MET B CA 1
ATOM 1667 C C . MET B 1 1 ? -28.344 41.812 7.914 1 33.56 1 MET B C 1
ATOM 1669 O O . MET B 1 1 ? -27.203 42.25 7.801 1 33.56 1 MET B O 1
ATOM 1673 N N . LEU B 1 2 ? -28.5 40.844 8.797 1 40.94 2 LEU B N 1
ATOM 1674 C CA . LEU B 1 2 ? -27.406 39.969 9.188 1 40.94 2 LEU B CA 1
ATOM 1675 C C . LEU B 1 2 ? -26.719 39.375 7.957 1 40.94 2 LEU B C 1
ATOM 1677 O O . LEU B 1 2 ? -27.344 38.688 7.168 1 40.94 2 LEU B O 1
ATOM 1681 N N . LEU B 1 3 ? -25.797 40.031 7.414 1 51 3 LEU B N 1
ATOM 1682 C CA . LEU B 1 3 ? -25.047 39.531 6.258 1 51 3 LEU B CA 1
ATOM 1683 C C . LEU B 1 3 ? -24.406 38.188 6.547 1 51 3 LEU B C 1
ATOM 1685 O O . LEU B 1 3 ? -23.625 38.062 7.492 1 51 3 LEU B O 1
ATOM 1689 N N . VAL B 1 4 ? -25.234 37.188 6.227 1 63.53 4 VAL B N 1
ATOM 1690 C CA . VAL B 1 4 ? -24.656 35.844 6.348 1 63.53 4 VAL B CA 1
ATOM 1691 C C . VAL B 1 4 ? -23.781 35.531 5.129 1 63.53 4 VAL B C 1
ATOM 1693 O O . VAL B 1 4 ? -24.219 35.75 3.988 1 63.53 4 VAL B O 1
ATOM 1696 N N . ARG B 1 5 ? -22.578 35.594 5.211 1 72.31 5 ARG B N 1
ATOM 1697 C CA . ARG B 1 5 ? -21.516 35.438 4.223 1 72.31 5 ARG B CA 1
ATOM 1698 C C . ARG B 1 5 ? -21.719 34.156 3.41 1 72.31 5 ARG B C 1
ATOM 1700 O O . ARG B 1 5 ? -21.266 34.062 2.264 1 72.31 5 ARG B O 1
ATOM 1707 N N . GLU B 1 6 ? -22.719 33.406 3.785 1 81.5 6 GLU B N 1
ATOM 1708 C CA . GLU B 1 6 ? -22.828 32.125 3.1 1 81.5 6 GLU B CA 1
ATOM 1709 C C . GLU B 1 6 ? -23.859 32.188 1.98 1 81.5 6 GLU B C 1
ATOM 1711 O O . GLU B 1 6 ? -24.875 32.875 2.107 1 81.5 6 GLU B O 1
ATOM 1716 N N . HIS B 1 7 ? -23.578 31.531 0.841 1 87.31 7 HIS B N 1
ATOM 1717 C CA . HIS B 1 7 ? -24.516 31.328 -0.247 1 87.31 7 HIS B CA 1
ATOM 1718 C C . HIS B 1 7 ? -25.781 30.641 0.25 1 87.31 7 HIS B C 1
ATOM 1720 O O . HIS B 1 7 ? -25.75 29.875 1.218 1 87.31 7 HIS B O 1
ATOM 1726 N N . SER B 1 8 ? -26.891 30.953 -0.386 1 89.56 8 SER B N 1
ATOM 1727 C CA . SER B 1 8 ? -28.203 30.453 0.049 1 89.56 8 SER B CA 1
ATOM 1728 C C . SER B 1 8 ? -28.203 28.938 0.148 1 89.56 8 SER B C 1
ATOM 1730 O O . SER B 1 8 ? -28.781 28.359 1.083 1 89.56 8 SER B O 1
ATOM 1732 N N . GLN B 1 9 ? -27.625 28.266 -0.748 1 92.69 9 GLN B N 1
ATOM 1733 C CA . GLN B 1 9 ? -27.594 26.812 -0.745 1 92.69 9 GLN B CA 1
ATOM 1734 C C . GLN B 1 9 ? -26.875 26.281 0.485 1 92.69 9 GLN B C 1
ATOM 1736 O O . GLN B 1 9 ? -27.281 25.281 1.074 1 92.69 9 GLN B O 1
ATOM 1741 N N . VAL B 1 10 ? -25.875 26.906 0.842 1 95.69 10 VAL B N 1
ATOM 1742 C CA . VAL B 1 10 ? -25.094 26.516 2.008 1 95.69 10 VAL B CA 1
ATOM 1743 C C . VAL B 1 10 ? -25.891 26.766 3.281 1 95.69 10 VAL B C 1
ATOM 1745 O O . VAL B 1 10 ? -25.938 25.906 4.168 1 95.69 10 VAL B O 1
ATOM 1748 N N . LEU B 1 11 ? -26.547 27.891 3.344 1 94.62 11 LEU B N 1
ATOM 1749 C CA . LEU B 1 11 ? -27.344 28.25 4.512 1 94.62 11 LEU B CA 1
ATOM 1750 C C . LEU B 1 11 ? -28.484 27.25 4.73 1 94.62 11 LEU B C 1
ATOM 1752 O O . LEU B 1 11 ? -28.812 26.922 5.871 1 94.62 11 LEU B O 1
ATOM 1756 N N . ASN B 1 12 ? -29.031 26.812 3.645 1 94.19 12 ASN B N 1
ATOM 1757 C CA . ASN B 1 12 ? -30.094 25.828 3.744 1 94.19 12 ASN B CA 1
ATOM 1758 C C . ASN B 1 12 ? -29.625 24.562 4.438 1 94.19 12 ASN B C 1
ATOM 1760 O O . ASN B 1 12 ? -30.297 24.047 5.336 1 94.19 12 ASN B O 1
ATOM 1764 N N . VAL B 1 13 ? -28.516 24.047 4.082 1 95.56 13 VAL B N 1
ATOM 1765 C CA . VAL B 1 13 ? -27.953 22.844 4.676 1 95.56 13 VAL B CA 1
ATOM 1766 C C . VAL B 1 13 ? -27.641 23.094 6.152 1 95.56 13 VAL B C 1
ATOM 1768 O O . VAL B 1 13 ? -27.969 22.266 7.008 1 95.56 13 VAL B O 1
ATOM 1771 N N . ILE B 1 14 ? -27.078 24.281 6.469 1 95.75 14 ILE B N 1
ATOM 1772 C CA . ILE B 1 14 ? -26.688 24.609 7.836 1 95.75 14 ILE B CA 1
ATOM 1773 C C . ILE B 1 14 ? -27.938 24.641 8.727 1 95.75 14 ILE B C 1
ATOM 1775 O O . ILE B 1 14 ? -27.969 23.984 9.773 1 95.75 14 ILE B O 1
ATOM 1779 N N . LEU B 1 15 ? -28.922 25.328 8.305 1 94.75 15 LEU B N 1
ATOM 1780 C CA . LEU B 1 15 ? -30.125 25.484 9.102 1 94.75 15 LEU B CA 1
ATOM 1781 C C . LEU B 1 15 ? -30.844 24.156 9.297 1 94.75 15 LEU B C 1
ATOM 1783 O O . LEU B 1 15 ? -31.25 23.812 10.414 1 94.75 15 LEU B O 1
ATOM 1787 N N . HIS B 1 16 ? -31.016 23.422 8.211 1 95.5 16 HIS B N 1
ATOM 1788 C CA . HIS B 1 16 ? -31.672 22.125 8.32 1 95.5 16 HIS B CA 1
ATOM 1789 C C . HIS B 1 16 ? -30.891 21.172 9.219 1 95.5 16 HIS B C 1
ATOM 1791 O O . HIS B 1 16 ? -31.484 20.375 9.953 1 95.5 16 HIS B O 1
ATOM 1797 N N . THR B 1 17 ? -29.625 21.234 9.18 1 95 17 THR B N 1
ATOM 1798 C CA . THR B 1 17 ? -28.781 20.406 10.031 1 95 17 THR B CA 1
ATOM 1799 C C . THR B 1 17 ? -28.969 20.766 11.5 1 95 17 THR B C 1
ATOM 1801 O O . THR B 1 17 ? -29.172 19.875 12.344 1 95 17 THR B O 1
ATOM 1804 N N . ILE B 1 18 ? -28.953 22.016 11.844 1 94.62 18 ILE B N 1
ATOM 1805 C CA . ILE B 1 18 ? -29.062 22.484 13.219 1 94.62 18 ILE B CA 1
ATOM 1806 C C . ILE B 1 18 ? -30.438 22.109 13.781 1 94.62 18 ILE B C 1
ATOM 1808 O O . ILE B 1 18 ? -30.547 21.75 14.953 1 94.62 18 ILE B O 1
ATOM 1812 N N . TYR B 1 19 ? -31.391 22.078 12.898 1 93.75 19 TYR B N 1
ATOM 1813 C CA . TYR B 1 19 ? -32.75 21.797 13.336 1 93.75 19 TYR B CA 1
ATOM 1814 C C . TYR B 1 19 ? -33.031 20.297 13.227 1 93.75 19 TYR B C 1
ATOM 1816 O O . TYR B 1 19 ? -34.156 19.859 13.531 1 93.75 19 TYR B O 1
ATOM 1824 N N . GLY B 1 20 ? -32.156 19.562 12.742 1 93.56 20 GLY B N 1
ATOM 1825 C CA . GLY B 1 20 ? -32.312 18.109 12.656 1 93.56 20 GLY B CA 1
ATOM 1826 C C . GLY B 1 20 ? -33.281 17.688 11.562 1 93.56 20 GLY B C 1
ATOM 1827 O O . GLY B 1 20 ? -34.031 16.719 11.734 1 93.56 20 GLY B O 1
ATOM 1828 N N . ARG B 1 21 ? -33.25 18.484 10.531 1 94.69 21 ARG B N 1
ATOM 1829 C CA . ARG B 1 21 ? -34.156 18.203 9.422 1 94.69 21 ARG B CA 1
ATOM 1830 C C . ARG B 1 21 ? -33.375 17.766 8.188 1 94.69 21 ARG B C 1
ATOM 1832 O O . ARG B 1 21 ? -32.219 18.188 7.98 1 94.69 21 ARG B O 1
ATOM 1839 N N . PRO B 1 22 ? -34.031 16.891 7.375 1 94.88 22 PRO B N 1
ATOM 1840 C CA . PRO B 1 22 ? -33.375 16.469 6.137 1 94.88 22 PRO B CA 1
ATOM 1841 C C . PRO B 1 22 ? -33.188 17.609 5.141 1 94.88 22 PRO B C 1
ATOM 1843 O O . PRO B 1 22 ? -34 18.547 5.125 1 94.88 22 PRO B O 1
ATOM 1846 N N . CYS B 1 23 ? -32.125 17.562 4.418 1 92.62 23 CYS B N 1
ATOM 1847 C CA . CYS B 1 23 ? -31.891 18.594 3.416 1 92.62 23 CYS B CA 1
ATOM 1848 C C . CYS B 1 23 ? -31.766 17.984 2.025 1 92.62 23 CYS B C 1
ATOM 1850 O O . CYS B 1 23 ? -31.266 18.625 1.103 1 92.62 23 CYS B O 1
ATOM 1852 N N . ASP B 1 24 ? -32.188 16.781 1.787 1 92.06 24 ASP B N 1
ATOM 1853 C CA . ASP B 1 24 ? -32.125 16.047 0.53 1 92.06 24 ASP B CA 1
ATOM 1854 C C . ASP B 1 24 ? -32.812 16.812 -0.598 1 92.06 24 ASP B C 1
ATOM 1856 O O . ASP B 1 24 ? -32.375 16.766 -1.746 1 92.06 24 ASP B O 1
ATOM 1860 N N . GLN B 1 25 ? -33.812 17.438 -0.2 1 91.81 25 GLN B N 1
ATOM 1861 C CA . GLN B 1 25 ? -34.625 18.094 -1.199 1 91.81 25 GLN B CA 1
ATOM 1862 C C . GLN B 1 25 ? -33.875 19.172 -1.955 1 91.81 25 GLN B C 1
ATOM 1864 O O . GLN B 1 25 ? -34.219 19.531 -3.074 1 91.81 25 GLN B O 1
ATOM 1869 N N . PHE B 1 26 ? -32.844 19.641 -1.365 1 92.25 26 PHE B N 1
ATOM 1870 C CA . PHE B 1 26 ? -32.062 20.703 -1.998 1 92.25 26 PHE B CA 1
ATOM 1871 C C . PHE B 1 26 ? -31 20.125 -2.924 1 92.25 26 PHE B C 1
ATOM 1873 O O . PHE B 1 26 ? -30.359 20.859 -3.674 1 92.25 26 PHE B O 1
ATOM 1880 N N . SER B 1 27 ? -30.734 18.828 -2.895 1 91.81 27 SER B N 1
ATOM 1881 C CA . SER B 1 27 ? -29.734 18.141 -3.701 1 91.81 27 SER B CA 1
ATOM 1882 C C . SER B 1 27 ? -28.406 18.891 -3.699 1 91.81 27 SER B C 1
ATOM 1884 O O . SER B 1 27 ? -27.875 19.219 -4.762 1 91.81 27 SER B O 1
ATOM 1886 N N . PRO B 1 28 ? -27.984 19.156 -2.523 1 94.94 28 PRO B N 1
ATOM 1887 C CA . PRO B 1 28 ? -26.75 19.938 -2.455 1 94.94 28 PRO B CA 1
ATOM 1888 C C . PRO B 1 28 ? -25.578 19.266 -3.162 1 94.94 28 PRO B C 1
ATOM 1890 O O . PRO B 1 28 ? -25.453 18.031 -3.123 1 94.94 28 PRO B O 1
ATOM 1893 N N . THR B 1 29 ? -24.75 20.031 -3.822 1 95.44 29 THR B N 1
ATOM 1894 C CA . THR B 1 29 ? -23.547 19.516 -4.449 1 95.44 29 THR B CA 1
ATOM 1895 C C . THR B 1 29 ? -22.484 19.188 -3.4 1 95.44 29 THR B C 1
ATOM 1897 O O . THR B 1 29 ? -22.625 19.562 -2.232 1 95.44 29 THR B O 1
ATOM 1900 N N . ASN B 1 30 ? -21.469 18.547 -3.836 1 95.31 30 ASN B N 1
ATOM 1901 C CA . ASN B 1 30 ? -20.359 18.25 -2.938 1 95.31 30 ASN B CA 1
ATOM 1902 C C . ASN B 1 30 ? -19.719 19.531 -2.406 1 95.31 30 ASN B C 1
ATOM 1904 O O . ASN B 1 30 ? -19.359 19.609 -1.228 1 95.31 30 ASN B O 1
ATOM 1908 N N . ASP B 1 31 ? -19.625 20.453 -3.24 1 95.06 31 ASP B N 1
ATOM 1909 C CA . ASP B 1 31 ? -19.047 21.734 -2.832 1 95.06 31 ASP B CA 1
ATOM 1910 C C . ASP B 1 31 ? -19.906 22.406 -1.767 1 95.06 31 ASP B C 1
ATOM 1912 O O . ASP B 1 31 ? -19.391 22.953 -0.794 1 95.06 31 ASP B O 1
ATOM 1916 N N . THR B 1 32 ? -21.156 22.328 -1.991 1 96.06 32 THR B N 1
ATOM 1917 C CA . THR B 1 32 ? -22.094 22.906 -1.037 1 96.06 32 THR B CA 1
ATOM 1918 C C . THR B 1 32 ? -22 22.219 0.316 1 96.06 32 THR B C 1
ATOM 1920 O O . THR B 1 32 ? -21.969 22.875 1.359 1 96.06 32 THR B O 1
ATOM 1923 N N . LEU B 1 33 ? -21.953 20.922 0.255 1 96.56 33 LEU B N 1
ATOM 1924 C CA . LEU B 1 33 ? -21.844 20.141 1.483 1 96.56 33 LEU B CA 1
ATOM 1925 C C . LEU B 1 33 ? -20.547 20.469 2.219 1 96.56 33 LEU B C 1
ATOM 1927 O O . LEU B 1 33 ? -20.562 20.672 3.434 1 96.56 33 LEU B O 1
ATOM 1931 N N . SER B 1 34 ? -19.484 20.531 1.508 1 96.44 34 SER B N 1
ATOM 1932 C CA . SER B 1 34 ? -18.188 20.875 2.092 1 96.44 34 SER B CA 1
ATOM 1933 C C . SER B 1 34 ? -18.219 22.234 2.752 1 96.44 34 SER B C 1
ATOM 1935 O O . SER B 1 34 ? -17.781 22.406 3.889 1 96.44 34 SER B O 1
ATOM 1937 N N . ALA B 1 35 ? -18.766 23.141 2.062 1 96.44 35 ALA B N 1
ATOM 1938 C CA . ALA B 1 35 ? -18.859 24.516 2.582 1 96.44 35 ALA B CA 1
ATOM 1939 C C . ALA B 1 35 ? -19.734 24.562 3.826 1 96.44 35 ALA B C 1
ATOM 1941 O O . ALA B 1 35 ? -19.422 25.266 4.785 1 96.44 35 ALA B O 1
ATOM 1942 N N . ALA B 1 36 ? -20.812 23.875 3.764 1 96.94 36 ALA B N 1
ATOM 1943 C CA . ALA B 1 36 ? -21.75 23.875 4.891 1 96.94 36 ALA B CA 1
ATOM 1944 C C . ALA B 1 36 ? -21.094 23.281 6.137 1 96.94 36 ALA B C 1
ATOM 1946 O O . ALA B 1 36 ? -21.203 23.844 7.23 1 96.94 36 ALA B O 1
ATOM 1947 N N . ILE B 1 37 ? -20.422 22.172 5.984 1 97.19 37 ILE B N 1
ATOM 1948 C CA . ILE B 1 37 ? -19.781 21.516 7.117 1 97.19 37 ILE B CA 1
ATOM 1949 C C . ILE B 1 37 ? -18.656 22.375 7.656 1 97.19 37 ILE B C 1
ATOM 1951 O O . ILE B 1 37 ? -18.484 22.516 8.875 1 97.19 37 ILE B O 1
ATOM 1955 N N . ALA B 1 38 ? -17.938 23 6.766 1 96.38 38 ALA B N 1
ATOM 1956 C CA . ALA B 1 38 ? -16.891 23.922 7.184 1 96.38 38 ALA B CA 1
ATOM 1957 C C . ALA B 1 38 ? -17.484 25.078 7.996 1 96.38 38 ALA B C 1
ATOM 1959 O O . ALA B 1 38 ? -16.922 25.484 9.016 1 96.38 38 ALA B O 1
ATOM 1960 N N . ALA B 1 39 ? -18.562 25.578 7.555 1 96 39 ALA B N 1
ATOM 1961 C CA . ALA B 1 39 ? -19.219 26.672 8.242 1 96 39 ALA B CA 1
ATOM 1962 C C . ALA B 1 39 ? -19.734 26.25 9.617 1 96 39 ALA B C 1
ATOM 1964 O O . ALA B 1 39 ? -19.562 26.953 10.602 1 96 39 ALA B O 1
ATOM 1965 N N . LEU B 1 40 ? -20.344 25.094 9.617 1 96.44 40 LEU B N 1
ATOM 1966 C CA . LEU B 1 40 ? -20.812 24.578 10.891 1 96.44 40 LEU B CA 1
ATOM 1967 C C . LEU B 1 40 ? -19.672 24.469 11.898 1 96.44 40 LEU B C 1
ATOM 1969 O O . LEU B 1 40 ? -19.812 24.875 13.055 1 96.44 40 LEU B O 1
ATOM 1973 N N . TYR B 1 41 ? -18.578 23.969 11.453 1 95.69 41 TYR B N 1
ATOM 1974 C CA . TYR B 1 41 ? -17.391 23.844 12.297 1 95.69 41 TYR B CA 1
ATOM 1975 C C . TYR B 1 41 ? -16.922 25.203 12.781 1 95.69 41 TYR B C 1
ATOM 1977 O O . TYR B 1 41 ? -16.641 25.391 13.969 1 95.69 41 TYR B O 1
ATOM 1985 N N . THR B 1 42 ? -16.906 26.141 11.891 1 94.88 42 THR B N 1
ATOM 1986 C CA . THR B 1 42 ? -16.422 27.469 12.195 1 94.88 42 THR B CA 1
ATOM 1987 C C . THR B 1 42 ? -17.344 28.156 13.211 1 94.88 42 THR B C 1
ATOM 1989 O O . THR B 1 42 ? -16.875 28.906 14.07 1 94.88 42 THR B O 1
ATOM 1992 N N . TYR B 1 43 ? -18.594 27.875 13.078 1 93.69 43 TYR B N 1
ATOM 1993 C CA . TYR B 1 43 ? -19.594 28.5 13.953 1 93.69 43 TYR B CA 1
ATOM 1994 C C . TYR B 1 43 ? -19.625 27.797 15.312 1 93.69 43 TYR B C 1
ATOM 1996 O O . TYR B 1 43 ? -20.375 28.219 16.203 1 93.69 43 TYR B O 1
ATOM 2004 N N . GLY B 1 44 ? -18.859 26.734 15.492 1 95 44 GLY B N 1
ATOM 2005 C CA . GLY B 1 44 ? -18.781 26.062 16.781 1 95 44 GLY B CA 1
ATOM 2006 C C . GLY B 1 44 ? -19.859 25.016 16.984 1 95 44 GLY B C 1
ATOM 2007 O O . GLY B 1 44 ? -20.109 24.594 18.109 1 95 44 GLY B O 1
ATOM 2008 N N . VAL B 1 45 ? -20.547 24.75 15.945 1 94.62 45 VAL B N 1
ATOM 2009 C CA . VAL B 1 45 ? -21.562 23.703 16.016 1 94.62 45 VAL B CA 1
ATOM 2010 C C . VAL B 1 45 ? -20.875 22.344 16.203 1 94.62 45 VAL B C 1
ATOM 2012 O O . VAL B 1 45 ? -19.938 22.016 15.484 1 94.62 45 VAL B O 1
ATOM 2015 N N . PRO B 1 46 ? -21.328 21.578 17.172 1 96.38 46 PRO B N 1
ATOM 2016 C CA . PRO B 1 46 ? -20.703 20.281 17.375 1 96.38 46 PRO B CA 1
ATOM 2017 C C . PRO B 1 46 ? -21.016 19.281 16.266 1 96.38 46 PRO B C 1
ATOM 2019 O O . PRO B 1 46 ? -22.078 18.656 16.281 1 96.38 46 PRO B O 1
ATOM 2022 N N . LEU B 1 47 ? -20.109 19.047 15.414 1 96.31 47 LEU B N 1
ATOM 2023 C CA . LEU B 1 47 ? -20.328 18.203 14.25 1 96.31 47 LEU B CA 1
ATOM 2024 C C . LEU B 1 47 ? -20.562 16.75 14.664 1 96.31 47 LEU B C 1
ATOM 2026 O O . LEU B 1 47 ? -21.328 16.031 14.031 1 96.31 47 LEU B O 1
ATOM 2030 N N . ALA B 1 48 ? -19.906 16.359 15.68 1 94.44 48 ALA B N 1
ATOM 2031 C CA . ALA B 1 48 ? -20.016 14.977 16.141 1 94.44 48 ALA B CA 1
ATOM 2032 C C . ALA B 1 48 ? -21.453 14.641 16.516 1 94.44 48 ALA B C 1
ATOM 2034 O O . ALA B 1 48 ? -21.875 13.484 16.422 1 94.44 48 ALA B O 1
ATOM 2035 N N . VAL B 1 49 ? -22.172 15.656 16.938 1 94.94 49 VAL B N 1
ATOM 2036 C CA . VAL B 1 49 ? -23.562 15.477 17.328 1 94.94 49 VAL B CA 1
ATOM 2037 C C . VAL B 1 49 ? -24.453 15.508 16.094 1 94.94 49 VAL B C 1
ATOM 2039 O O . VAL B 1 49 ? -25.312 14.633 15.898 1 94.94 49 VAL B O 1
ATOM 2042 N N . HIS B 1 50 ? -24.25 16.422 15.25 1 95.5 50 HIS B N 1
ATOM 2043 C CA . HIS B 1 50 ? -25.156 16.688 14.133 1 95.5 50 HIS B CA 1
ATOM 2044 C C . HIS B 1 50 ? -24.844 15.773 12.953 1 95.5 50 HIS B C 1
ATOM 2046 O O . HIS B 1 50 ? -25.656 15.641 12.031 1 95.5 50 HIS B O 1
ATOM 2052 N N . LEU B 1 51 ? -23.688 15.148 12.945 1 96.62 51 LEU B N 1
ATOM 2053 C CA . LEU B 1 51 ? -23.297 14.211 11.906 1 96.62 51 LEU B CA 1
ATOM 2054 C C . LEU B 1 51 ? -23.094 12.812 12.484 1 96.62 51 LEU B C 1
ATOM 2056 O O . LEU B 1 51 ? -22.281 12.039 11.961 1 96.62 51 LEU B O 1
ATOM 2060 N N . ALA B 1 52 ? -23.797 12.594 13.477 1 96.19 52 ALA B N 1
ATOM 2061 C CA . ALA B 1 52 ? -23.797 11.25 14.062 1 96.19 52 ALA B CA 1
ATOM 2062 C C . ALA B 1 52 ? -24.75 10.328 13.297 1 96.19 52 ALA B C 1
ATOM 2064 O O . ALA B 1 52 ? -25.656 10.797 12.609 1 96.19 52 ALA B O 1
ATOM 2065 N N . PRO B 1 53 ? -24.484 8.992 13.477 1 96.31 53 PRO B N 1
ATOM 2066 C CA . PRO B 1 53 ? -25.453 8.055 12.898 1 96.31 53 PRO B CA 1
ATOM 2067 C C . PRO B 1 53 ? -26.875 8.32 13.367 1 96.31 53 PRO B C 1
ATOM 2069 O O . PRO B 1 53 ? -27.109 8.594 14.555 1 96.31 53 PRO B O 1
ATOM 2072 N N . GLY B 1 54 ? -27.781 8.266 12.492 1 94.81 54 GLY B N 1
ATOM 2073 C CA . GLY B 1 54 ? -29.188 8.523 12.812 1 94.81 54 GLY B CA 1
ATOM 2074 C C . GLY B 1 54 ? -29.625 9.93 12.453 1 94.81 54 GLY B C 1
ATOM 2075 O O . GLY B 1 54 ? -30.828 10.203 12.383 1 94.81 54 GLY B O 1
ATOM 2076 N N . MET B 1 55 ? -28.672 10.883 12.32 1 96.12 55 MET B N 1
ATOM 2077 C CA . MET B 1 55 ? -28.984 12.266 11.969 1 96.12 55 MET B CA 1
ATOM 2078 C C . MET B 1 55 ? -29.188 12.406 10.469 1 96.12 55 MET B C 1
ATOM 2080 O O . MET B 1 55 ? -28.594 11.68 9.68 1 96.12 55 MET B O 1
ATOM 2084 N N . PRO B 1 56 ? -29.969 13.328 10.078 1 96.69 56 PRO B N 1
ATOM 2085 C CA . PRO B 1 56 ? -30.328 13.469 8.664 1 96.69 56 PRO B CA 1
ATOM 2086 C C . PRO B 1 56 ? -29.125 13.773 7.773 1 96.69 56 PRO B C 1
ATOM 2088 O O . PRO B 1 56 ? -28.984 13.18 6.699 1 96.69 56 PRO B O 1
ATOM 2091 N N . LEU B 1 57 ? -28.297 14.625 8.156 1 96.81 57 LEU B N 1
ATOM 2092 C CA . LEU B 1 57 ? -27.156 14.977 7.324 1 96.81 57 LEU B CA 1
ATOM 2093 C C . LEU B 1 57 ? -26.203 13.789 7.191 1 96.81 57 LEU B C 1
ATOM 2095 O O . LEU B 1 57 ? -25.609 13.586 6.129 1 96.81 57 LEU B O 1
ATOM 2099 N N . PHE B 1 58 ? -26.078 13.031 8.258 1 97.31 58 PHE B N 1
ATOM 2100 C CA . PHE B 1 58 ? -25.297 11.805 8.219 1 97.31 58 PHE B CA 1
ATOM 2101 C C . PHE B 1 58 ? -25.844 10.852 7.164 1 97.31 58 PHE B C 1
ATOM 2103 O O . PHE B 1 58 ? -25.094 10.336 6.328 1 97.31 58 PHE B O 1
ATOM 2110 N N . ALA B 1 59 ? -27.078 10.68 7.223 1 97 59 ALA B N 1
ATOM 2111 C CA . ALA B 1 59 ? -27.734 9.773 6.293 1 97 59 ALA B CA 1
ATOM 2112 C C . ALA B 1 59 ? -27.547 10.227 4.848 1 97 59 ALA B C 1
ATOM 2114 O O . ALA B 1 59 ? -27.312 9.406 3.959 1 97 59 ALA B O 1
ATOM 2115 N N . LEU B 1 60 ? -27.641 11.438 4.656 1 97 60 LEU B N 1
ATOM 2116 C CA . LEU B 1 60 ? -27.438 11.992 3.324 1 97 60 LEU B CA 1
ATOM 2117 C C . LEU B 1 60 ? -26.031 11.711 2.826 1 97 60 LEU B C 1
ATOM 2119 O O . LEU B 1 60 ? -25.844 11.281 1.686 1 97 60 LEU B O 1
ATOM 2123 N N . LEU B 1 61 ? -25.078 11.961 3.635 1 97.5 61 LEU B N 1
ATOM 2124 C CA . LEU B 1 61 ? -23.688 11.758 3.271 1 97.5 61 LEU B CA 1
ATOM 2125 C C . LEU B 1 61 ? -23.391 10.281 3.023 1 97.5 61 LEU B C 1
ATOM 2127 O O . LEU B 1 61 ? -22.688 9.93 2.072 1 97.5 61 LEU B O 1
ATOM 2131 N N . VAL B 1 62 ? -23.953 9.422 3.873 1 97.31 62 VAL B N 1
ATOM 2132 C CA . VAL B 1 62 ? -23.766 7.988 3.695 1 97.31 62 VAL B CA 1
ATOM 2133 C C . VAL B 1 62 ? -24.344 7.559 2.348 1 97.31 62 VAL B C 1
ATOM 2135 O O . VAL B 1 62 ? -23.719 6.781 1.62 1 97.31 62 VAL B O 1
ATOM 2138 N N . ALA B 1 63 ? -25.422 8.086 2.039 1 96.31 63 ALA B N 1
ATOM 2139 C CA . ALA B 1 63 ? -26.078 7.738 0.786 1 96.31 63 ALA B CA 1
ATOM 2140 C C . ALA B 1 63 ? -25.234 8.156 -0.416 1 96.31 63 ALA B C 1
ATOM 2142 O O . ALA B 1 63 ? -25.359 7.574 -1.496 1 96.31 63 ALA B O 1
ATOM 2143 N N . ARG B 1 64 ? -24.406 9.086 -0.249 1 95.94 64 ARG B N 1
ATOM 2144 C CA . ARG B 1 64 ? -23.594 9.625 -1.327 1 95.94 64 ARG B CA 1
ATOM 2145 C C . ARG B 1 64 ? -22.281 8.859 -1.445 1 95.94 64 ARG B C 1
ATOM 2147 O O . ARG B 1 64 ? -21.531 9.039 -2.412 1 95.94 64 ARG B O 1
ATOM 2154 N N . THR B 1 65 ? -21.969 8.008 -0.554 1 96.94 65 THR B N 1
ATOM 2155 C CA . THR B 1 65 ? -20.656 7.371 -0.44 1 96.94 65 THR B CA 1
ATOM 2156 C C . THR B 1 65 ? -20.359 6.535 -1.682 1 96.94 65 THR B C 1
ATOM 2158 O O . THR B 1 65 ? -19.266 6.621 -2.24 1 96.94 65 THR B O 1
ATOM 2161 N N . PRO B 1 66 ? -21.297 5.797 -2.229 1 96 66 PRO B N 1
ATOM 2162 C CA . PRO B 1 66 ? -20.953 4.98 -3.4 1 96 66 PRO B CA 1
ATOM 2163 C C . PRO B 1 66 ? -20.531 5.82 -4.602 1 96 66 PRO B C 1
ATOM 2165 O O . PRO B 1 66 ? -19.656 5.418 -5.359 1 96 66 PRO B O 1
ATOM 2168 N N . GLY B 1 67 ? -21.016 6.961 -4.688 1 96 67 GLY B N 1
ATOM 2169 C CA . GLY B 1 67 ? -20.75 7.801 -5.844 1 96 67 GLY B CA 1
ATOM 2170 C C . GLY B 1 67 ? -19.516 8.68 -5.664 1 96 67 GLY B C 1
ATOM 2171 O O . GLY B 1 67 ? -18.938 9.141 -6.645 1 96 67 GLY B O 1
ATOM 2172 N N . ALA B 1 68 ? -19.172 8.883 -4.449 1 97 68 ALA B N 1
ATOM 2173 C CA . ALA B 1 68 ? -18.062 9.781 -4.168 1 97 68 ALA B CA 1
ATOM 2174 C C . ALA B 1 68 ? -17.344 9.383 -2.877 1 97 68 ALA B C 1
ATOM 2176 O O . ALA B 1 68 ? -17.234 10.188 -1.95 1 97 68 ALA B O 1
ATOM 2177 N N . PRO B 1 69 ? -16.812 8.203 -2.865 1 97.19 69 PRO B N 1
ATOM 2178 C CA . PRO B 1 69 ? -16.281 7.676 -1.604 1 97.19 69 PRO B CA 1
ATOM 2179 C C . PRO B 1 69 ? -15.078 8.461 -1.095 1 97.19 69 PRO B C 1
ATOM 2181 O O . PRO B 1 69 ? -14.984 8.742 0.103 1 97.19 69 PRO B O 1
ATOM 2184 N N . LEU B 1 70 ? -14.195 8.859 -1.971 1 97.56 70 LEU B N 1
ATOM 2185 C CA . LEU B 1 70 ? -13.008 9.586 -1.533 1 97.56 70 LEU B CA 1
ATOM 2186 C C . LEU B 1 70 ? -13.375 10.961 -0.995 1 97.56 70 LEU B C 1
ATOM 2188 O O . LEU B 1 70 ? -12.797 11.422 -0.007 1 97.56 70 LEU B O 1
ATOM 2192 N N . PHE B 1 71 ? -14.32 11.602 -1.603 1 97.38 71 PHE B N 1
ATOM 2193 C CA . PHE B 1 71 ? -14.797 12.898 -1.134 1 97.38 71 PHE B CA 1
ATOM 2194 C C . PHE B 1 71 ? -15.352 12.789 0.281 1 97.38 71 PHE B C 1
ATOM 2196 O O . PHE B 1 71 ? -14.961 13.555 1.165 1 97.38 71 PHE B O 1
ATOM 2203 N N . ILE B 1 72 ? -16.203 11.82 0.451 1 98.25 72 ILE B N 1
ATOM 2204 C CA . ILE B 1 72 ? -16.859 11.664 1.747 1 98.25 72 ILE B CA 1
ATOM 2205 C C . ILE B 1 72 ? -15.82 11.289 2.803 1 98.25 72 ILE B C 1
ATOM 2207 O O . ILE B 1 72 ? -15.852 11.797 3.924 1 98.25 72 ILE B O 1
ATOM 2211 N N . TYR B 1 73 ? -14.922 10.391 2.449 1 98.38 73 TYR B N 1
ATOM 2212 C CA . TYR B 1 73 ? -13.875 9.984 3.381 1 98.38 73 TYR B CA 1
ATOM 2213 C C . TYR B 1 73 ? -13.008 11.18 3.781 1 98.38 73 TYR B C 1
ATOM 2215 O O . TYR B 1 73 ? -12.695 11.352 4.961 1 98.38 73 TYR B O 1
ATOM 2223 N N . THR B 1 74 ? -12.633 11.961 2.828 1 97.94 74 THR B N 1
ATOM 2224 C CA . THR B 1 74 ? -11.812 13.141 3.086 1 97.94 74 THR B CA 1
ATOM 2225 C C . THR B 1 74 ? -12.539 14.117 4.008 1 97.94 74 THR B C 1
ATOM 2227 O O . THR B 1 74 ? -11.961 14.617 4.973 1 97.94 74 THR B O 1
ATOM 2230 N N . LEU B 1 75 ? -13.781 14.344 3.693 1 97.69 75 LEU B N 1
ATOM 2231 C CA . LEU B 1 75 ? -14.609 15.234 4.504 1 97.69 75 LEU B CA 1
ATOM 2232 C C . LEU B 1 75 ? -14.719 14.719 5.938 1 97.69 75 LEU B C 1
ATOM 2234 O O . LEU B 1 75 ? -14.547 15.492 6.887 1 97.69 75 LEU B O 1
ATOM 2238 N N . ALA B 1 76 ? -14.984 13.477 6.074 1 98.19 76 ALA B N 1
ATOM 2239 C CA . ALA B 1 76 ? -15.109 12.859 7.391 1 98.19 76 ALA B CA 1
ATOM 2240 C C . ALA B 1 76 ? -13.805 12.945 8.172 1 98.19 76 ALA B C 1
ATOM 2242 O O . ALA B 1 76 ? -13.797 13.297 9.352 1 98.19 76 ALA B O 1
ATOM 2243 N N . ALA B 1 77 ? -12.75 12.672 7.527 1 97 77 ALA B N 1
ATOM 2244 C CA . ALA B 1 77 ? -11.43 12.664 8.156 1 97 77 ALA B CA 1
ATOM 2245 C C . ALA B 1 77 ? -11.039 14.055 8.625 1 97 77 ALA B C 1
ATOM 2247 O O . ALA B 1 77 ? -10.5 14.219 9.727 1 97 77 ALA B O 1
ATOM 2248 N N . GLN B 1 78 ? -11.305 15 7.824 1 96.19 78 GLN B N 1
ATOM 2249 C CA . GLN B 1 78 ? -10.938 16.391 8.109 1 96.19 78 GLN B CA 1
ATOM 2250 C C . GLN B 1 78 ? -11.531 16.844 9.438 1 96.19 78 GLN B C 1
ATOM 2252 O O . GLN B 1 78 ? -10.93 17.656 10.148 1 96.19 78 GLN B O 1
ATOM 2257 N N . TYR B 1 79 ? -12.641 16.328 9.758 1 96.81 79 TYR B N 1
ATOM 2258 C CA . TYR B 1 79 ? -13.328 16.797 10.961 1 96.81 79 TYR B CA 1
ATOM 2259 C C . TYR B 1 79 ? -13.445 15.672 11.984 1 96.81 79 TYR B C 1
ATOM 2261 O O . TYR B 1 79 ? -14.281 15.742 12.898 1 96.81 79 TYR B O 1
ATOM 2269 N N . ASP B 1 80 ? -12.695 14.586 11.766 1 95.75 80 ASP B N 1
ATOM 2270 C CA . ASP B 1 80 ? -12.586 13.461 12.688 1 95.75 80 ASP B CA 1
ATOM 2271 C C . ASP B 1 80 ? -13.945 12.828 12.953 1 95.75 80 ASP B C 1
ATOM 2273 O O . ASP B 1 80 ? -14.32 12.602 14.109 1 95.75 80 ASP B O 1
ATOM 2277 N N . LEU B 1 81 ? -14.695 12.68 11.922 1 97.5 81 LEU B N 1
ATOM 2278 C CA . LEU B 1 81 ? -15.977 11.977 11.984 1 97.5 81 LEU B CA 1
ATOM 2279 C C . LEU B 1 81 ? -15.797 10.492 11.672 1 97.5 81 LEU B C 1
ATOM 2281 O O . LEU B 1 81 ? -16.047 10.055 10.555 1 97.5 81 LEU B O 1
ATOM 2285 N N . TYR B 1 82 ? -15.547 9.727 12.648 1 97.25 82 TYR B N 1
ATOM 2286 C CA . TYR B 1 82 ? -15.094 8.352 12.477 1 97.25 82 TYR B CA 1
ATOM 2287 C C . TYR B 1 82 ? -16.188 7.492 11.852 1 97.25 82 TYR B C 1
ATOM 2289 O O . TYR B 1 82 ? -15.922 6.715 10.93 1 97.25 82 TYR B O 1
ATOM 2297 N N . ASP B 1 83 ? -17.359 7.625 12.383 1 97.88 83 ASP B N 1
ATOM 2298 C CA . ASP B 1 83 ? -18.438 6.758 11.906 1 97.88 83 ASP B CA 1
ATOM 2299 C C . ASP B 1 83 ? -18.688 6.965 10.414 1 97.88 83 ASP B C 1
ATOM 2301 O O . ASP B 1 83 ? -18.906 6.004 9.672 1 97.88 83 ASP B O 1
ATOM 2305 N N . LEU B 1 84 ? -18.641 8.188 10.008 1 98.19 84 LEU B N 1
ATOM 2306 C CA . LEU B 1 84 ? -18.812 8.492 8.594 1 98.19 84 LEU B CA 1
ATOM 2307 C C . LEU B 1 84 ? -17.625 7.996 7.773 1 98.19 84 LEU B C 1
ATOM 2309 O O . LEU B 1 84 ? -17.812 7.434 6.691 1 98.19 84 LEU B O 1
ATOM 2313 N N . ALA B 1 85 ? -16.422 8.172 8.266 1 98.19 85 ALA B N 1
ATOM 2314 C CA . ALA B 1 85 ? -15.227 7.68 7.594 1 98.19 85 ALA B CA 1
ATOM 2315 C C . ALA B 1 85 ? -15.266 6.164 7.434 1 98.19 85 ALA B C 1
ATOM 2317 O O . ALA B 1 85 ? -14.883 5.629 6.391 1 98.19 85 ALA B O 1
ATOM 2318 N N . ALA B 1 86 ? -15.758 5.52 8.469 1 97.94 86 ALA B N 1
ATOM 2319 C CA . ALA B 1 86 ? -15.859 4.062 8.445 1 97.94 86 ALA B CA 1
ATOM 2320 C C . ALA B 1 86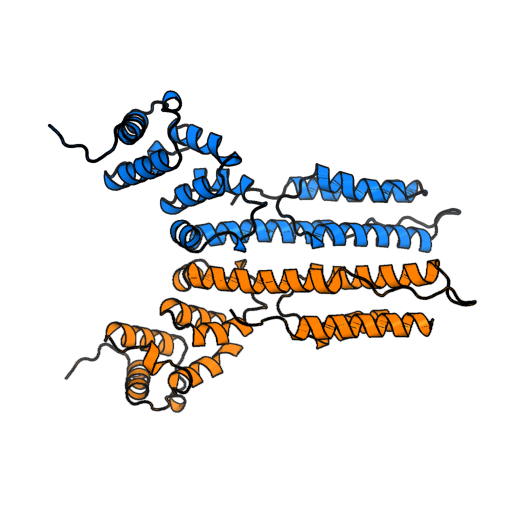 ? -16.812 3.602 7.344 1 97.94 86 ALA B C 1
ATOM 2322 O O . ALA B 1 86 ? -16.5 2.666 6.602 1 97.94 86 ALA B O 1
ATOM 2323 N N . GLN B 1 87 ? -17.875 4.273 7.203 1 97.19 87 GLN B N 1
ATOM 2324 C CA . GLN B 1 87 ? -18.844 3.928 6.164 1 97.19 87 GLN B CA 1
ATOM 2325 C C . GLN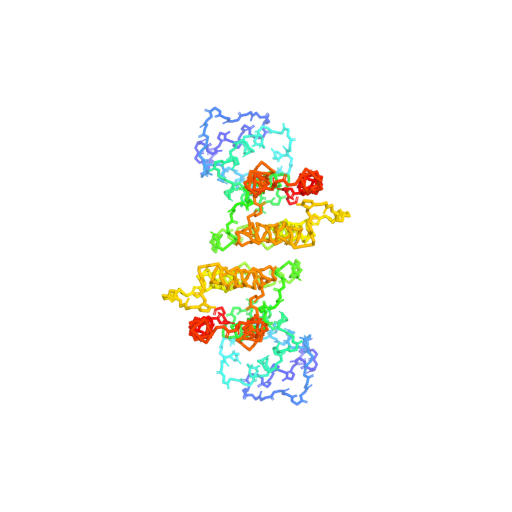 B 1 87 ? -18.25 4.141 4.773 1 97.19 87 GLN B C 1
ATOM 2327 O O . GLN B 1 87 ? -18.422 3.307 3.881 1 97.19 87 GLN B O 1
ATOM 2332 N N . ALA B 1 88 ? -17.531 5.156 4.621 1 97.88 88 ALA B N 1
ATOM 2333 C CA . ALA B 1 88 ? -16.938 5.488 3.322 1 97.88 88 ALA B CA 1
ATOM 2334 C C . ALA B 1 88 ? -15.805 4.531 2.971 1 97.88 88 ALA B C 1
ATOM 2336 O O . ALA B 1 88 ? -15.57 4.242 1.795 1 97.88 88 ALA B O 1
ATOM 2337 N N . SER B 1 89 ? -15.102 4.043 3.973 1 97.69 89 SER B N 1
ATOM 2338 C CA . SER B 1 89 ? -13.922 3.217 3.758 1 97.69 89 SER B CA 1
ATOM 2339 C C . SER B 1 89 ? -14.281 1.917 3.045 1 97.69 89 SER B C 1
ATOM 2341 O O . SER B 1 89 ? -13.461 1.359 2.311 1 97.69 89 SER B O 1
ATOM 2343 N N . THR B 1 90 ? -15.508 1.445 3.199 1 95.81 90 THR B N 1
ATOM 2344 C CA . THR B 1 90 ? -15.945 0.212 2.557 1 95.81 90 THR B CA 1
ATOM 2345 C C . THR B 1 90 ? -15.891 0.341 1.038 1 95.81 90 THR B C 1
ATOM 2347 O O . THR B 1 90 ? -15.633 -0.639 0.336 1 95.81 90 THR B O 1
ATOM 2350 N N . PHE B 1 91 ? -16.016 1.533 0.624 1 96.56 91 PHE B N 1
ATOM 2351 C CA . PHE B 1 91 ? -16.062 1.784 -0.812 1 96.56 91 PHE B CA 1
ATOM 2352 C C . PHE B 1 91 ? -14.695 2.184 -1.346 1 96.56 91 PHE B C 1
ATOM 2354 O O . PHE B 1 91 ? -14.547 2.477 -2.533 1 96.56 91 PHE B O 1
ATOM 2361 N N . LEU B 1 92 ? -13.719 2.219 -0.489 1 96.88 92 LEU B N 1
ATOM 2362 C CA . LEU B 1 92 ? -12.383 2.65 -0.893 1 96.88 92 LEU B CA 1
ATOM 2363 C C . LEU B 1 92 ? -11.438 1.461 -0.985 1 96.88 92 LEU B C 1
ATOM 2365 O O . LEU B 1 92 ? -10.227 1.639 -1.177 1 96.88 92 LEU B O 1
ATOM 2369 N N . LEU B 1 93 ? -11.953 0.315 -0.896 1 95.31 93 LEU B N 1
ATOM 2370 C CA . LEU B 1 93 ? -11.117 -0.879 -0.956 1 95.31 93 LEU B CA 1
ATOM 2371 C C . LEU B 1 93 ? -10.516 -1.054 -2.348 1 95.31 93 LEU B C 1
ATOM 2373 O O . LEU B 1 93 ? -9.445 -1.648 -2.496 1 95.31 93 LEU B O 1
ATOM 2377 N N . SER B 1 94 ? -11.164 -0.536 -3.312 1 91.81 94 SER B N 1
ATOM 2378 C CA . SER B 1 94 ? -10.688 -0.668 -4.684 1 91.81 94 SER B CA 1
ATOM 2379 C C . SER B 1 94 ? -9.75 0.477 -5.051 1 91.81 94 SER B C 1
ATOM 2381 O O . SER B 1 94 ? -9.148 0.472 -6.129 1 91.81 94 SER B O 1
ATOM 2383 N N . LEU B 1 95 ? -9.648 1.418 -4.199 1 93.5 95 LEU B N 1
ATOM 2384 C CA . LEU B 1 95 ? -8.82 2.586 -4.48 1 93.5 95 LEU B CA 1
ATOM 2385 C C . LEU B 1 95 ? -7.344 2.256 -4.309 1 93.5 95 LEU B C 1
ATOM 2387 O O . LEU B 1 95 ? -6.949 1.641 -3.312 1 93.5 95 LEU B O 1
ATOM 2391 N N . LYS B 1 96 ? -6.531 2.643 -5.297 1 92.5 96 LYS B N 1
ATOM 2392 C CA . LYS B 1 96 ? -5.09 2.633 -5.07 1 92.5 96 LYS B CA 1
ATOM 2393 C C . LYS B 1 96 ? -4.656 3.834 -4.234 1 92.5 96 LYS B C 1
ATOM 2395 O O . LYS B 1 96 ? -4.98 4.977 -4.566 1 92.5 96 LYS B O 1
ATOM 2400 N N . LEU B 1 97 ? -3.941 3.506 -3.227 1 92.88 97 LEU B N 1
ATOM 2401 C CA . LEU B 1 97 ? -3.549 4.566 -2.303 1 92.88 97 LEU B CA 1
ATOM 2402 C C . LEU B 1 97 ? -2.754 5.648 -3.023 1 92.88 97 LEU B C 1
ATOM 2404 O O . LEU B 1 97 ? -2.824 6.824 -2.654 1 92.88 97 LEU B O 1
ATOM 2408 N N . VAL B 1 98 ? -2.057 5.301 -4.043 1 91.56 98 VAL B N 1
ATOM 2409 C CA . VAL B 1 98 ? -1.239 6.234 -4.809 1 91.56 98 VAL B CA 1
ATOM 2410 C C . VAL B 1 98 ? -2.139 7.227 -5.543 1 91.56 98 VAL B C 1
ATOM 2412 O O . VAL B 1 98 ? -1.688 8.305 -5.938 1 91.56 98 VAL B O 1
ATOM 2415 N N . ASP B 1 99 ? -3.365 6.879 -5.68 1 92.88 99 ASP B N 1
ATOM 2416 C CA . ASP B 1 99 ? -4.293 7.734 -6.414 1 92.88 99 ASP B CA 1
ATOM 2417 C C . ASP B 1 99 ? -4.832 8.852 -5.527 1 92.88 99 ASP B C 1
ATOM 2419 O O . ASP B 1 99 ? -5.504 9.766 -6.008 1 92.88 99 ASP B O 1
ATOM 2423 N N . ILE B 1 100 ? -4.488 8.719 -4.293 1 93.81 100 ILE B N 1
ATOM 2424 C CA . ILE B 1 100 ? -4.82 9.82 -3.395 1 93.81 100 ILE B CA 1
ATOM 2425 C C . ILE B 1 100 ? -3.855 10.984 -3.621 1 93.81 100 ILE B C 1
ATOM 2427 O O . ILE B 1 100 ? -2.672 10.891 -3.289 1 93.81 100 ILE B O 1
ATOM 2431 N N . GLY B 1 101 ? -4.277 11.969 -4.344 1 87.31 101 GLY B N 1
ATOM 2432 C CA . GLY B 1 101 ? -3.434 13.133 -4.59 1 87.31 101 GLY B CA 1
ATOM 2433 C C . GLY B 1 101 ? -2.965 13.805 -3.314 1 87.31 101 GLY B C 1
ATOM 2434 O O . GLY B 1 101 ? -3.508 13.555 -2.236 1 87.31 101 GLY B O 1
ATOM 2435 N N . GLN B 1 102 ? -1.993 14.648 -3.434 1 87.44 102 GLN B N 1
ATOM 2436 C CA . GLN B 1 102 ? -1.367 15.32 -2.299 1 87.44 102 GLN B CA 1
ATOM 2437 C C . GLN B 1 102 ? -2.375 16.188 -1.551 1 87.44 102 GLN B C 1
ATOM 2439 O O . GLN B 1 102 ? -2.422 16.172 -0.319 1 87.44 102 GLN B O 1
ATOM 2444 N N . GLU B 1 103 ? -3.066 16.938 -2.252 1 89.88 103 GLU B N 1
ATOM 2445 C CA . GLU B 1 103 ? -4.047 17.812 -1.623 1 89.88 103 GLU B CA 1
ATOM 2446 C C . GLU B 1 103 ? -5.059 17.016 -0.806 1 89.88 103 GLU B C 1
ATOM 2448 O O . GLU B 1 103 ? -5.379 17.391 0.327 1 89.88 103 GLU B O 1
ATOM 2453 N N . CYS B 1 104 ? -5.543 15.984 -1.427 1 93.31 104 CYS B N 1
ATOM 2454 C CA . CYS B 1 104 ? -6.496 15.125 -0.74 1 93.31 104 CYS B CA 1
ATOM 2455 C C . CYS B 1 104 ? -5.867 14.484 0.492 1 93.31 104 CYS B C 1
ATOM 2457 O O . CYS B 1 104 ? -6.484 14.438 1.558 1 93.31 104 CYS B O 1
ATOM 2459 N N . ALA B 1 105 ? -4.668 14.07 0.365 1 93 105 ALA B N 1
ATOM 2460 C CA . ALA B 1 105 ? -3.945 13.461 1.48 1 93 105 ALA B CA 1
ATOM 2461 C C . ALA B 1 105 ? -3.795 14.445 2.637 1 93 105 ALA B C 1
ATOM 2463 O O . ALA B 1 105 ? -3.934 14.07 3.803 1 93 105 ALA B O 1
ATOM 2464 N N . ASP B 1 106 ? -3.545 15.648 2.338 1 92.75 106 ASP B N 1
ATOM 2465 C CA . ASP B 1 106 ? -3.402 16.688 3.35 1 92.75 106 ASP B CA 1
ATOM 2466 C C . ASP B 1 106 ? -4.699 16.875 4.133 1 92.75 106 ASP B C 1
ATOM 2468 O O . ASP B 1 106 ? -4.676 17.062 5.352 1 92.75 106 ASP B O 1
ATOM 2472 N N . ARG B 1 107 ? -5.711 16.781 3.416 1 94.06 107 ARG B N 1
ATOM 2473 C CA . ARG B 1 107 ? -7.012 16.969 4.051 1 94.06 107 ARG B CA 1
ATOM 2474 C C . ARG B 1 107 ? -7.379 15.742 4.891 1 94.06 107 ARG B C 1
ATOM 2476 O O . ARG B 1 107 ? -7.957 15.883 5.969 1 94.06 107 ARG B O 1
ATOM 2483 N N . ILE B 1 108 ? -7.109 14.602 4.348 1 95.12 108 ILE B N 1
ATOM 2484 C CA . ILE B 1 108 ? -7.402 13.367 5.066 1 95.12 108 ILE B CA 1
ATOM 2485 C C . ILE B 1 108 ? -6.594 13.32 6.359 1 95.12 108 ILE B C 1
ATOM 2487 O O . ILE B 1 108 ? -7.105 12.914 7.406 1 95.12 108 ILE B O 1
ATOM 2491 N N . GLY B 1 109 ? -5.34 13.805 6.273 1 92.56 109 GLY B N 1
ATOM 2492 C CA . GLY B 1 109 ? -4.465 13.758 7.434 1 92.56 109 GLY B CA 1
ATOM 2493 C C . GLY B 1 109 ? -3.807 12.406 7.637 1 92.56 109 GLY B C 1
ATOM 2494 O O . GLY B 1 109 ? -4.211 11.422 7.027 1 92.56 109 GLY B O 1
ATOM 2495 N N . PRO B 1 110 ? -2.826 12.32 8.43 1 89.62 110 PRO B N 1
ATOM 2496 C CA . PRO B 1 110 ? -2.004 11.117 8.578 1 89.62 110 PRO B CA 1
ATOM 2497 C C . PRO B 1 110 ? -2.738 9.984 9.281 1 89.62 110 PRO B C 1
ATOM 2499 O O . PRO B 1 110 ? -2.541 8.812 8.953 1 89.62 110 PRO B O 1
ATOM 2502 N N . VAL B 1 111 ? -3.598 10.32 10.211 1 90.62 111 VAL B N 1
ATOM 2503 C CA . VAL B 1 111 ? -4.266 9.297 11.016 1 90.62 111 VAL B CA 1
ATOM 2504 C C . VAL B 1 111 ? -5.199 8.477 10.133 1 90.62 111 VAL B C 1
ATOM 2506 O O . VAL B 1 111 ? -5.105 7.246 10.102 1 90.62 111 VAL B O 1
ATOM 2509 N N . TYR B 1 112 ? -6.066 9.141 9.461 1 93.5 112 TYR B N 1
ATOM 2510 C CA . TYR B 1 112 ? -7.047 8.438 8.633 1 93.5 112 TYR B CA 1
ATOM 2511 C C . TYR B 1 112 ? -6.391 7.828 7.402 1 93.5 112 TYR B C 1
ATOM 2513 O O . TYR B 1 112 ? -6.855 6.812 6.879 1 93.5 112 TYR B O 1
ATOM 2521 N N . LEU B 1 113 ? -5.316 8.438 6.945 1 93.5 113 LEU B N 1
ATOM 2522 C CA . LEU B 1 113 ? -4.543 7.797 5.887 1 93.5 113 LEU B CA 1
ATOM 2523 C C . LEU B 1 113 ? -3.961 6.469 6.363 1 93.5 113 LEU B C 1
ATOM 2525 O O . LEU B 1 113 ? -4.035 5.465 5.652 1 93.5 113 LEU B O 1
ATOM 2529 N N . GLN B 1 114 ? -3.457 6.523 7.527 1 91.69 114 GLN B N 1
ATOM 2530 C CA . GLN B 1 114 ? -2.873 5.312 8.102 1 91.69 114 GLN B CA 1
ATOM 2531 C C . GLN B 1 114 ? -3.938 4.242 8.32 1 91.69 114 GLN B C 1
ATOM 2533 O O . GLN B 1 114 ? -3.672 3.051 8.148 1 91.69 114 GLN B O 1
ATOM 2538 N N . ARG B 1 115 ? -5.082 4.605 8.688 1 93.56 115 ARG B N 1
ATOM 2539 C CA . ARG B 1 115 ? -6.168 3.646 8.875 1 93.56 115 ARG B CA 1
ATOM 2540 C C . ARG B 1 115 ? -6.559 2.99 7.555 1 93.56 115 ARG B C 1
ATOM 2542 O O . ARG B 1 115 ? -6.828 1.788 7.512 1 93.56 115 ARG B O 1
ATOM 2549 N N . LEU B 1 116 ? -6.574 3.814 6.574 1 94.56 116 LEU B N 1
ATOM 2550 C CA . LEU B 1 116 ? -6.906 3.275 5.258 1 94.56 116 LEU B CA 1
ATOM 2551 C C . LEU B 1 116 ? -5.816 2.324 4.773 1 94.56 116 LEU B C 1
ATOM 2553 O O . LEU B 1 116 ? -6.117 1.256 4.234 1 94.56 116 LEU B O 1
ATOM 2557 N N . ILE B 1 117 ? -4.582 2.672 4.977 1 93.44 117 ILE B N 1
ATOM 2558 C CA . ILE B 1 117 ? -3.449 1.817 4.645 1 93.44 117 ILE B CA 1
ATOM 2559 C C . ILE B 1 117 ? -3.564 0.492 5.395 1 93.44 117 ILE B C 1
ATOM 2561 O O . ILE B 1 117 ? -3.408 -0.578 4.801 1 93.44 117 ILE B O 1
ATOM 2565 N N . SER B 1 118 ? -3.834 0.579 6.652 1 94.19 118 SER B N 1
ATOM 2566 C CA . SER B 1 118 ? -3.945 -0.602 7.5 1 94.19 118 SER B CA 1
ATOM 2567 C C . SER B 1 118 ? -5.078 -1.512 7.039 1 94.19 118 SER B C 1
ATOM 2569 O O . SER B 1 118 ? -4.926 -2.734 7.004 1 94.19 118 SER B O 1
ATOM 2571 N N . LEU B 1 119 ? -6.145 -0.922 6.719 1 96.25 119 LEU B N 1
ATOM 2572 C CA . LEU B 1 119 ? -7.293 -1.697 6.262 1 96.25 119 LEU B CA 1
ATOM 2573 C C . LEU B 1 119 ? -6.953 -2.477 4.992 1 96.25 119 LEU B C 1
ATOM 2575 O O . LEU B 1 119 ? -7.172 -3.688 4.926 1 96.25 119 LEU B O 1
ATOM 2579 N N . GLN B 1 120 ? -6.43 -1.833 3.996 1 94.56 120 GLN B N 1
ATOM 2580 C CA . GLN B 1 120 ? -6.133 -2.488 2.727 1 94.56 120 GLN B CA 1
ATOM 2581 C C . GLN B 1 120 ? -5.02 -3.52 2.885 1 94.56 120 GLN B C 1
ATOM 2583 O O . GLN B 1 120 ? -5.086 -4.605 2.305 1 94.56 120 GLN B O 1
ATOM 2588 N N . HIS B 1 121 ? -4.09 -3.188 3.674 1 93.06 121 HIS B N 1
ATOM 2589 C CA . HIS B 1 121 ? -3.016 -4.133 3.949 1 93.06 121 HIS B CA 1
ATOM 2590 C C . HIS B 1 121 ? -3.549 -5.391 4.633 1 93.06 121 HIS B C 1
ATOM 2592 O O . HIS B 1 121 ? -3.184 -6.508 4.262 1 93.06 121 HIS B O 1
ATOM 2598 N N . ALA B 1 122 ? -4.34 -5.199 5.613 1 95.12 122 ALA B N 1
ATOM 2599 C CA . ALA B 1 122 ? -4.887 -6.324 6.367 1 95.12 122 ALA B CA 1
ATOM 2600 C C . ALA B 1 122 ? -5.684 -7.254 5.457 1 95.12 122 ALA B C 1
ATOM 2602 O O . ALA B 1 122 ? -5.605 -8.477 5.59 1 95.12 122 ALA B O 1
ATOM 2603 N N . ARG B 1 123 ? -6.379 -6.746 4.59 1 95.06 123 ARG B N 1
ATOM 2604 C CA . ARG B 1 123 ? -7.195 -7.566 3.701 1 95.06 123 ARG B CA 1
ATOM 2605 C C . ARG B 1 123 ? -6.328 -8.352 2.725 1 95.06 123 ARG B C 1
ATOM 2607 O O . ARG B 1 123 ? -6.57 -9.531 2.484 1 95.06 123 ARG B O 1
ATOM 2614 N N . VAL B 1 124 ? -5.312 -7.723 2.168 1 93.19 124 VAL B N 1
ATOM 2615 C CA . VAL B 1 124 ? -4.418 -8.414 1.25 1 93.19 124 VAL B CA 1
ATOM 2616 C C . VAL B 1 124 ? -3.682 -9.531 1.989 1 93.19 124 VAL B C 1
ATOM 2618 O O . VAL B 1 124 ? -3.57 -10.648 1.484 1 93.19 124 VAL B O 1
ATOM 2621 N N . GLU B 1 125 ? -3.234 -9.219 3.154 1 93.75 125 GLU B N 1
ATOM 2622 C CA . GLU B 1 125 ? -2.533 -10.219 3.949 1 93.75 125 GLU B CA 1
ATOM 2623 C C . GLU B 1 125 ? -3.457 -11.383 4.32 1 93.75 125 GLU B C 1
ATOM 2625 O O . GLU B 1 125 ? -3.039 -12.539 4.316 1 93.75 125 GLU B O 1
ATOM 2630 N N . ALA B 1 126 ? -4.637 -11.031 4.668 1 95.75 126 ALA B N 1
ATOM 2631 C CA . ALA B 1 126 ? -5.613 -12.078 4.965 1 95.75 126 ALA B CA 1
ATOM 2632 C C . ALA B 1 126 ? -5.852 -12.969 3.744 1 95.75 126 ALA B C 1
ATOM 2634 O O . ALA B 1 126 ? -5.941 -14.188 3.869 1 95.75 126 ALA B O 1
ATOM 2635 N N . MET B 1 127 ? -5.969 -12.352 2.602 1 94.38 127 MET B N 1
ATOM 2636 C CA . MET B 1 127 ? -6.156 -13.125 1.374 1 94.38 127 MET B CA 1
ATOM 2637 C C . MET B 1 127 ? -5 -14.094 1.157 1 94.38 127 MET B C 1
ATOM 2639 O O . MET B 1 127 ? -5.219 -15.266 0.863 1 94.38 127 MET B O 1
ATOM 2643 N N . LYS B 1 128 ? -3.811 -13.617 1.284 1 93.81 128 LYS B N 1
ATOM 2644 C CA . LYS B 1 128 ? -2.623 -14.453 1.13 1 93.81 128 LYS B CA 1
ATOM 2645 C C . LYS B 1 128 ? -2.658 -15.641 2.086 1 93.81 128 LYS B C 1
ATOM 2647 O O . LYS B 1 128 ? -2.387 -16.781 1.686 1 93.81 128 LYS B O 1
ATOM 2652 N N . GLU B 1 129 ? -2.986 -15.352 3.277 1 95.12 129 GLU B N 1
ATOM 2653 C CA . GLU B 1 129 ? -3.008 -16.391 4.301 1 95.12 129 GLU B CA 1
ATOM 2654 C C . GLU B 1 129 ? -4.09 -17.438 4.012 1 95.12 129 GLU B C 1
ATOM 2656 O O . GLU B 1 129 ? -3.844 -18.641 4.113 1 95.12 129 GLU B O 1
ATOM 2661 N N . ILE B 1 130 ? -5.199 -16.953 3.664 1 96.31 130 ILE B N 1
ATOM 2662 C CA . ILE B 1 130 ? -6.352 -17.812 3.414 1 96.31 130 ILE B CA 1
ATOM 2663 C C . ILE B 1 130 ? -6.059 -18.734 2.23 1 96.31 130 ILE B C 1
ATOM 2665 O O . ILE B 1 130 ? -6.445 -19.906 2.236 1 96.31 130 ILE B O 1
ATOM 2669 N N . LEU B 1 131 ? -5.363 -18.219 1.227 1 94.81 131 LEU B N 1
ATOM 2670 C CA . LEU B 1 131 ? -5.207 -18.953 -0.029 1 94.81 131 LEU B CA 1
ATOM 2671 C C . LEU B 1 131 ? -3.895 -19.719 -0.049 1 94.81 131 LEU B C 1
ATOM 2673 O O . LEU B 1 131 ? -3.617 -20.453 -1.001 1 94.81 131 LEU B O 1
ATOM 2677 N N . ARG B 1 132 ? -3.148 -19.594 0.982 1 92.69 132 ARG B N 1
ATOM 2678 C CA . ARG B 1 132 ? -1.802 -20.156 1.039 1 92.69 132 ARG B CA 1
ATOM 2679 C C . ARG B 1 132 ? -1.836 -21.672 0.922 1 92.69 132 ARG B C 1
ATOM 2681 O O . ARG B 1 132 ? -1.011 -22.266 0.224 1 92.69 132 ARG B O 1
ATOM 2688 N N . GLU B 1 133 ? -2.818 -22.281 1.569 1 93.38 133 GLU B N 1
ATOM 2689 C CA . GLU B 1 133 ? -2.852 -23.734 1.655 1 93.38 133 GLU B CA 1
ATOM 2690 C C . GLU B 1 133 ? -3.75 -24.328 0.575 1 93.38 133 GLU B C 1
ATOM 2692 O O . GLU B 1 133 ? -4.934 -24 0.492 1 93.38 133 GLU B O 1
ATOM 2697 N N . PRO B 1 134 ? -3.234 -25.203 -0.188 1 94.62 134 PRO B N 1
ATOM 2698 C CA . PRO B 1 134 ? -4.059 -25.875 -1.188 1 94.62 134 PRO B CA 1
ATOM 2699 C C . PRO B 1 134 ? -4.934 -26.984 -0.587 1 94.62 134 PRO B C 1
ATOM 2701 O O . PRO B 1 134 ? -4.824 -27.266 0.606 1 94.62 134 PRO B O 1
ATOM 2704 N N . PRO B 1 135 ? -5.82 -27.516 -1.458 1 94.06 135 PRO B N 1
ATOM 2705 C CA . PRO B 1 135 ? -6.625 -28.641 -0.979 1 94.06 135 PRO B CA 1
ATOM 2706 C C . PRO B 1 135 ? -5.77 -29.828 -0.527 1 94.06 135 PRO B C 1
ATOM 2708 O O . PRO B 1 135 ? -4.676 -30.047 -1.058 1 94.06 135 PRO B O 1
ATOM 2711 N N . GLY B 1 136 ? -6.281 -30.5 0.434 1 92.5 136 GLY B N 1
ATOM 2712 C CA . GLY B 1 136 ? -5.598 -31.688 0.923 1 92.5 136 GLY B CA 1
ATOM 2713 C C . GLY B 1 136 ? -5.562 -32.812 -0.091 1 92.5 136 GLY B C 1
ATOM 2714 O O . GLY B 1 136 ? -6.184 -32.719 -1.15 1 92.5 136 GLY B O 1
ATOM 2715 N N . GLU B 1 137 ? -4.82 -33.812 0.282 1 91.44 137 GLU B N 1
ATOM 2716 C CA . GLU B 1 137 ? -4.695 -35 -0.568 1 91.44 137 GLU B CA 1
ATOM 2717 C C . GLU B 1 137 ? -5.605 -36.125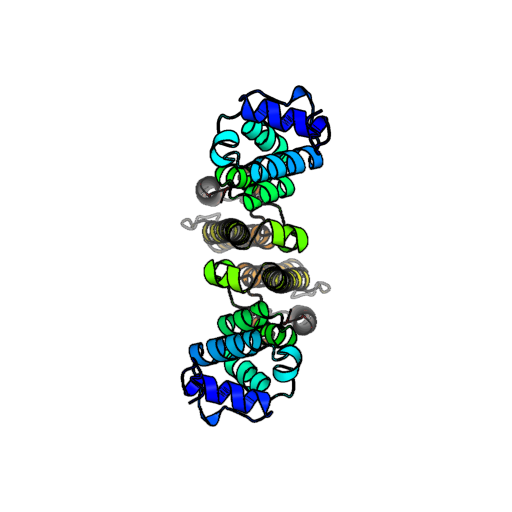 -0.086 1 91.44 137 GLU B C 1
ATOM 2719 O O . GLU B 1 137 ? -6.078 -36.094 1.052 1 91.44 137 GLU B O 1
ATOM 2724 N N . HIS B 1 138 ? -6.004 -36.969 -1.033 1 91.5 138 HIS B N 1
ATOM 2725 C CA . HIS B 1 138 ? -6.711 -38.188 -0.686 1 91.5 138 HIS B CA 1
ATOM 2726 C C . HIS B 1 138 ? -5.879 -39.406 -1.026 1 91.5 138 HIS B C 1
ATOM 2728 O O . HIS B 1 138 ? -4.91 -39.312 -1.78 1 91.5 138 HIS B O 1
ATOM 2734 N N . PRO B 1 139 ? -6.164 -40.594 -0.386 1 91.56 139 PRO B N 1
ATOM 2735 C CA . PRO B 1 139 ? -5.43 -41.812 -0.739 1 91.56 139 PRO B CA 1
ATOM 2736 C C . PRO B 1 139 ? -5.535 -42.156 -2.223 1 91.56 139 PRO B C 1
ATOM 2738 O O . PRO B 1 139 ? -6.59 -41.969 -2.834 1 91.56 139 PRO B O 1
ATOM 2741 N N . PRO B 1 140 ? -4.406 -42.625 -2.799 1 90.38 140 PRO B N 1
ATOM 2742 C CA . PRO B 1 140 ? -4.426 -42.969 -4.227 1 90.38 140 PRO B CA 1
ATOM 2743 C C . PRO B 1 140 ? -5.477 -44.031 -4.57 1 90.38 140 PRO B C 1
ATOM 2745 O O . PRO B 1 140 ? -5.754 -44.906 -3.764 1 90.38 140 PRO B O 1
ATOM 2748 N N . THR B 1 141 ? -6.117 -43.781 -5.668 1 88.94 141 THR B N 1
ATOM 2749 C CA . THR B 1 141 ? -7.07 -44.75 -6.215 1 88.94 141 THR B CA 1
ATOM 2750 C C . THR B 1 141 ? -6.613 -45.25 -7.586 1 88.94 141 THR B C 1
ATOM 2752 O O . THR B 1 141 ? -5.539 -44.875 -8.055 1 88.94 141 THR B O 1
ATOM 2755 N N . ASP B 1 142 ? -7.34 -46.188 -8.266 1 87.06 142 ASP B N 1
ATOM 2756 C CA . ASP B 1 142 ? -7 -46.75 -9.57 1 87.06 142 ASP B CA 1
ATOM 2757 C C . ASP B 1 142 ? -6.984 -45.688 -10.648 1 87.06 142 ASP B C 1
ATOM 2759 O O . ASP B 1 142 ? -6.289 -45.812 -11.656 1 87.06 142 ASP B O 1
ATOM 2763 N N . HIS B 1 143 ? -7.699 -44.531 -10.398 1 87.75 143 HIS B N 1
ATOM 2764 C CA . HIS B 1 143 ? -7.871 -43.562 -11.461 1 87.75 143 HIS B CA 1
ATOM 2765 C C . HIS B 1 143 ? -7.281 -42.219 -11.055 1 87.75 143 HIS B C 1
ATOM 2767 O O . HIS B 1 143 ? -7.363 -41.219 -11.812 1 87.75 143 HIS B O 1
ATOM 2773 N N . CYS B 1 144 ? -6.703 -42.125 -9.852 1 92.38 144 CYS B N 1
ATOM 2774 C CA . CYS B 1 144 ? -6.145 -40.875 -9.375 1 92.38 144 CYS B CA 1
ATOM 2775 C C . CYS B 1 144 ? -4.871 -41.094 -8.578 1 92.38 144 CYS B C 1
ATOM 2777 O O . CYS B 1 144 ? -4.922 -41.625 -7.465 1 92.38 144 CYS B O 1
ATOM 2779 N N . ASP B 1 145 ? -3.811 -40.719 -9.125 1 90.88 145 ASP B N 1
ATOM 2780 C CA . ASP B 1 145 ? -2.516 -40.938 -8.492 1 90.88 145 ASP B CA 1
ATOM 2781 C C . ASP B 1 145 ? -1.915 -39.625 -7.992 1 90.88 145 ASP B C 1
ATOM 2783 O O . ASP B 1 145 ? -2.584 -38.594 -7.992 1 90.88 145 ASP B O 1
ATOM 2787 N N . ALA B 1 146 ? -0.716 -39.781 -7.488 1 89.94 146 ALA B N 1
ATOM 2788 C CA . ALA B 1 146 ? -0.025 -38.625 -6.883 1 89.94 146 ALA B CA 1
ATOM 2789 C C . ALA B 1 146 ? 0.184 -37.531 -7.898 1 89.94 146 ALA B C 1
ATOM 2791 O O . ALA B 1 146 ? 0.107 -36.344 -7.551 1 89.94 146 ALA B O 1
ATOM 2792 N N . GLU B 1 147 ? 0.367 -37.875 -9.078 1 86.75 147 GLU B N 1
ATOM 2793 C CA . GLU B 1 147 ? 0.615 -36.906 -10.117 1 86.75 147 GLU B CA 1
ATOM 2794 C C . GLU B 1 147 ? -0.647 -36.094 -10.422 1 86.75 147 GLU B C 1
ATOM 2796 O O . GLU B 1 147 ? -0.587 -34.875 -10.617 1 86.75 147 GLU B O 1
ATOM 2801 N N . THR B 1 148 ? -1.715 -36.781 -10.492 1 87.69 148 THR B N 1
ATOM 2802 C CA . THR B 1 148 ? -2.99 -36.125 -10.719 1 87.69 148 THR B CA 1
ATOM 2803 C C . THR B 1 148 ? -3.295 -35.156 -9.586 1 87.69 148 THR B C 1
ATOM 2805 O O . THR B 1 148 ? -3.713 -34 -9.836 1 87.69 148 THR B O 1
ATOM 2808 N N . GLN B 1 149 ? -2.994 -35.562 -8.391 1 91.5 149 GLN B N 1
ATOM 2809 C CA . GLN B 1 149 ? -3.273 -34.688 -7.242 1 91.5 149 GLN B CA 1
ATOM 2810 C C . GLN B 1 149 ? -2.318 -33.5 -7.199 1 91.5 149 GLN B C 1
ATOM 2812 O O . GLN B 1 149 ? -2.705 -32.406 -6.785 1 91.5 149 GLN B O 1
ATOM 2817 N N . ALA B 1 150 ? -1.122 -33.75 -7.613 1 88.12 150 ALA B N 1
ATOM 2818 C CA . ALA B 1 150 ? -0.175 -32.656 -7.73 1 88.12 150 ALA B CA 1
ATOM 2819 C C . ALA B 1 150 ? -0.666 -31.609 -8.734 1 88.12 150 ALA B C 1
ATOM 2821 O O . ALA B 1 150 ? -0.433 -30.422 -8.562 1 88.12 150 ALA B O 1
ATOM 2822 N N . GLY B 1 151 ? -1.281 -32.094 -9.75 1 86.5 151 GLY B N 1
ATOM 2823 C CA . GLY B 1 151 ? -1.867 -31.188 -10.727 1 86.5 151 GLY B CA 1
ATOM 2824 C C . GLY B 1 151 ? -2.934 -30.266 -10.141 1 86.5 151 GLY B C 1
ATOM 2825 O O . GLY B 1 151 ? -2.988 -29.078 -10.461 1 86.5 151 GLY B O 1
ATOM 2826 N N . MET B 1 152 ? -3.727 -30.828 -9.312 1 89.25 152 MET B N 1
ATOM 2827 C CA . MET B 1 152 ? -4.758 -30.047 -8.633 1 89.25 152 MET B CA 1
ATOM 2828 C C . MET B 1 152 ? -4.137 -28.984 -7.734 1 89.25 152 MET B C 1
ATOM 2830 O O . MET B 1 152 ? -4.594 -27.828 -7.711 1 89.25 152 MET B O 1
ATOM 2834 N N . THR B 1 153 ? -3.117 -29.391 -7.02 1 90.75 153 THR B N 1
ATOM 2835 C CA . THR B 1 153 ? -2.398 -28.469 -6.148 1 90.75 153 THR B CA 1
ATOM 2836 C C . THR B 1 153 ? -1.814 -27.297 -6.953 1 90.75 153 THR B C 1
ATOM 2838 O O . THR B 1 153 ? -1.938 -26.141 -6.559 1 90.75 153 THR B O 1
ATOM 2841 N N . ARG B 1 154 ? -1.257 -27.641 -8.023 1 87.69 154 ARG B N 1
ATOM 2842 C CA . ARG B 1 154 ? -0.677 -26.625 -8.883 1 87.69 154 ARG B CA 1
ATOM 2843 C C . ARG B 1 154 ? -1.753 -25.672 -9.414 1 87.69 154 ARG B C 1
ATOM 2845 O O . ARG B 1 154 ? -1.545 -24.469 -9.477 1 87.69 154 ARG B O 1
ATOM 2852 N N . ALA B 1 155 ? -2.822 -26.234 -9.789 1 89.06 155 ALA B N 1
ATOM 2853 C CA . ALA B 1 155 ? -3.922 -25.406 -10.289 1 89.06 155 ALA B CA 1
ATOM 2854 C C . ALA B 1 155 ? -4.414 -24.438 -9.219 1 89.06 155 ALA B C 1
ATOM 2856 O O . ALA B 1 155 ? -4.691 -23.281 -9.508 1 89.06 155 ALA B O 1
ATOM 2857 N N . TRP B 1 156 ? -4.531 -24.922 -8.008 1 92.88 156 TRP B N 1
ATOM 2858 C CA . TRP B 1 156 ? -4.914 -24.062 -6.891 1 92.88 156 TRP B CA 1
ATOM 2859 C C . TRP B 1 156 ? -3.908 -22.938 -6.703 1 92.88 156 TRP B C 1
ATOM 2861 O O . TRP B 1 156 ? -4.289 -21.766 -6.602 1 92.88 156 TRP B O 1
ATOM 2871 N N . MET B 1 157 ? -2.707 -23.328 -6.699 1 90.88 157 MET B N 1
ATOM 2872 C CA . MET B 1 157 ? -1.655 -22.359 -6.426 1 90.88 157 MET B CA 1
ATOM 2873 C C . MET B 1 157 ? -1.604 -21.297 -7.523 1 90.88 157 MET B C 1
ATOM 2875 O O . MET B 1 157 ? -1.412 -20.109 -7.238 1 90.88 157 MET B O 1
ATOM 2879 N N . LEU B 1 158 ? -1.79 -21.672 -8.672 1 89 158 LEU B N 1
ATOM 2880 C CA . LEU B 1 158 ? -1.766 -20.719 -9.781 1 89 158 LEU B CA 1
ATOM 2881 C C . LEU B 1 158 ? -2.969 -19.781 -9.727 1 89 158 LEU B C 1
ATOM 2883 O O . LEU B 1 158 ? -2.842 -18.594 -9.984 1 89 158 LEU B O 1
ATOM 2887 N N . THR B 1 159 ? -4.109 -20.359 -9.445 1 90.81 159 THR B N 1
ATOM 2888 C CA . THR B 1 159 ? -5.305 -19.531 -9.328 1 90.81 159 THR B CA 1
ATOM 2889 C C . THR B 1 159 ? -5.16 -18.531 -8.172 1 90.81 159 THR B C 1
ATOM 2891 O O . THR B 1 159 ? -5.492 -17.359 -8.312 1 90.81 159 THR B O 1
ATOM 2894 N N . ALA B 1 160 ? -4.668 -19.016 -7.035 1 91.88 160 ALA B N 1
ATOM 2895 C CA . ALA B 1 160 ? -4.406 -18.141 -5.891 1 91.88 160 ALA B CA 1
ATOM 2896 C C . ALA B 1 160 ? -3.424 -17.047 -6.258 1 91.88 160 ALA B C 1
ATOM 2898 O O . ALA B 1 160 ? -3.619 -15.883 -5.891 1 91.88 160 ALA B O 1
ATOM 2899 N N . ALA B 1 161 ? -2.422 -17.438 -6.957 1 89.12 161 ALA B N 1
ATOM 2900 C CA . ALA B 1 161 ? -1.419 -16.469 -7.391 1 89.12 161 ALA B CA 1
ATOM 2901 C C . ALA B 1 161 ? -2.045 -15.391 -8.258 1 89.12 161 ALA B C 1
ATOM 2903 O O . ALA B 1 161 ? -1.689 -14.211 -8.148 1 89.12 161 ALA B O 1
ATOM 2904 N N . TYR B 1 162 ? -2.922 -15.82 -9.094 1 86.94 162 TYR B N 1
ATOM 2905 C CA . TYR B 1 162 ? -3.623 -14.859 -9.945 1 86.94 162 TYR B CA 1
ATOM 2906 C C . TYR B 1 162 ? -4.402 -13.852 -9.109 1 86.94 162 TYR B C 1
ATOM 2908 O O . TYR B 1 162 ? -4.355 -12.648 -9.375 1 86.94 162 TYR B O 1
ATOM 2916 N N . LEU B 1 163 ? -5.023 -14.273 -8.125 1 89.19 163 LEU B N 1
ATOM 2917 C CA . LEU B 1 163 ? -5.809 -13.391 -7.266 1 89.19 163 LEU B CA 1
ATOM 2918 C C . LEU B 1 163 ? -4.906 -12.445 -6.488 1 89.19 163 LEU B C 1
ATOM 2920 O O . LEU B 1 163 ? -5.211 -11.258 -6.359 1 89.19 163 LEU B O 1
ATOM 2924 N N . ILE B 1 164 ? -3.812 -12.984 -6.078 1 87.75 164 ILE B N 1
ATOM 2925 C CA . ILE B 1 164 ? -2.898 -12.188 -5.27 1 87.75 164 ILE B CA 1
ATOM 2926 C C . ILE B 1 164 ? -2.176 -11.172 -6.156 1 87.75 164 ILE B C 1
ATOM 2928 O O . ILE B 1 164 ? -1.901 -10.047 -5.727 1 87.75 164 ILE B O 1
ATOM 2932 N N . TRP B 1 165 ? -1.918 -11.555 -7.367 1 85.75 165 TRP B N 1
ATOM 2933 C CA . TRP B 1 165 ? -1.284 -10.664 -8.336 1 85.75 165 TRP B CA 1
ATOM 2934 C C . TRP B 1 165 ? -2.086 -9.383 -8.5 1 85.75 165 TRP B C 1
ATOM 2936 O O . TRP B 1 165 ? -1.513 -8.289 -8.594 1 85.75 165 TRP B O 1
ATOM 2946 N N . GLU B 1 166 ? -3.262 -9.523 -8.406 1 80.69 166 GLU B N 1
ATOM 2947 C CA . GLU B 1 166 ? -4.117 -8.352 -8.578 1 80.69 166 GLU B CA 1
ATOM 2948 C C . GLU B 1 166 ? -4.273 -7.594 -7.266 1 80.69 166 GLU B C 1
ATOM 2950 O O . GLU B 1 166 ? -4.621 -6.41 -7.27 1 80.69 166 GLU B O 1
ATOM 2955 N N . ALA B 1 167 ? -3.93 -8.305 -6.145 1 73.81 167 ALA B N 1
ATOM 2956 C CA . ALA B 1 167 ? -3.977 -7.715 -4.809 1 73.81 167 ALA B CA 1
ATOM 2957 C C . ALA B 1 167 ? -5.211 -6.832 -4.641 1 73.81 167 ALA B C 1
ATOM 2959 O O . ALA B 1 167 ? -5.098 -5.66 -4.277 1 73.81 167 ALA B O 1
ATOM 2960 N N . ARG B 1 168 ? -6.398 -7.352 -4.82 1 82.56 168 ARG B N 1
ATOM 2961 C CA . ARG B 1 168 ? -7.656 -6.605 -4.832 1 82.56 168 ARG B CA 1
ATOM 2962 C C . ARG B 1 168 ? -8.359 -6.695 -3.479 1 82.56 168 ARG B C 1
ATOM 2964 O O . ARG B 1 168 ? -9.148 -7.609 -3.246 1 82.56 168 ARG B O 1
ATOM 2971 N N . PRO B 1 169 ? -8.023 -5.672 -2.617 1 89.44 169 PRO B N 1
ATOM 2972 C CA . PRO B 1 169 ? -8.703 -5.699 -1.317 1 89.44 169 PRO B CA 1
ATOM 2973 C C . PRO B 1 169 ? -10.227 -5.703 -1.442 1 89.44 169 PRO B C 1
ATOM 2975 O O . PRO B 1 169 ? -10.922 -6.039 -0.483 1 89.44 169 PRO B O 1
ATOM 2978 N N . GLU B 1 170 ? -10.688 -5.359 -2.562 1 90.94 170 GLU B N 1
ATOM 2979 C CA . GLU B 1 170 ? -12.125 -5.246 -2.777 1 90.94 170 GLU B CA 1
ATOM 2980 C C . GLU B 1 170 ? -12.719 -6.566 -3.26 1 90.94 170 GLU B C 1
ATOM 2982 O O . GLU B 1 170 ? -13.922 -6.656 -3.512 1 90.94 170 GLU B O 1
ATOM 2987 N N . LEU B 1 171 ? -11.914 -7.605 -3.414 1 92.75 171 LEU B N 1
ATOM 2988 C CA . LEU B 1 171 ? -12.375 -8.898 -3.908 1 92.75 171 LEU B CA 1
ATOM 2989 C C . LEU B 1 171 ? -13.609 -9.367 -3.143 1 92.75 171 LEU B C 1
ATOM 2991 O O . LEU B 1 171 ? -13.641 -9.305 -1.911 1 92.75 171 LEU B O 1
ATOM 2995 N N . THR B 1 172 ? -14.594 -9.758 -3.844 1 93.31 172 THR B N 1
ATOM 2996 C CA . THR B 1 172 ? -15.797 -10.281 -3.215 1 93.31 172 THR B CA 1
ATOM 2997 C C . THR B 1 172 ? -15.742 -11.805 -3.105 1 93.31 172 THR B C 1
ATOM 2999 O O . THR B 1 172 ? -14.945 -12.445 -3.795 1 93.31 172 THR B O 1
ATOM 3002 N N . THR B 1 173 ? -16.578 -12.336 -2.281 1 94.94 173 THR B N 1
ATOM 3003 C CA . THR B 1 173 ? -16.656 -13.781 -2.143 1 94.94 173 THR B CA 1
ATOM 3004 C C . THR B 1 173 ? -17.141 -14.422 -3.438 1 94.94 173 THR B C 1
ATOM 3006 O O . THR B 1 173 ? -16.656 -15.484 -3.834 1 94.94 173 THR B O 1
ATOM 3009 N N . THR B 1 174 ? -17.969 -13.773 -4.102 1 94.81 174 THR B N 1
ATOM 3010 C CA . THR B 1 174 ? -18.516 -14.289 -5.352 1 94.81 174 THR B CA 1
ATOM 3011 C C . THR B 1 174 ? -17.453 -14.336 -6.434 1 94.81 174 THR B C 1
ATOM 3013 O O . THR B 1 174 ? -17.312 -15.344 -7.137 1 94.81 174 THR B O 1
ATOM 3016 N N . SER B 1 175 ? -16.719 -13.312 -6.582 1 92.81 175 SER B N 1
ATOM 3017 C CA . SER B 1 175 ? -15.656 -13.266 -7.578 1 92.81 175 SER B CA 1
ATOM 3018 C C . SER B 1 175 ? -14.594 -14.328 -7.305 1 92.81 175 SER B C 1
ATOM 3020 O O . SER B 1 175 ? -14.086 -14.961 -8.234 1 92.81 175 SER B O 1
ATOM 3022 N N . MET B 1 176 ? -14.266 -14.508 -6.062 1 94 176 MET B N 1
ATOM 3023 C CA . MET B 1 176 ? -13.32 -15.555 -5.68 1 94 176 MET B CA 1
ATOM 3024 C C . MET B 1 176 ? -13.844 -16.938 -6.059 1 94 176 MET B C 1
ATOM 3026 O O . MET B 1 176 ? -13.125 -17.75 -6.637 1 94 176 MET B O 1
ATOM 3030 N N . GLU B 1 177 ? -15.07 -17.141 -5.77 1 94.81 177 GLU B N 1
ATOM 3031 C CA . GLU B 1 177 ? -15.711 -18.422 -6.062 1 94.81 177 GLU B CA 1
ATOM 3032 C C . GLU B 1 177 ? -15.688 -18.719 -7.559 1 94.81 177 GLU B C 1
ATOM 3034 O O . GLU B 1 177 ? -15.297 -19.812 -7.973 1 94.81 177 GLU B O 1
ATOM 3039 N N . VAL B 1 178 ? -16.031 -17.797 -8.32 1 93.56 178 VAL B N 1
ATOM 3040 C CA . VAL B 1 178 ? -16.094 -17.953 -9.773 1 93.56 178 VAL B CA 1
ATOM 3041 C C . VAL B 1 178 ? -14.695 -18.281 -10.312 1 93.56 178 VAL B C 1
ATOM 3043 O O . VAL B 1 178 ? -14.539 -19.141 -11.18 1 93.56 178 VAL B O 1
ATOM 3046 N N . THR B 1 179 ? -13.711 -17.609 -9.82 1 92 179 THR B N 1
ATOM 3047 C CA . THR B 1 179 ? -12.336 -17.812 -10.266 1 92 179 THR B CA 1
ATOM 3048 C C . THR B 1 179 ? -11.891 -19.25 -10.008 1 92 179 THR B C 1
ATOM 3050 O O . THR B 1 179 ? -11.305 -19.891 -10.875 1 92 179 THR B O 1
ATOM 3053 N N . PHE B 1 180 ? -12.234 -19.766 -8.859 1 93.75 180 PHE B N 1
ATOM 3054 C CA . PHE B 1 180 ? -11.797 -21.125 -8.508 1 93.75 180 PHE B CA 1
ATOM 3055 C C . PHE B 1 180 ? -12.695 -22.156 -9.164 1 93.75 180 PHE B C 1
ATOM 3057 O O . PHE B 1 180 ? -12.258 -23.281 -9.438 1 93.75 180 PHE B O 1
ATOM 3064 N N . GLU B 1 181 ? -13.93 -21.859 -9.398 1 88.81 181 GLU B N 1
ATOM 3065 C CA . GLU B 1 181 ? -14.828 -22.781 -10.062 1 88.81 181 GLU B CA 1
ATOM 3066 C C . GLU B 1 181 ? -14.359 -23.094 -11.477 1 88.81 181 GLU B C 1
ATOM 3068 O O . GLU B 1 181 ? -14.516 -24.219 -11.961 1 88.81 181 GLU B O 1
ATOM 3073 N N . ASN B 1 182 ? -13.805 -22.156 -12.117 1 84.88 182 ASN B N 1
ATOM 3074 C CA . ASN B 1 182 ? -13.219 -22.359 -13.438 1 84.88 182 ASN B CA 1
ATOM 3075 C C . ASN B 1 182 ? -12.117 -23.422 -13.406 1 84.88 182 ASN B C 1
ATOM 3077 O O . ASN B 1 182 ? -11.961 -24.203 -14.344 1 84.88 182 ASN B O 1
ATOM 3081 N N . VAL B 1 183 ? -11.469 -23.547 -12.352 1 84.69 183 VAL B N 1
ATOM 3082 C CA . VAL B 1 183 ? -10.398 -24.516 -12.164 1 84.69 183 VAL B CA 1
ATOM 3083 C C . VAL B 1 183 ? -11 -25.875 -11.781 1 84.69 183 VAL B C 1
ATOM 3085 O O . VAL B 1 183 ? -10.562 -26.906 -12.281 1 84.69 183 VAL B O 1
ATOM 3088 N N . ALA B 1 184 ? -12.008 -25.875 -10.953 1 85.25 184 ALA B N 1
ATOM 3089 C CA . ALA B 1 184 ? -12.656 -27.078 -10.453 1 85.25 184 ALA B CA 1
ATOM 3090 C C . ALA B 1 184 ? -13.273 -27.875 -11.594 1 85.25 184 ALA B C 1
ATOM 3092 O O . ALA B 1 184 ? -13.328 -29.109 -11.539 1 85.25 184 ALA B O 1
ATOM 3093 N N . GLY B 1 185 ? -13.625 -27.156 -12.57 1 85.38 185 GLY B N 1
ATOM 3094 C CA . GLY B 1 185 ? -14.266 -27.812 -13.703 1 85.38 185 GLY B CA 1
ATOM 3095 C C . GLY B 1 185 ? -13.344 -28.781 -14.43 1 85.38 185 GLY B C 1
ATOM 3096 O O . GLY B 1 185 ? -13.805 -29.703 -15.102 1 85.38 185 GLY B O 1
ATOM 3097 N N . SER B 1 186 ? -12.094 -28.625 -14.281 1 83.38 186 SER B N 1
ATOM 3098 C CA . SER B 1 186 ? -11.133 -29.453 -15 1 83.38 186 SER B CA 1
ATOM 3099 C C . SER B 1 186 ? -10.766 -30.703 -14.195 1 83.38 186 SER B C 1
ATOM 3101 O O . SER B 1 186 ? -10.07 -31.578 -14.695 1 83.38 186 SER B O 1
ATOM 3103 N N . ILE B 1 187 ? -11.32 -30.781 -12.984 1 88.38 187 ILE B N 1
ATOM 3104 C CA . ILE B 1 187 ? -11 -31.906 -12.117 1 88.38 187 ILE B CA 1
ATOM 3105 C C . ILE B 1 187 ? -11.938 -33.062 -12.43 1 88.38 187 ILE B C 1
ATOM 3107 O O . ILE B 1 187 ? -13.156 -32.938 -12.414 1 88.38 187 ILE B O 1
ATOM 3111 N N . ARG B 1 188 ? -11.391 -34.281 -12.727 1 87.94 188 ARG B N 1
ATOM 3112 C CA . ARG B 1 188 ? -12.172 -35.43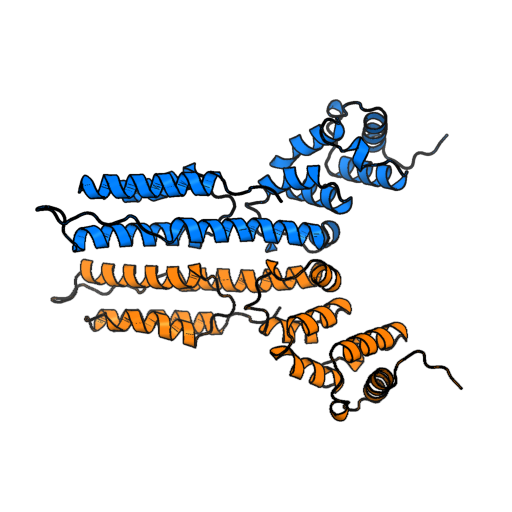8 -13.148 1 87.94 188 ARG B CA 1
ATOM 3113 C C . ARG B 1 188 ? -12.406 -36.375 -11.984 1 87.94 188 ARG B C 1
ATOM 3115 O O . ARG B 1 188 ? -13.469 -37 -11.875 1 87.94 188 ARG B O 1
ATOM 3122 N N . CYS B 1 189 ? -11.5 -36.469 -11.086 1 91.44 189 CYS B N 1
ATOM 3123 C CA . CYS B 1 189 ? -11.594 -37.375 -9.953 1 91.44 189 CYS B CA 1
ATOM 3124 C C . CYS B 1 189 ? -12.594 -36.844 -8.922 1 91.44 189 CYS B C 1
ATOM 3126 O O . CYS B 1 189 ? -12.492 -35.719 -8.477 1 91.44 189 CYS B O 1
ATOM 3128 N N . THR B 1 190 ? -13.531 -37.719 -8.57 1 91.44 190 THR B N 1
ATOM 3129 C CA . THR B 1 190 ? -14.602 -37.344 -7.652 1 91.44 190 THR B CA 1
ATOM 3130 C C . THR B 1 190 ? -14.039 -37 -6.277 1 91.44 190 THR B C 1
ATOM 3132 O O . THR B 1 190 ? -14.5 -36.062 -5.621 1 91.44 190 THR B O 1
ATOM 3135 N N . ALA B 1 191 ? -13.07 -37.75 -5.828 1 93.19 191 ALA B N 1
ATOM 3136 C CA . ALA B 1 191 ? -12.453 -37.5 -4.531 1 93.19 191 ALA B CA 1
ATOM 3137 C C . ALA B 1 191 ? -11.719 -36.156 -4.539 1 93.19 191 ALA B C 1
ATOM 3139 O O . ALA B 1 191 ? -11.789 -35.406 -3.57 1 93.19 191 ALA B O 1
ATOM 3140 N N . CYS B 1 192 ? -11.023 -35.844 -5.574 1 94 192 CYS B N 1
ATOM 3141 C CA . CYS B 1 192 ? -10.352 -34.562 -5.723 1 94 192 CYS B CA 1
ATOM 3142 C C . CYS B 1 192 ? -11.352 -33.406 -5.695 1 94 192 CYS B C 1
ATOM 3144 O O . CYS B 1 192 ? -11.102 -32.375 -5.07 1 94 192 CYS B O 1
ATOM 3146 N N . LYS B 1 193 ? -12.484 -33.625 -6.355 1 92.69 193 LYS B N 1
ATOM 3147 C CA . LYS B 1 193 ? -13.523 -32.594 -6.391 1 92.69 193 LYS B CA 1
ATOM 3148 C C . LYS B 1 193 ? -14.039 -32.281 -4.992 1 92.69 193 LYS B C 1
ATOM 3150 O O . LYS B 1 193 ? -14.273 -31.125 -4.648 1 92.69 193 LYS B O 1
ATOM 3155 N N . THR B 1 194 ? -14.164 -33.312 -4.289 1 93.5 194 THR B N 1
ATOM 3156 C CA . THR B 1 194 ? -14.695 -33.156 -2.939 1 93.5 194 THR B CA 1
ATOM 3157 C C . THR B 1 194 ? -13.727 -32.375 -2.062 1 93.5 194 THR B C 1
ATOM 3159 O O . THR B 1 194 ? -14.117 -31.422 -1.399 1 93.5 194 THR B O 1
ATOM 3162 N N . VAL B 1 195 ? -12.477 -32.75 -2.076 1 94.12 195 VAL B N 1
ATOM 3163 C CA . VAL B 1 195 ? -11.484 -32.094 -1.229 1 94.12 195 VAL B CA 1
ATOM 3164 C C . VAL B 1 195 ? -11.289 -30.641 -1.693 1 94.12 195 VAL B C 1
ATOM 3166 O O . VAL B 1 195 ? -11.109 -29.734 -0.874 1 94.12 195 VAL B O 1
ATOM 3169 N N . PHE B 1 196 ? -11.328 -30.438 -2.973 1 95.5 196 PHE B N 1
ATOM 3170 C CA . PHE B 1 196 ? -11.219 -29.109 -3.541 1 95.5 196 PHE B CA 1
ATOM 3171 C C . PHE B 1 196 ? -12.383 -28.219 -3.084 1 95.5 196 PHE B C 1
ATOM 3173 O O . PHE B 1 196 ? -12.172 -27.094 -2.641 1 95.5 196 PHE B O 1
ATOM 3180 N N . GLY B 1 197 ? -13.578 -28.75 -3.182 1 94.81 197 GLY B N 1
ATOM 3181 C CA . GLY B 1 197 ? -14.766 -28.031 -2.773 1 94.81 197 GLY B CA 1
ATOM 3182 C C . GLY B 1 197 ? -14.766 -27.656 -1.303 1 94.81 197 GLY B C 1
ATOM 3183 O O . GLY B 1 197 ? -15.164 -26.547 -0.935 1 94.81 197 GLY B O 1
ATOM 3184 N N . GLU B 1 198 ? -14.328 -28.562 -0.522 1 96 198 GLU B N 1
ATOM 3185 C CA . GLU B 1 198 ? -14.25 -28.312 0.913 1 96 198 GLU B CA 1
ATOM 3186 C C . GLU B 1 198 ? -13.258 -27.203 1.227 1 96 198 GLU B C 1
ATOM 3188 O O . GLU B 1 198 ? -13.531 -26.328 2.047 1 96 198 GLU B O 1
ATOM 3193 N N . ARG B 1 199 ? -12.141 -27.234 0.626 1 96.75 199 ARG B N 1
ATOM 3194 C CA . ARG B 1 199 ? -11.125 -26.219 0.831 1 96.75 199 ARG B CA 1
ATOM 3195 C C . ARG B 1 199 ? -11.617 -24.844 0.375 1 96.75 199 ARG B C 1
ATOM 3197 O O . ARG B 1 199 ? -11.414 -23.844 1.062 1 96.75 199 ARG B O 1
ATOM 3204 N N . LEU B 1 200 ? -12.258 -24.812 -0.726 1 96.69 200 LEU B N 1
ATOM 3205 C CA . LEU B 1 200 ? -12.789 -23.562 -1.254 1 96.69 200 LEU B CA 1
ATOM 3206 C C . LEU B 1 200 ? -13.844 -22.984 -0.316 1 96.69 200 LEU B C 1
ATOM 3208 O O . LEU B 1 200 ? -13.844 -21.781 -0.042 1 96.69 200 LEU B O 1
ATOM 3212 N N . ALA B 1 201 ? -14.688 -23.875 0.164 1 97 201 ALA B N 1
ATOM 3213 C CA . ALA B 1 201 ? -15.719 -23.438 1.091 1 97 201 ALA B CA 1
ATOM 3214 C C . ALA B 1 201 ? -15.109 -22.797 2.338 1 97 201 ALA B C 1
ATOM 3216 O O . ALA B 1 201 ? -15.57 -21.766 2.809 1 97 201 ALA B O 1
ATOM 3217 N N . ARG B 1 202 ? -14.078 -23.391 2.816 1 97.5 202 ARG B N 1
ATOM 3218 C CA . ARG B 1 202 ? -13.391 -22.859 3.986 1 97.5 202 ARG B CA 1
ATOM 3219 C C . ARG B 1 202 ? -12.766 -21.5 3.678 1 97.5 202 ARG B C 1
ATOM 3221 O O . ARG B 1 202 ? -12.836 -20.578 4.496 1 97.5 202 ARG B O 1
ATOM 3228 N N . ALA B 1 203 ? -12.18 -21.422 2.541 1 97.44 203 ALA B N 1
ATOM 3229 C CA . ALA B 1 203 ? -11.555 -20.172 2.125 1 97.44 203 ALA B CA 1
ATOM 3230 C C . ALA B 1 203 ? -12.594 -19.047 2.002 1 97.44 203 ALA B C 1
ATOM 3232 O O . ALA B 1 203 ? -12.383 -17.938 2.479 1 97.44 203 ALA B O 1
ATOM 3233 N N . LEU B 1 204 ? -13.711 -19.375 1.427 1 97.38 204 LEU B N 1
ATOM 3234 C CA . LEU B 1 204 ? -14.773 -18.406 1.218 1 97.38 204 LEU B CA 1
ATOM 3235 C C . LEU B 1 204 ? -15.352 -17.938 2.551 1 97.38 204 LEU B C 1
ATOM 3237 O O . LEU B 1 204 ? -15.617 -16.75 2.732 1 97.38 204 LEU B O 1
ATOM 3241 N N . ASN B 1 205 ? -15.508 -18.844 3.432 1 97.94 205 ASN B N 1
ATOM 3242 C CA . ASN B 1 205 ? -16.031 -18.5 4.75 1 97.94 205 ASN B CA 1
ATOM 3243 C C . ASN B 1 205 ? -15.062 -17.594 5.504 1 97.94 205 ASN B C 1
ATOM 3245 O O . ASN B 1 205 ? -15.492 -16.609 6.125 1 97.94 205 ASN B O 1
ATOM 3249 N N . SER B 1 206 ? -13.812 -17.938 5.477 1 97.62 206 SER B N 1
ATOM 3250 C CA . SER B 1 206 ? -12.805 -17.109 6.133 1 97.62 206 SER B CA 1
ATOM 3251 C C . SER B 1 206 ? -12.742 -15.727 5.512 1 97.62 206 SER B C 1
ATOM 3253 O O . SER B 1 206 ? -12.625 -14.727 6.223 1 97.62 206 SER B O 1
ATOM 3255 N N . TRP B 1 207 ? -12.875 -15.633 4.203 1 96.62 207 TRP B N 1
ATOM 3256 C CA . TRP B 1 207 ? -12.797 -14.359 3.5 1 96.62 207 TRP B CA 1
ATOM 3257 C C . TRP B 1 207 ? -14 -13.484 3.83 1 96.62 207 TRP B C 1
ATOM 3259 O O . TRP B 1 207 ? -13.859 -12.273 4.016 1 96.62 207 TRP B O 1
ATOM 3269 N N . ALA B 1 208 ? -15.133 -14.086 3.965 1 96.38 208 ALA B N 1
ATOM 3270 C CA . ALA B 1 208 ? -16.375 -13.367 4.246 1 96.38 208 ALA B CA 1
ATOM 3271 C C . ALA B 1 208 ? -16.312 -12.672 5.605 1 96.38 208 ALA B C 1
ATOM 3273 O O . ALA B 1 208 ? -17.016 -11.703 5.852 1 96.38 208 ALA B O 1
ATOM 3274 N N . GLN B 1 209 ? -15.406 -13.086 6.434 1 96.81 209 GLN B N 1
ATOM 3275 C CA . GLN B 1 209 ? -15.328 -12.57 7.797 1 96.81 209 GLN B CA 1
ATOM 3276 C C . GLN B 1 209 ? -14.344 -11.414 7.891 1 96.81 209 GLN B C 1
ATOM 3278 O O . GLN B 1 209 ? -14.242 -10.758 8.93 1 96.81 209 GLN B O 1
ATOM 3283 N N . GLN B 1 210 ? -13.672 -11.164 6.824 1 96.44 210 GLN B N 1
ATOM 3284 C CA . GLN B 1 210 ? -12.648 -10.125 6.875 1 96.44 210 GLN B CA 1
ATOM 3285 C C . GLN B 1 210 ? -13.289 -8.734 6.941 1 96.44 210 GLN B C 1
ATOM 3287 O O . GLN B 1 210 ? -14.289 -8.477 6.277 1 96.44 210 GLN B O 1
ATOM 3292 N N . ARG B 1 211 ? -12.68 -7.898 7.746 1 94.88 211 ARG B N 1
ATOM 3293 C CA . ARG B 1 211 ? -13.164 -6.539 7.949 1 94.88 211 ARG B CA 1
ATOM 3294 C C . ARG B 1 211 ? -13.133 -5.746 6.648 1 94.88 211 ARG B C 1
ATOM 3296 O O . ARG B 1 211 ? -12.188 -5.871 5.863 1 94.88 211 ARG B O 1
ATOM 3303 N N . ARG B 1 212 ? -14.195 -4.859 6.508 1 94.56 212 ARG B N 1
ATOM 3304 C CA . ARG B 1 212 ? -14.281 -4.082 5.273 1 94.56 212 ARG B CA 1
ATOM 3305 C C . ARG B 1 212 ? -14.281 -2.588 5.566 1 94.56 212 ARG B C 1
ATOM 3307 O O . ARG B 1 212 ? -14.508 -1.773 4.664 1 94.56 212 ARG B O 1
ATOM 3314 N N . THR B 1 213 ? -14.109 -2.258 6.84 1 95.44 213 THR B N 1
ATOM 3315 C CA . THR B 1 213 ? -14.07 -0.85 7.215 1 95.44 213 THR B CA 1
ATOM 3316 C C . THR B 1 213 ? -12.898 -0.574 8.156 1 95.44 213 THR B C 1
ATOM 3318 O O . THR B 1 213 ? -12.344 -1.499 8.75 1 95.44 213 THR B O 1
ATOM 3321 N N . ILE B 1 214 ? -12.555 0.537 8.273 1 95.81 214 ILE B N 1
ATOM 3322 C CA . ILE B 1 214 ? -11.453 0.953 9.141 1 95.81 214 ILE B CA 1
ATOM 3323 C C . ILE B 1 214 ? -11.844 0.781 10.602 1 95.81 214 ILE B C 1
ATOM 3325 O O . ILE B 1 214 ? -13.039 0.724 10.93 1 95.81 214 ILE B O 1
#

pLDDT: mean 92.58, std 7.58, range [33.56, 98.38]

Sequence (428 aa):
MLLVREHSQVLNVILHTIYGRPCDQFSPTNDTLSAAIAALYTYGVPLAVHLAPGMPLFALLVARTPGAPLFIYTLAAQYDLYDLAAQASTFLLSLKLVDIGQECADRIGPVYLQRLISLQHARVEAMKEILREPPGEHPPTDHCDAETQAGMTRAWMLTAAYLIWEARPELTTTSMEVTFENVAGSIRCTACKTVFGERLARALNSWAQQRRTIMLLVREHSQVLNVILHTIYGRPCDQFSPTNDTLSAAIAALYTYGVPLAVHLAPGMPLFALLVARTPGAPLFIYTLAAQYDLYDLAAQASTFLLSLKLVDIGQECADRIGPVYLQRLISLQHARVEAMKEILREPPGEHPPTDHCDAETQAGMTRAWMLTAAYLIWEARPELTTTSMEVTFENVAGSIRCTACKTVFGERLARALNSWAQQRRTI

Solvent-accessible surface area (backbone atoms only — not comparable to full-atom values): 23515 Å² total; per-residue (Å²): 127,86,79,65,91,60,55,70,72,26,46,51,47,45,52,25,43,78,69,66,34,70,51,69,89,68,61,68,48,71,66,40,50,52,51,23,53,52,46,37,52,73,72,64,47,64,54,74,68,50,49,21,90,89,28,41,56,29,52,53,52,59,70,42,20,85,82,37,19,67,59,48,26,29,56,19,34,57,69,69,35,59,73,54,25,29,62,16,37,50,65,44,36,74,56,56,74,68,70,54,46,63,69,55,33,56,46,23,31,40,61,52,47,48,39,52,50,38,40,45,50,50,37,41,51,48,49,51,61,56,53,65,65,58,52,70,86,75,82,72,52,101,88,40,45,72,66,56,52,48,48,52,39,48,51,45,51,48,53,41,31,53,52,51,70,65,54,54,48,54,66,46,64,64,60,54,48,55,61,51,47,66,55,54,68,72,55,80,49,69,68,57,47,50,38,42,50,53,42,48,51,52,38,45,54,57,55,70,67,54,77,60,46,95,127,87,80,64,90,60,55,69,73,27,47,50,46,43,52,24,43,76,69,65,35,71,52,69,90,68,63,67,49,71,68,39,50,52,50,23,54,52,47,39,52,72,72,65,47,63,54,74,67,50,50,22,92,90,28,41,55,28,52,53,51,58,70,42,18,85,81,36,21,68,60,48,26,30,55,19,34,59,70,69,34,59,73,56,24,29,62,16,36,50,65,44,40,74,56,59,73,69,71,54,47,62,71,55,34,55,45,24,31,41,58,53,47,47,39,52,50,38,41,44,48,51,39,42,53,47,50,52,60,56,53,64,64,57,52,70,86,74,83,73,53,99,87,40,45,71,65,58,52,49,49,51,40,50,52,45,51,48,54,43,31,54,53,52,70,64,56,52,46,53,66,46,64,65,59,53,48,53,61,52,47,66,54,54,70,74,54,80,49,67,68,58,47,51,38,42,50,52,43,49,52,50,37,43,55,58,56,70,66,54,76,58,47,95

Nearest PDB structures (foldseek):
  4zsz-assembly1_A  TM=3.078E-01  e=6.632E+00  Aquifex aeolicus VF5
  7py4-assembly1_A  TM=1.924E-01  e=2.174E+00  Homo sapiens
  5f5p-assembly1_A  TM=2.136E-01  e=4.790E+00  Homo sapiens
  4zsz-assembly1_A  TM=3.080E-01  e=5.574E+00  Aquifex aeolicus VF5
  7py4-assembly1_A  TM=2.015E-01  e=2.782E+00  Homo sapiens

Foldseek 3Di:
DPPDVDDPLLVQVLVCLVVQHADVVSVDDLVSLLVNVVVCVVVVNDCLVSLPPPGRVVVVLLVCLLVPLLSQLLSCQLNVNQVSNQSSLLNCLQPDLVPQDPVSDVSNDDPSSVVSVVQLVQLLVLLCVLLVDAFDDDDDDPVADPVLLVVRRVLSVVLSVVVSVVSRSNDALVNSVVSVVVSLVVRDDPVSSVRRVVSSVSSSVSSVPRDSGD/DPPPVDDPLLVQVLVCLVVQHADVVSVDDLVSLLVNVVVCVVVVNDCLVSLPPPGRVVVVLLVCLLVPLLSQLLSCQLNVNQVSNQSSLLNCLQPDLVPCDPVSDVSNDDPSSVVSVVQLVQLLVLLCVLLVDAFDDDDDDPVDDPVLLVVRRVLSVVLSVVVSVVSRSNDALVNSVVSVVVVLVVRDDPVSSVSRVVSSVSSSVSSVPRDSGD

Organism: Phanerochaete carnosa (strain HHB-10118-sp) (NCBI:txid650164)

Secondary structure (DSSP, 8-state):
-----S-HHHHHHHHHHHTT---GGG---HHHHHHHHHHHHHTT--HHHHTSTTSHHHHHHHHHTTT-HHHHHHHHHHTT-HHHHHHHHGGGTTS-GGGS-HHHHHHHHHHHHHHHHHHHHHHHHHHHHHHHSPPPP----SS--HHHHHHHHHHHHHHHHHHHHHT-TT--HHHHHHHHHHHHTT---HHHHHHHHHHHHHHHHHHHTS----/-----S-HHHHHHHHHHHTT---GGG---HHHHHHHHHHHHHTT--HHHHTSTTSHHHHHHHHHTTT-HHHHHHHHHHTT-HHHHHHHHGGGTT--GGGS-HHHHHHHHHHHHHHHHHHHHHHHHHHHHHHHSPPPP----SS--HHHHHHHHHHHHHHHHHHHHHT-TT--HHHHHHHHHHHHTT---HHHHHHHHHHHHHHHHHHHTS----